Protein AF-0000000087423531 (afdb_homodimer)

Solvent-accessible surface area (backbone atoms only — not comparable to full-atom values): 21027 Å² total; per-residue (Å²): 130,68,42,60,60,51,27,51,40,50,52,54,42,51,62,47,50,54,44,23,53,73,31,48,40,30,66,42,47,76,34,55,27,73,85,51,59,21,44,26,27,49,35,33,54,21,28,54,46,24,51,54,47,55,73,65,50,87,63,92,63,63,54,48,58,28,46,51,21,29,66,36,57,63,54,27,31,45,76,66,40,57,73,34,65,72,56,46,69,72,66,30,66,66,57,48,51,52,51,44,51,53,31,34,49,62,66,46,66,74,52,67,87,61,54,67,54,26,34,51,39,45,76,65,43,80,45,71,46,26,30,44,32,54,43,17,47,50,49,46,52,52,53,48,40,47,53,32,50,75,69,68,36,43,60,56,62,66,81,60,54,88,44,82,70,70,74,36,75,89,35,70,56,48,41,35,33,54,51,50,52,50,49,30,61,75,66,71,52,66,80,70,87,64,84,123,130,66,41,60,60,51,25,50,40,51,53,52,43,51,61,46,50,54,45,22,52,73,30,48,40,29,64,41,48,77,36,55,26,73,86,49,59,21,44,26,26,49,36,33,53,20,27,53,45,25,52,55,47,53,73,64,50,88,65,92,62,63,54,49,58,27,47,50,22,29,67,36,58,64,55,26,32,46,73,66,42,58,73,35,64,72,56,47,69,71,67,30,68,65,58,47,52,52,52,43,51,52,30,35,48,62,66,45,67,73,52,65,88,62,55,68,56,26,35,51,40,46,76,65,43,78,44,71,44,26,30,45,32,54,44,18,47,51,50,46,51,52,54,48,39,48,52,32,50,75,68,68,36,45,60,57,62,69,78,56,56,82,43,86,64,65,76,39,75,89,34,68,55,48,42,37,35,53,51,52,52,49,50,30,62,76,66,73,52,66,79,71,87,64,84,122

Foldseek 3Di:
DPVVVVVVLVVLLVVLQVVQQVFAQVQQVVQQFPPHGGNQVLLVQLLVQLLVLCVPFPDPDPSVLLNLLSNQQCVLCSPVGNDYPVVCVVCDVVNVVVSSLVSSCVSCVPPDPPSSVSNVCLVVVPDPSNVSSVLSSLLSLLLSLLVCVLVVGGDSVVNVPPPPDPDQSPTVVSRVSVVVS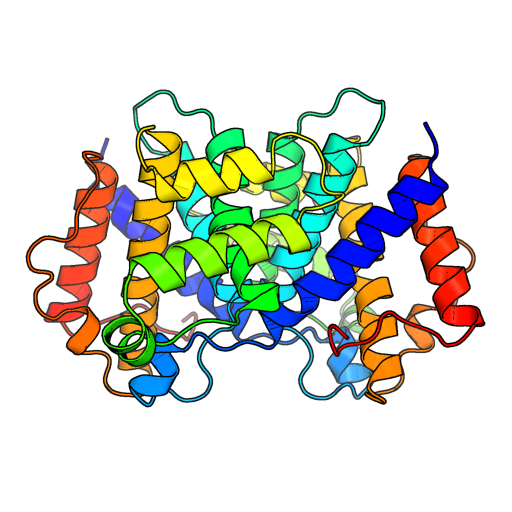VVCVVVSHDDDPDPD/DPVVVVVVLVVLLVVLQVVQQVFAQVQQVVQQFPPHGGNQVLLVQLLVQLLVCCVPFPDPDPSVLLNLLSNQQCVLCSPVGNDYPVVCVVCDDVNVVVSSLVSSCVSCVPPDPPSSVSNVCLVVVPDPSNVSSVLSSLLSLLLSLLVCVLVVGGDSVVSCVVVPPDDQSPTVVSVVSSVVSVVCVVVSHDDDPDPD

Secondary structure (DSSP, 8-state):
--HHHHHHHHHHHHHHHGGGGT-B-HHHHHTT-SSPPBHHHHHHHHHHHHHHHHHH-SS---HHHHHHHHHHTTTTHHHH----HHHHHHH-HHHHHHHHHHHHHHHTTTSPTTHHHHHHHHHH--SHHHHHHHHHHHHHHHHHHHHHHHTT-S--GGGGSSGGG---TT-HHHHHHHHHHHHHHHHT----SS--/--HHHHHHHHHHHHHHHGGGGT-B-HHHHHTT-SSPPBHHHHHHHHHHHHHHHHHHSSS---HHHHHHHHHHTTTTHHHH----HHHHHHH-HHHHHHHHHHHHHHHTTTSPTTHHHHHHHHHH--SHHHHHHHHHHHHHHHHHHHHHHHTT-S--GGGGTTGGG---TT-HHHHHHHHHHHHHHHHT----SS--

Radius of gyration: 20.27 Å; Cα contacts (8 Å, |Δi|>4): 547; chains: 2; bounding box: 44×55×52 Å

Organism: Persicimonas caeni (NCBI:txid2292766)

InterPro domains:
  IPR003607 HD/PDEase domain [SM00471] (35-151)
  IPR003607 HD/PDEase domain [cd00077] (37-142)
  IPR006674 HD domain [PF13023] (18-154)
  IPR006674 HD domain [PS51831] (39-142)
  IPR039356 5'-deoxynucleotidase YfbR/HDDC2 [PTHR11845] (7-167)

Nearest PDB structures (foldseek):
  1xx7-assembly1_C  TM=8.992E-01  e=5.723E-10  Pyrococcus furiosus
  1xx7-assembly1_E  TM=8.847E-01  e=3.892E-09  Pyrococcus furiosus
  2cqz-assembly1_D  TM=8.229E-01  e=3.582E-08  Pyrococcus horikoshii OT3
  3kh1-assembly1_B  TM=6.947E-01  e=6.584E-05  Paramagnetospirillum magnetotacticum MS-1
  2paq-assembly1_A  TM=6.788E-01  e=2.444E-04  Escherichia coli K-12

Sequence (392 aa):
MNLQAHADDLLRLVARTERLESFPRSGWVVCGVQGPESVAAHVYETTLIAMWLADRVEENVDTERVLRIALLHDIGETLLTDLPWPVKKFIGKDAIADGEARAVDEVLADAPQGWREAVSAYEDADTLEARIVKAADRIQMLAKSLQYRAQGRGDVQRFWEGTRNFEDYGIPLVRAVLDRLREHWDNDDWYPADYDMNLQAHADDLLRLVARTERLESFPRSGWVVCGVQGPESVAAHVYETTLIAMWLADRVEENVDTERVLRIALLHDIGETLLTDLPWPVKKFIGKDAIADGEARAVDEVLADAPQGWREAVSAYEDADTLEARIVKAADRIQMLAKSLQYRAQGRGDVQRFWEGTRNFEDYGIPLVRAVLDRLREHWDNDDWYPADYD

Structure (mmCIF, N/CA/C/O backbone):
data_AF-0000000087423531-model_v1
#
loop_
_entity.id
_entity.type
_entity.pdbx_description
1 polymer "5'-deoxynucleotidase"
#
loop_
_atom_site.group_PDB
_atom_site.id
_atom_site.type_symbol
_atom_site.label_atom_id
_atom_site.label_alt_id
_atom_site.label_comp_id
_atom_site.label_asym_id
_atom_site.label_entity_id
_atom_site.label_seq_id
_atom_site.pdbx_PDB_ins_code
_atom_site.Cartn_x
_atom_site.Cartn_y
_atom_site.Cartn_z
_atom_site.occupancy
_atom_site.B_iso_or_equiv
_atom_site.auth_seq_id
_atom_site.auth_comp_id
_atom_site.auth_asym_id
_atom_site.auth_atom_id
_atom_site.pdbx_PDB_model_num
ATOM 1 N N . MET A 1 1 ? -19.734 -20.844 -8.617 1 66.12 1 MET A N 1
ATOM 2 C CA . MET A 1 1 ? -19.047 -19.578 -8.891 1 66.12 1 MET A CA 1
ATOM 3 C C . MET A 1 1 ? -18.078 -19.734 -10.062 1 66.12 1 MET A C 1
ATOM 5 O O . MET A 1 1 ? -17.5 -20.797 -10.266 1 66.12 1 MET A O 1
ATOM 9 N N . ASN A 1 2 ? -18.234 -18.938 -11.141 1 89.19 2 ASN A N 1
ATOM 10 C CA . ASN A 1 2 ? -17.344 -19.016 -12.289 1 89.19 2 ASN A CA 1
ATOM 11 C C . ASN A 1 2 ? -15.945 -18.531 -11.945 1 89.19 2 ASN A C 1
ATOM 13 O O . ASN A 1 2 ? -15.656 -17.328 -12.055 1 89.19 2 ASN A O 1
ATOM 17 N N . LEU A 1 3 ? -15.117 -19.453 -11.453 1 94.19 3 LEU A N 1
ATOM 18 C CA . LEU A 1 3 ? -13.789 -19.172 -10.938 1 94.19 3 LEU A CA 1
ATOM 19 C C . LEU A 1 3 ? -12.898 -18.562 -12.016 1 94.19 3 LEU A C 1
ATOM 21 O O . LEU A 1 3 ? -12.086 -17.672 -11.734 1 94.19 3 LEU A O 1
ATOM 25 N N . GLN A 1 4 ? -13.102 -18.953 -13.227 1 94.06 4 GLN A N 1
ATOM 26 C CA . GLN A 1 4 ? -12.297 -18.438 -14.328 1 94.06 4 GLN A CA 1
ATOM 27 C C . GLN A 1 4 ? -12.625 -16.969 -14.602 1 94.06 4 GLN A C 1
ATOM 29 O O . GLN A 1 4 ? -11.727 -16.172 -14.867 1 94.06 4 GLN A O 1
ATOM 34 N N . ALA A 1 5 ? -13.875 -16.688 -14.586 1 94.88 5 ALA A N 1
ATOM 35 C CA . ALA A 1 5 ? -14.281 -15.305 -14.781 1 94.88 5 ALA A CA 1
ATOM 36 C C . ALA A 1 5 ? -13.727 -14.406 -13.68 1 94.88 5 ALA A C 1
ATOM 38 O O . ALA A 1 5 ? -13.305 -13.281 -13.938 1 94.88 5 ALA A O 1
ATOM 39 N N . HIS A 1 6 ? -13.742 -14.898 -12.453 1 95.62 6 HIS A N 1
ATOM 40 C CA . HIS A 1 6 ? -13.195 -14.148 -11.336 1 95.62 6 HIS A CA 1
ATOM 41 C C . HIS A 1 6 ? -11.688 -13.961 -11.484 1 95.62 6 HIS A C 1
ATOM 43 O O . HIS A 1 6 ? -11.148 -12.906 -11.156 1 95.62 6 HIS A O 1
ATOM 49 N N . ALA A 1 7 ? -11.055 -14.984 -11.938 1 96.62 7 ALA A N 1
ATOM 50 C CA . ALA A 1 7 ? -9.609 -14.898 -12.18 1 96.62 7 ALA A CA 1
ATOM 51 C C . ALA A 1 7 ? -9.297 -13.812 -13.203 1 96.62 7 ALA A C 1
ATOM 53 O O . ALA A 1 7 ? -8.383 -13.008 -13 1 96.62 7 ALA A O 1
ATOM 54 N N . ASP A 1 8 ? -10.086 -13.758 -14.281 1 95.69 8 ASP A N 1
ATOM 55 C CA . ASP A 1 8 ? -9.891 -12.742 -15.312 1 95.69 8 ASP A CA 1
ATOM 56 C C . ASP A 1 8 ? -10.125 -11.344 -14.75 1 95.69 8 ASP A C 1
ATOM 58 O O . ASP A 1 8 ? -9.375 -10.414 -15.062 1 95.69 8 ASP A O 1
ATOM 62 N N . ASP A 1 9 ? -11.164 -11.227 -13.992 1 95.5 9 ASP A N 1
ATOM 63 C CA . ASP A 1 9 ? -11.492 -9.938 -13.391 1 95.5 9 ASP A CA 1
ATOM 64 C C . ASP A 1 9 ? -10.359 -9.438 -12.492 1 95.5 9 ASP A C 1
ATOM 66 O O . ASP A 1 9 ? -9.984 -8.266 -12.547 1 95.5 9 ASP A O 1
ATOM 70 N N . LEU A 1 10 ? -9.844 -10.312 -11.664 1 97.06 10 LEU A N 1
ATOM 71 C CA . LEU A 1 10 ? -8.758 -9.953 -10.766 1 97.06 10 LEU A CA 1
ATOM 72 C C . LEU A 1 10 ? -7.523 -9.523 -11.547 1 97.06 10 LEU A C 1
ATOM 74 O O . LEU A 1 10 ? -6.922 -8.492 -11.25 1 97.06 10 LEU A O 1
ATOM 78 N N . LEU A 1 11 ? -7.16 -10.297 -12.547 1 96.88 11 LEU A N 1
ATOM 79 C CA . LEU A 1 11 ? -5.926 -10.016 -13.273 1 96.88 11 LEU A CA 1
ATOM 80 C C . LEU A 1 11 ? -6.055 -8.734 -14.086 1 96.88 11 LEU A C 1
ATOM 82 O O . LEU A 1 11 ? -5.082 -7.996 -14.25 1 96.88 11 LEU A O 1
ATOM 86 N N . ARG A 1 12 ? -7.254 -8.406 -14.57 1 94.38 12 ARG A N 1
ATOM 87 C CA . ARG A 1 12 ? -7.488 -7.121 -15.227 1 94.38 12 ARG A CA 1
ATOM 88 C C . ARG A 1 12 ? -7.285 -5.965 -14.258 1 94.38 12 ARG A C 1
ATOM 90 O O . ARG A 1 12 ? -6.684 -4.945 -14.609 1 94.38 12 ARG A O 1
ATOM 97 N N . LEU A 1 13 ? -7.805 -6.137 -13.055 1 95 13 LEU A N 1
ATOM 98 C CA . LEU A 1 13 ? -7.625 -5.113 -12.031 1 95 13 LEU A CA 1
ATOM 99 C C . LEU A 1 13 ? -6.148 -4.934 -11.695 1 95 13 LEU A C 1
ATOM 101 O O . LEU A 1 13 ? -5.672 -3.807 -11.562 1 95 13 LEU A O 1
ATOM 105 N N . VAL A 1 14 ? -5.461 -6.023 -11.555 1 95.75 14 VAL A N 1
ATOM 106 C CA . VAL A 1 14 ? -4.043 -5.996 -11.219 1 95.75 14 VAL A CA 1
ATOM 107 C C . VAL A 1 14 ? -3.26 -5.285 -12.32 1 95.75 14 VAL A C 1
ATOM 109 O O . VAL A 1 14 ? -2.432 -4.414 -12.031 1 95.75 14 VAL A O 1
ATOM 112 N N . ALA A 1 15 ? -3.549 -5.594 -13.531 1 93.62 15 ALA A N 1
ATOM 113 C CA . ALA A 1 15 ? -2.861 -4.984 -14.664 1 93.62 15 ALA A CA 1
ATOM 114 C C . ALA A 1 15 ? -3.107 -3.48 -14.711 1 93.62 15 ALA A C 1
ATOM 116 O O . ALA A 1 15 ? -2.203 -2.707 -15.031 1 93.62 15 ALA A O 1
ATOM 117 N N . ARG A 1 16 ? -4.289 -3.072 -14.375 1 91.62 16 ARG A N 1
ATOM 118 C CA . ARG A 1 16 ? -4.633 -1.653 -14.391 1 91.62 16 ARG A CA 1
ATOM 119 C C . ARG A 1 16 ? -3.951 -0.917 -13.242 1 91.62 16 ARG A C 1
ATOM 121 O O . ARG A 1 16 ? -3.369 0.152 -13.438 1 91.62 16 ARG A O 1
ATOM 128 N N . THR A 1 17 ? -3.982 -1.498 -12.078 1 93.06 17 THR A N 1
ATOM 129 C CA . THR A 1 17 ? -3.549 -0.784 -10.883 1 93.06 17 THR A CA 1
ATOM 130 C C . THR A 1 17 ? -2.025 -0.744 -10.797 1 93.06 17 THR A C 1
ATOM 132 O O . THR A 1 17 ? -1.463 0.038 -10.031 1 93.06 17 THR A O 1
ATOM 135 N N . GLU A 1 18 ? -1.395 -1.533 -11.57 1 90.44 18 GLU A N 1
ATOM 136 C CA . GLU A 1 18 ? 0.064 -1.49 -11.617 1 90.44 18 GLU A CA 1
ATOM 137 C C . GLU A 1 18 ? 0.561 -0.118 -12.062 1 90.44 18 GLU A C 1
ATOM 139 O O . GLU A 1 18 ? 1.674 0.286 -11.719 1 90.44 18 GLU A O 1
ATOM 144 N N . ARG A 1 19 ? -0.243 0.639 -12.742 1 90.81 19 ARG A N 1
ATOM 145 C CA . ARG A 1 19 ? 0.113 1.977 -13.203 1 90.81 19 ARG A CA 1
ATOM 146 C C . ARG A 1 19 ? 0.341 2.92 -12.031 1 90.81 19 ARG A C 1
ATOM 148 O O . ARG A 1 19 ? 1.117 3.873 -12.133 1 90.81 19 ARG A O 1
ATOM 155 N N . LEU A 1 20 ? -0.291 2.607 -10.914 1 94.12 20 LEU A N 1
ATOM 156 C CA . LEU A 1 20 ? -0.187 3.477 -9.75 1 94.12 20 LEU A CA 1
ATOM 157 C C . LEU A 1 20 ? 1.24 3.5 -9.219 1 94.12 20 LEU A C 1
ATOM 159 O O . LEU A 1 20 ? 1.646 4.461 -8.555 1 94.12 20 LEU A O 1
ATOM 163 N N . GLU A 1 21 ? 1.994 2.445 -9.492 1 92.06 21 GLU A N 1
ATOM 164 C CA . GLU A 1 21 ? 3.387 2.412 -9.055 1 92.06 21 GLU A CA 1
ATOM 165 C C . GLU A 1 21 ? 4.27 3.266 -9.961 1 92.06 21 GLU A C 1
ATOM 167 O O . GLU A 1 21 ? 5.363 3.676 -9.562 1 92.06 21 GLU A O 1
ATOM 172 N N . SER A 1 22 ? 3.818 3.576 -11.164 1 87.81 22 SER A N 1
ATOM 173 C CA . SER A 1 22 ? 4.613 4.32 -12.133 1 87.81 22 SER A CA 1
ATOM 174 C C . SER A 1 22 ? 4.23 5.797 -12.141 1 87.81 22 SER A C 1
ATOM 176 O O . SER A 1 22 ? 4.895 6.613 -12.781 1 87.81 22 SER A O 1
ATOM 178 N N . PHE A 1 23 ? 3.18 6.129 -11.445 1 89.56 23 PHE A N 1
ATOM 179 C CA . PHE A 1 23 ? 2.719 7.512 -11.422 1 89.56 23 PHE A CA 1
ATOM 180 C C . PHE A 1 23 ? 3.252 8.242 -10.195 1 89.56 23 PHE A C 1
ATOM 182 O O . PHE A 1 23 ? 2.852 7.945 -9.07 1 89.56 23 PHE A O 1
ATOM 189 N N . PRO A 1 24 ? 4.148 9.195 -10.477 1 90.12 24 PRO A N 1
ATOM 190 C CA . PRO A 1 24 ? 4.621 10 -9.352 1 90.12 24 PRO A CA 1
ATOM 191 C C . PRO A 1 24 ? 3.541 10.93 -8.797 1 90.12 24 PRO A C 1
ATOM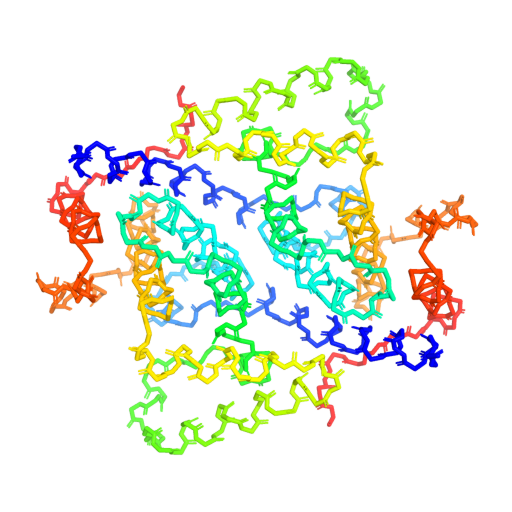 193 O O . PRO A 1 24 ? 2.654 11.359 -9.539 1 90.12 24 PRO A O 1
ATOM 196 N N . ARG A 1 25 ? 3.592 11.242 -7.555 1 92.06 25 ARG A N 1
ATOM 197 C CA . ARG A 1 25 ? 2.719 12.266 -6.988 1 92.06 25 ARG A CA 1
ATOM 198 C C . ARG A 1 25 ? 2.982 13.625 -7.621 1 92.06 25 ARG A C 1
ATOM 200 O O . ARG A 1 25 ? 4.023 14.242 -7.375 1 92.06 25 ARG A O 1
ATOM 207 N N . SER A 1 26 ? 2.07 14.109 -8.328 1 87.44 26 SER A N 1
ATOM 208 C CA . SER A 1 26 ? 2.273 15.258 -9.203 1 87.44 26 SER A CA 1
ATOM 209 C C . SER A 1 26 ? 2.432 16.547 -8.406 1 87.44 26 SER A C 1
ATOM 211 O O . SER A 1 26 ? 3.125 17.469 -8.836 1 87.44 26 SER A O 1
ATOM 213 N N . GLY A 1 27 ? 1.788 16.594 -7.293 1 84.38 27 GLY A N 1
ATOM 214 C CA . GLY A 1 27 ? 1.959 17.766 -6.445 1 84.38 27 GLY A CA 1
ATOM 215 C C . GLY A 1 27 ? 3.408 18.031 -6.082 1 84.38 27 GLY A C 1
ATOM 216 O O . GLY A 1 27 ? 3.832 19.188 -6.012 1 84.38 27 GLY A O 1
ATOM 217 N N . TRP A 1 28 ? 4.172 16.984 -5.91 1 89.75 28 TRP A N 1
ATOM 218 C CA . TRP A 1 28 ? 5.586 17.109 -5.574 1 89.75 28 TRP A CA 1
ATOM 219 C C . TRP A 1 28 ? 6.402 17.5 -6.801 1 89.75 28 TRP A C 1
ATOM 221 O O . TRP A 1 28 ? 7.34 18.297 -6.703 1 89.75 28 TRP A O 1
ATOM 231 N N . VAL A 1 29 ? 5.996 16.953 -7.922 1 85.62 29 VAL A N 1
ATOM 232 C CA . VAL A 1 29 ? 6.707 17.234 -9.164 1 85.62 29 VAL A CA 1
ATOM 233 C C . VAL A 1 29 ? 6.621 18.719 -9.492 1 85.62 29 VAL A C 1
ATOM 235 O O . VAL A 1 29 ? 7.625 19.344 -9.836 1 85.62 29 VAL A O 1
ATOM 238 N N . VAL A 1 30 ? 5.508 19.266 -9.305 1 85.44 30 VAL A N 1
ATOM 239 C CA . VAL A 1 30 ? 5.258 20.672 -9.617 1 85.44 30 VAL A CA 1
ATOM 240 C C . VAL A 1 30 ? 6.113 21.562 -8.719 1 85.44 30 VAL A C 1
ATOM 242 O O . VAL A 1 30 ? 6.516 22.656 -9.117 1 85.44 30 VAL A O 1
ATOM 245 N N . CYS A 1 31 ? 6.469 21.016 -7.578 1 88.12 31 CYS A N 1
ATOM 246 C CA . CYS A 1 31 ? 7.238 21.812 -6.621 1 88.12 31 CYS A CA 1
ATOM 247 C C . CYS A 1 31 ? 8.727 21.5 -6.738 1 88.12 31 CYS A C 1
ATOM 249 O O . CYS A 1 31 ? 9.516 21.938 -5.895 1 88.12 31 CYS A O 1
ATOM 251 N N . GLY A 1 32 ? 9.062 20.703 -7.746 1 89.25 32 GLY A N 1
ATOM 252 C CA . GLY A 1 32 ? 10.461 20.484 -8.055 1 89.25 32 GLY A CA 1
ATOM 253 C C . GLY A 1 32 ? 11.078 19.328 -7.289 1 89.25 32 GLY A C 1
ATOM 254 O O . GLY A 1 32 ? 12.297 19.172 -7.25 1 89.25 32 GLY A O 1
ATOM 255 N N . VAL A 1 33 ? 10.242 18.594 -6.637 1 90.56 33 VAL A N 1
ATOM 256 C CA . VAL A 1 33 ? 10.758 17.422 -5.941 1 90.56 33 VAL A CA 1
ATOM 257 C C . VAL A 1 33 ? 11.156 16.359 -6.957 1 90.56 33 VAL A C 1
ATOM 259 O O . VAL A 1 33 ? 10.32 15.883 -7.734 1 90.56 33 VAL A O 1
ATOM 262 N N . GLN A 1 34 ? 12.391 16 -6.918 1 89.25 34 GLN A N 1
ATOM 263 C CA . GLN A 1 34 ? 12.875 14.953 -7.816 1 89.25 34 GLN A CA 1
ATOM 264 C C . GLN A 1 34 ? 12.602 13.57 -7.246 1 89.25 34 GLN A C 1
ATOM 266 O O . GLN A 1 34 ? 12.859 13.312 -6.07 1 89.25 34 GLN A O 1
ATOM 271 N N . GLY A 1 35 ? 12.078 12.727 -8.086 1 88.44 35 GLY A N 1
ATOM 272 C CA . GLY A 1 35 ? 11.859 11.336 -7.719 1 88.44 35 GLY A CA 1
ATOM 273 C C . GLY A 1 35 ? 10.875 11.172 -6.57 1 88.44 35 GLY A C 1
ATOM 274 O O . GLY A 1 35 ? 11.172 10.492 -5.586 1 88.44 35 GLY A O 1
ATOM 275 N N . PRO A 1 36 ? 9.773 11.852 -6.574 1 93.19 36 PRO A N 1
ATOM 276 C CA . PRO A 1 36 ? 8.797 11.688 -5.496 1 93.19 36 PRO A CA 1
ATOM 277 C C . PRO A 1 36 ? 8.211 10.273 -5.434 1 93.19 36 PRO A C 1
ATOM 279 O O . PRO A 1 36 ? 8.438 9.469 -6.348 1 93.19 36 PRO A O 1
ATOM 282 N N . GLU A 1 37 ? 7.602 9.984 -4.34 1 93.62 37 GLU A N 1
ATOM 283 C CA . GLU A 1 37 ? 6.953 8.688 -4.203 1 93.62 37 GLU A CA 1
ATOM 284 C C . GLU A 1 37 ? 5.852 8.508 -5.246 1 93.62 37 GLU A C 1
ATOM 286 O O . GLU A 1 37 ? 5.281 9.484 -5.73 1 93.62 37 GLU A O 1
ATOM 291 N N . SER A 1 38 ? 5.555 7.258 -5.605 1 95 38 SER A N 1
ATOM 292 C CA . SER A 1 38 ? 4.457 6.922 -6.504 1 95 38 SER A CA 1
ATOM 293 C C . SER A 1 38 ? 3.113 6.984 -5.781 1 95 38 SER A C 1
ATOM 295 O O . SER A 1 38 ? 3.066 7.051 -4.555 1 95 38 SER A O 1
ATOM 297 N N . VAL A 1 39 ? 2.045 6.98 -6.559 1 96.19 39 VAL A N 1
ATOM 298 C CA . VAL A 1 39 ? 0.705 6.938 -5.984 1 96.19 39 VAL A CA 1
ATOM 299 C C . VAL A 1 39 ? 0.533 5.66 -5.168 1 96.19 39 VAL A C 1
ATOM 301 O O . VAL A 1 39 ? -0.036 5.684 -4.074 1 96.19 39 VAL A O 1
ATOM 304 N N . ALA A 1 40 ? 1.055 4.516 -5.684 1 97.19 40 ALA A N 1
ATOM 305 C CA . ALA A 1 40 ? 0.957 3.25 -4.961 1 97.19 40 ALA A CA 1
ATOM 306 C C . ALA A 1 40 ? 1.635 3.344 -3.596 1 97.19 40 ALA A C 1
ATOM 308 O O . ALA A 1 40 ? 1.066 2.926 -2.584 1 97.19 40 ALA A O 1
ATOM 309 N N . ALA A 1 41 ? 2.865 3.906 -3.555 1 96.88 41 ALA A N 1
ATOM 310 C CA . ALA A 1 41 ? 3.596 4.055 -2.299 1 96.88 41 ALA A CA 1
ATOM 311 C C . ALA A 1 41 ? 2.857 4.988 -1.344 1 96.88 41 ALA A C 1
ATOM 313 O O . ALA A 1 41 ? 2.785 4.727 -0.141 1 96.88 41 ALA A O 1
ATOM 314 N N . HIS A 1 42 ? 2.318 6.043 -1.881 1 97.25 42 HIS A N 1
ATOM 315 C CA . HIS A 1 42 ? 1.522 6.977 -1.094 1 97.25 42 HIS A CA 1
ATOM 316 C C . HIS A 1 42 ? 0.343 6.273 -0.432 1 97.25 42 HIS A C 1
ATOM 318 O O . HIS A 1 42 ? 0.09 6.465 0.76 1 97.25 42 HIS A O 1
ATOM 324 N N . VAL A 1 43 ? -0.405 5.488 -1.222 1 98.31 43 VAL A N 1
ATOM 325 C CA . VAL A 1 43 ? -1.594 4.824 -0.701 1 98.31 43 VAL A CA 1
ATOM 326 C C . VAL A 1 43 ? -1.192 3.814 0.374 1 98.31 43 VAL A C 1
ATOM 328 O O . VAL A 1 43 ? -1.867 3.689 1.398 1 98.31 43 VAL A O 1
ATOM 331 N N . TYR A 1 44 ? -0.109 3.105 0.179 1 98.44 44 TYR A N 1
ATOM 332 C CA . TYR A 1 44 ? 0.375 2.178 1.195 1 98.44 44 TYR A CA 1
ATOM 333 C C . TYR A 1 44 ? 0.621 2.896 2.518 1 98.44 44 TYR A C 1
ATOM 335 O O . TYR A 1 44 ? 0.109 2.482 3.561 1 98.44 44 TYR A O 1
ATOM 343 N N . GLU A 1 45 ? 1.404 3.951 2.455 1 98 45 GLU A N 1
ATOM 344 C CA . GLU A 1 45 ? 1.761 4.691 3.662 1 98 45 GLU A CA 1
ATOM 345 C C . GLU A 1 45 ? 0.526 5.297 4.324 1 98 45 GLU A C 1
ATOM 347 O O . GLU A 1 45 ? 0.383 5.246 5.547 1 98 45 GLU A O 1
ATOM 352 N N . THR A 1 46 ? -0.359 5.832 3.521 1 98.69 46 THR A N 1
ATOM 353 C CA . THR A 1 46 ? -1.604 6.395 4.035 1 98.69 46 THR A CA 1
ATOM 354 C C . THR A 1 46 ? -2.42 5.328 4.758 1 98.69 46 THR A C 1
ATOM 356 O O . THR A 1 46 ? -2.965 5.582 5.836 1 98.69 46 THR A O 1
ATOM 359 N N . THR A 1 47 ? -2.492 4.141 4.133 1 98.81 47 THR A N 1
ATOM 360 C CA . THR A 1 47 ? -3.273 3.055 4.719 1 98.81 47 THR A CA 1
ATOM 361 C C . THR A 1 47 ? -2.662 2.6 6.039 1 98.81 47 THR A C 1
ATOM 363 O O . THR A 1 47 ? -3.383 2.314 6.996 1 98.81 47 THR A O 1
ATOM 366 N N . LEU A 1 48 ? -1.353 2.539 6.125 1 98.31 48 LEU A N 1
ATOM 367 C CA . LEU A 1 48 ? -0.657 2.178 7.355 1 98.31 48 LEU A CA 1
ATOM 368 C C . LEU A 1 48 ? -0.953 3.186 8.461 1 98.31 48 LEU A C 1
ATOM 370 O O . LEU A 1 48 ? -1.237 2.799 9.602 1 98.31 48 LEU A O 1
ATOM 374 N N . ILE A 1 49 ? -0.893 4.48 8.172 1 98.56 49 ILE A N 1
ATOM 375 C CA . ILE A 1 49 ? -1.19 5.547 9.125 1 98.56 49 ILE A CA 1
ATOM 376 C C . ILE A 1 49 ? -2.641 5.438 9.586 1 98.56 49 ILE A C 1
ATOM 378 O O . ILE A 1 49 ? -2.926 5.535 10.781 1 98.56 49 ILE A O 1
ATOM 382 N N . ALA A 1 50 ? -3.518 5.203 8.625 1 98.81 50 ALA A N 1
ATOM 383 C CA . ALA A 1 50 ? -4.934 5.074 8.953 1 98.81 50 ALA A CA 1
ATOM 384 C C . ALA A 1 50 ? -5.172 3.906 9.906 1 98.81 50 ALA A C 1
ATOM 386 O O . ALA A 1 50 ? -5.977 4.012 10.836 1 98.81 50 ALA A O 1
ATOM 387 N N . MET A 1 51 ? -4.5 2.82 9.625 1 98.56 51 MET A N 1
ATOM 388 C CA . MET A 1 51 ? -4.625 1.658 10.5 1 98.56 51 MET A CA 1
ATOM 389 C C . MET A 1 51 ? -4.16 1.988 11.914 1 98.56 51 MET A C 1
ATOM 391 O O . MET A 1 51 ? -4.824 1.63 12.891 1 98.56 51 MET A O 1
ATOM 395 N N . TRP A 1 52 ? -3.02 2.676 12.047 1 98.19 52 TRP A N 1
ATOM 396 C CA . TRP A 1 52 ? -2.482 3.078 13.344 1 98.19 52 TRP A CA 1
ATOM 397 C C . TRP A 1 52 ? -3.467 3.973 14.086 1 98.19 52 TRP A C 1
ATOM 399 O O . TRP A 1 52 ? -3.746 3.752 15.266 1 98.19 52 TRP A O 1
ATOM 409 N N . LEU A 1 53 ? -4.027 4.934 13.406 1 98.12 53 LEU A N 1
ATOM 410 C CA . LEU A 1 53 ? -4.984 5.855 14.008 1 98.12 53 LEU A CA 1
ATOM 411 C C . LEU A 1 53 ? -6.23 5.109 14.477 1 98.12 53 LEU A C 1
ATOM 413 O O . LEU A 1 53 ? -6.695 5.312 15.602 1 98.12 53 LEU A O 1
ATOM 417 N N . ALA A 1 54 ? -6.746 4.289 13.586 1 97.88 54 ALA A N 1
ATOM 418 C CA . ALA A 1 54 ? -7.961 3.543 13.906 1 97.88 54 ALA A CA 1
ATOM 419 C C . ALA A 1 54 ? -7.773 2.709 15.172 1 97.88 54 ALA A C 1
ATOM 421 O O . ALA A 1 54 ? -8.711 2.533 15.953 1 97.88 54 ALA A O 1
ATOM 422 N N . ASP A 1 55 ? -6.578 2.205 15.406 1 97.38 55 ASP A N 1
ATOM 423 C CA . ASP A 1 55 ? -6.289 1.338 16.547 1 97.38 55 ASP A CA 1
ATOM 424 C C . ASP A 1 55 ? -6.113 2.152 17.828 1 97.38 55 ASP A C 1
ATOM 426 O O . ASP A 1 55 ? -6.117 1.596 18.922 1 97.38 55 ASP A O 1
ATOM 430 N N . ARG A 1 56 ? -5.926 3.471 17.688 1 96.31 56 ARG A N 1
ATOM 431 C CA . ARG A 1 56 ? -5.543 4.25 18.859 1 96.31 56 ARG A CA 1
ATOM 432 C C . ARG A 1 56 ? -6.641 5.234 19.25 1 96.31 56 ARG A C 1
ATOM 434 O O . ARG A 1 56 ? -6.668 5.738 20.375 1 96.31 56 ARG A O 1
ATOM 441 N N . VAL A 1 57 ? -7.523 5.531 18.281 1 94.38 57 VAL A N 1
ATOM 442 C CA . VAL A 1 57 ? -8.602 6.453 18.609 1 94.38 57 VAL A CA 1
ATOM 443 C C . VAL A 1 57 ? -9.516 5.82 19.656 1 94.38 57 VAL A C 1
ATOM 445 O O . VAL A 1 57 ? -9.641 4.594 19.719 1 94.38 57 VAL A O 1
ATOM 448 N N . GLU A 1 58 ? -10.172 6.625 20.469 1 89.19 58 GLU A N 1
ATOM 449 C CA . GLU A 1 58 ? -10.984 6.16 21.578 1 89.19 58 GLU A CA 1
ATOM 450 C C . GLU A 1 58 ? -12.359 5.688 21.109 1 89.19 58 GLU A C 1
ATOM 452 O O . GLU A 1 58 ? -12.961 4.805 21.719 1 89.19 58 GLU A O 1
ATOM 457 N N . GLU A 1 59 ? -12.836 6.219 20.062 1 90.75 59 GLU A N 1
ATOM 458 C CA . GLU A 1 59 ? -14.141 5.855 19.516 1 90.75 59 GLU A CA 1
ATOM 459 C C . GLU A 1 59 ? -14.125 4.449 18.922 1 90.75 59 GLU A C 1
ATOM 461 O O . GLU A 1 59 ? -13.062 3.949 18.531 1 90.75 59 GLU A O 1
ATOM 466 N N . ASN A 1 60 ? -15.297 3.865 18.984 1 92.94 60 ASN A N 1
ATOM 467 C CA . ASN A 1 60 ? -15.422 2.605 18.25 1 92.94 60 ASN A CA 1
ATOM 468 C C . ASN A 1 60 ? -15.414 2.826 16.75 1 92.94 60 ASN A C 1
ATOM 470 O O . ASN A 1 60 ? -16.25 3.566 16.219 1 92.94 60 ASN A O 1
ATOM 474 N N . VAL A 1 61 ? -14.453 2.236 16.109 1 95.81 61 VAL A N 1
ATOM 475 C CA . VAL A 1 61 ? -14.266 2.42 14.68 1 95.81 61 VAL A CA 1
ATOM 476 C C . VAL A 1 61 ? -14.266 1.062 13.977 1 95.81 61 VAL A C 1
ATOM 478 O O . VAL A 1 61 ? -13.711 0.091 14.5 1 95.81 61 VAL A O 1
ATOM 481 N N . ASP A 1 62 ? -15.039 0.976 12.883 1 97.88 62 ASP A N 1
ATOM 482 C CA . ASP A 1 62 ? -14.914 -0.177 12 1 97.88 62 ASP A CA 1
ATOM 483 C C . ASP A 1 62 ? -13.609 -0.127 11.203 1 97.88 62 ASP A C 1
ATOM 485 O O . ASP A 1 62 ? -13.562 0.441 10.117 1 97.88 62 ASP A O 1
ATOM 489 N N . THR A 1 63 ? -12.562 -0.803 11.727 1 97.88 63 THR A N 1
ATOM 490 C CA . THR A 1 63 ? -11.219 -0.695 11.164 1 97.88 63 THR A CA 1
ATOM 491 C C . THR A 1 63 ? -11.172 -1.285 9.758 1 97.88 63 THR A C 1
ATOM 493 O O . THR A 1 63 ? -10.438 -0.793 8.898 1 97.88 63 THR A O 1
ATOM 496 N N . GLU A 1 64 ? -11.93 -2.355 9.523 1 98.38 64 GLU A N 1
ATOM 497 C CA . GLU A 1 64 ? -11.977 -2.889 8.172 1 98.38 64 GLU A CA 1
ATOM 498 C C . GLU A 1 64 ? -12.43 -1.822 7.172 1 98.38 64 GLU A C 1
ATOM 500 O O . GLU A 1 64 ? -11.844 -1.689 6.094 1 98.38 64 GLU A O 1
ATOM 505 N N . ARG A 1 65 ? -13.469 -1.139 7.57 1 98.12 65 ARG A N 1
ATOM 506 C CA . ARG A 1 65 ? -13.969 -0.079 6.703 1 98.12 65 ARG A CA 1
ATOM 507 C C . ARG A 1 65 ? -12.914 0.999 6.484 1 98.12 65 ARG A C 1
ATOM 509 O O . ARG A 1 65 ? -12.75 1.498 5.371 1 98.12 65 ARG A O 1
ATOM 516 N N . VAL A 1 66 ? -12.141 1.39 7.512 1 98.75 66 VAL A N 1
ATOM 517 C CA . VAL A 1 66 ? -11.047 2.352 7.402 1 98.75 66 VAL A CA 1
ATOM 518 C C . VAL A 1 66 ? -10.031 1.867 6.367 1 98.75 66 VAL A C 1
ATOM 520 O O . VAL A 1 66 ? -9.641 2.621 5.473 1 98.75 66 VAL A O 1
ATOM 523 N N . LEU A 1 67 ? -9.68 0.596 6.434 1 98.81 67 LEU A N 1
ATOM 524 C CA . LEU A 1 67 ? -8.648 0.04 5.566 1 98.81 67 LEU A CA 1
ATOM 525 C C . LEU A 1 67 ? -9.133 -0.027 4.121 1 98.81 67 LEU A C 1
ATOM 527 O O . LEU A 1 67 ? -8.375 0.288 3.193 1 98.81 67 LEU A O 1
ATOM 531 N N . ARG A 1 68 ? -10.352 -0.382 3.928 1 98.62 68 ARG A N 1
ATOM 532 C CA . ARG A 1 68 ? -10.914 -0.442 2.58 1 98.62 68 ARG A CA 1
ATOM 533 C C . ARG A 1 68 ? -10.945 0.941 1.938 1 98.62 68 ARG A C 1
ATOM 535 O O . ARG A 1 68 ? -10.562 1.103 0.778 1 98.62 68 ARG A O 1
ATOM 542 N N . ILE A 1 69 ? -11.391 1.937 2.711 1 98.62 69 ILE A N 1
ATOM 543 C CA . ILE A 1 69 ? -11.438 3.303 2.201 1 98.62 69 ILE A CA 1
ATOM 544 C C . ILE A 1 69 ? -10.031 3.779 1.856 1 98.62 69 ILE A C 1
ATOM 546 O O . ILE A 1 69 ? -9.797 4.32 0.772 1 98.62 69 ILE A O 1
ATOM 550 N N . ALA A 1 70 ? -9.094 3.547 2.758 1 98.81 70 ALA A N 1
ATOM 551 C CA . ALA A 1 70 ? -7.723 4.016 2.57 1 98.81 70 ALA A CA 1
ATOM 552 C C . ALA A 1 70 ? -7.082 3.365 1.349 1 98.81 70 ALA A C 1
ATOM 554 O O . ALA A 1 70 ? -6.445 4.043 0.538 1 98.81 70 ALA A O 1
ATOM 555 N N . LEU A 1 71 ? -7.281 2.082 1.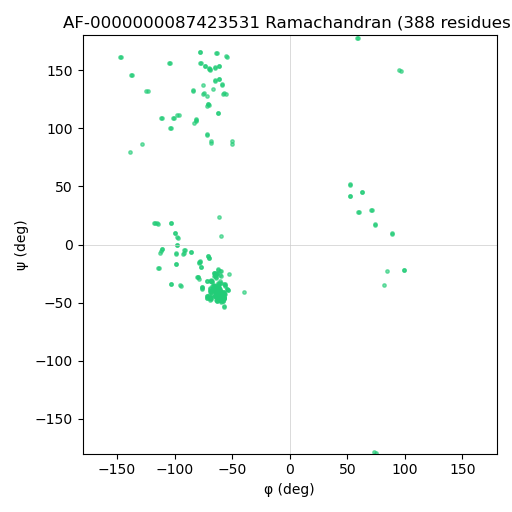145 1 98.5 71 LEU A N 1
ATOM 556 C CA . LEU A 1 71 ? -6.676 1.326 0.054 1 98.5 71 LEU A CA 1
ATOM 557 C C . LEU A 1 71 ? -7.191 1.809 -1.297 1 98.5 71 LEU A C 1
ATOM 559 O O . LEU A 1 71 ? -6.484 1.729 -2.303 1 98.5 71 LEU A O 1
ATOM 563 N N . LEU A 1 72 ? -8.391 2.342 -1.297 1 98.38 72 LEU A N 1
ATOM 564 C CA . LEU A 1 72 ? -9.047 2.574 -2.58 1 98.38 72 LEU A CA 1
ATOM 565 C C . LEU A 1 72 ? -9.164 4.066 -2.871 1 98.38 72 LEU A C 1
ATOM 567 O O . LEU A 1 72 ? -9.586 4.461 -3.959 1 98.38 72 LEU A O 1
ATOM 571 N N . HIS A 1 73 ? -8.766 4.949 -1.963 1 97.5 73 HIS A N 1
ATOM 572 C CA . HIS A 1 73 ? -9.133 6.359 -2.025 1 97.5 73 HIS A CA 1
ATOM 573 C C . HIS A 1 73 ? -8.57 7.023 -3.275 1 97.5 73 HIS A C 1
ATOM 575 O O . HIS A 1 73 ? -9.172 7.953 -3.816 1 97.5 73 HIS A O 1
ATOM 581 N N . ASP A 1 74 ? -7.539 6.543 -3.818 1 96.25 74 ASP A N 1
ATOM 582 C CA . ASP A 1 74 ? -6.918 7.156 -4.988 1 96.25 74 ASP A CA 1
ATOM 583 C C . ASP A 1 74 ? -6.953 6.215 -6.188 1 96.25 74 ASP A C 1
ATOM 585 O O . ASP A 1 74 ? -6.195 6.391 -7.145 1 96.25 74 ASP A O 1
ATOM 589 N N . ILE A 1 75 ? -7.797 5.195 -6.199 1 96.38 75 ILE A N 1
ATOM 590 C CA . ILE A 1 75 ? -7.793 4.145 -7.211 1 96.38 75 ILE A CA 1
ATOM 591 C C . ILE A 1 75 ? -8.125 4.738 -8.578 1 96.38 75 ILE A C 1
ATOM 593 O O . ILE A 1 75 ? -7.691 4.223 -9.609 1 96.38 75 ILE A O 1
ATOM 597 N N . GLY A 1 76 ? -8.898 5.848 -8.656 1 93.5 76 GLY A N 1
ATOM 598 C CA . GLY A 1 76 ? -9.227 6.504 -9.914 1 93.5 76 GLY A CA 1
ATOM 599 C C . GLY A 1 76 ? -8.016 7.039 -10.641 1 93.5 76 GLY A C 1
ATOM 600 O O . GLY A 1 76 ? -8.055 7.23 -11.859 1 93.5 76 GLY A O 1
ATOM 601 N N . GLU A 1 77 ? -6.918 7.262 -9.938 1 92.5 77 GLU A N 1
ATOM 602 C CA . GLU A 1 77 ? -5.699 7.801 -10.531 1 92.5 77 GLU A CA 1
ATOM 603 C C . GLU A 1 77 ? -5.031 6.777 -11.445 1 92.5 77 GLU A C 1
ATOM 605 O O . GLU A 1 77 ? -4.148 7.121 -12.234 1 92.5 77 GLU A O 1
ATOM 610 N N . THR A 1 78 ? -5.477 5.578 -11.375 1 91.12 78 THR A N 1
ATOM 611 C CA . THR A 1 78 ? -5.043 4.547 -12.312 1 91.12 78 THR A CA 1
ATOM 612 C C . THR A 1 78 ? -5.246 5 -13.758 1 91.12 78 THR A C 1
ATOM 614 O O . THR A 1 78 ? -4.414 4.723 -14.625 1 91.12 78 THR A O 1
ATOM 617 N N . LEU A 1 79 ? -6.328 5.656 -13.977 1 87 79 LEU A N 1
ATOM 618 C CA . LEU A 1 79 ? -6.648 6.086 -15.336 1 87 79 LEU A CA 1
ATOM 619 C C . LEU A 1 79 ? -6.371 7.574 -15.516 1 87 79 LEU A C 1
ATOM 621 O O . LEU A 1 79 ? -5.926 8.008 -16.578 1 87 79 LEU A O 1
ATOM 625 N N . LEU A 1 80 ? -6.559 8.375 -14.5 1 84.38 80 LEU A N 1
ATOM 626 C CA . LEU A 1 80 ? -6.465 9.828 -14.602 1 84.38 80 LEU A CA 1
ATOM 627 C C . LEU A 1 80 ? -5.059 10.312 -14.266 1 84.38 80 LEU A C 1
ATOM 629 O O . LEU A 1 80 ? -4.73 11.477 -14.477 1 84.38 80 LEU A O 1
ATOM 633 N N . THR A 1 81 ? -4.273 9.375 -13.805 1 81.5 81 THR A N 1
ATOM 634 C CA . THR A 1 81 ? -2.998 9.773 -13.211 1 81.5 81 THR A CA 1
ATOM 635 C C . THR A 1 81 ? -3.219 10.711 -12.031 1 81.5 81 THR A C 1
ATOM 637 O O . THR A 1 81 ? -4.355 10.938 -11.617 1 81.5 81 THR A O 1
ATOM 640 N N . ASP A 1 82 ? -2.189 11.125 -11.352 1 81.69 82 ASP A N 1
ATOM 641 C CA . ASP A 1 82 ? -2.307 12.156 -10.328 1 81.69 82 ASP A CA 1
ATOM 642 C C . ASP A 1 82 ? -2.32 13.555 -10.945 1 81.69 82 ASP A C 1
ATOM 644 O O . ASP A 1 82 ? -1.31 14.008 -11.477 1 81.69 82 ASP A O 1
ATOM 648 N N . LEU A 1 83 ? -3.492 14.172 -10.961 1 79.38 83 LEU A N 1
ATOM 649 C CA . LEU A 1 83 ? -3.617 15.492 -11.57 1 79.38 83 LEU A CA 1
ATOM 650 C C . LEU A 1 83 ? -3.004 16.562 -10.672 1 79.38 83 LEU A C 1
ATOM 652 O O . LEU A 1 83 ? -3.354 16.672 -9.492 1 79.38 83 LEU A O 1
ATOM 656 N N . PRO A 1 84 ? -2.156 17.375 -11.305 1 78.69 84 PRO A N 1
ATOM 657 C CA . PRO A 1 84 ? -1.586 18.453 -10.492 1 78.69 84 PRO A CA 1
ATOM 658 C C . PRO A 1 84 ? -2.59 19.562 -10.203 1 78.69 84 PRO A C 1
ATOM 660 O O . PRO A 1 84 ? -3.541 19.766 -10.961 1 78.69 84 PRO A O 1
ATOM 663 N N . TRP A 1 85 ? -2.365 20.234 -9.125 1 77.38 85 TRP A N 1
ATOM 664 C CA . TRP A 1 85 ? -3.33 21.219 -8.633 1 77.38 85 TRP A CA 1
ATOM 665 C C . TRP A 1 85 ? -3.529 22.344 -9.648 1 77.38 85 TRP A C 1
ATOM 667 O O . TRP A 1 85 ? -4.641 22.844 -9.812 1 77.38 85 TRP A O 1
ATOM 677 N N . PRO A 1 86 ? -2.525 22.797 -10.445 1 75.5 86 PRO A N 1
ATOM 678 C CA . PRO A 1 86 ? -2.801 23.844 -11.438 1 75.5 86 PRO A CA 1
ATOM 679 C C . PRO A 1 86 ? -3.82 23.406 -12.484 1 75.5 86 PRO A C 1
ATOM 681 O O . PRO A 1 86 ? -4.621 24.219 -12.953 1 75.5 86 PRO A O 1
ATOM 684 N N . VAL A 1 87 ? -3.771 22.203 -12.836 1 74.44 87 VAL A N 1
ATOM 685 C CA . VAL A 1 87 ? -4.715 21.656 -13.812 1 74.44 87 VAL A CA 1
ATOM 686 C C . VAL A 1 87 ? -6.129 21.688 -13.234 1 74.44 87 VAL A C 1
ATOM 688 O O . VAL A 1 87 ? -7.078 22.047 -13.938 1 74.44 87 VAL A O 1
ATOM 691 N N . LYS A 1 88 ? -6.215 21.422 -11.969 1 78.31 88 LYS A N 1
ATOM 692 C CA . LYS A 1 88 ? -7.527 21.406 -11.32 1 78.31 88 LYS A CA 1
ATOM 693 C C . LYS A 1 88 ? -8.133 22.812 -11.273 1 78.31 88 LYS A C 1
ATOM 695 O O . LYS A 1 88 ? -9.352 22.969 -11.391 1 78.31 88 LYS A O 1
ATOM 700 N N . LYS A 1 89 ? -7.312 23.797 -11.18 1 77.75 89 LYS A N 1
ATOM 701 C CA . LYS A 1 89 ? -7.762 25.188 -11.148 1 77.75 89 LYS A CA 1
ATOM 702 C C . LYS A 1 89 ? -8.336 25.609 -12.492 1 77.75 89 LYS A C 1
ATOM 704 O O . LYS A 1 89 ? -9.32 26.344 -12.555 1 77.75 89 LYS A O 1
ATOM 709 N N . PHE A 1 90 ? -7.855 25.078 -13.555 1 83.94 90 PHE A N 1
ATOM 710 C CA . PHE A 1 90 ? -8.234 25.547 -14.883 1 83.94 90 PHE A CA 1
ATOM 711 C C . PHE A 1 90 ? -9.375 24.703 -15.445 1 83.94 90 PHE A C 1
ATOM 713 O O . PHE A 1 90 ? -10.219 25.203 -16.188 1 83.94 90 PHE A O 1
ATOM 720 N N . ILE A 1 91 ? -9.406 23.5 -15.18 1 81.38 91 ILE A N 1
ATOM 721 C CA . ILE A 1 91 ? -10.422 22.594 -15.719 1 81.38 91 ILE A CA 1
ATOM 722 C C . ILE A 1 91 ? -11.719 22.75 -14.938 1 81.38 91 ILE A C 1
ATOM 724 O O . ILE A 1 91 ? -12.812 22.609 -15.492 1 81.38 91 ILE A O 1
ATOM 728 N N . GLY A 1 92 ? -11.562 23.109 -13.641 1 83.44 92 GLY A N 1
ATOM 729 C CA . GLY A 1 92 ? -12.727 23.266 -12.781 1 83.44 92 GLY A CA 1
ATOM 730 C C . GLY A 1 92 ? -13.023 22.047 -11.945 1 83.44 92 GLY A C 1
ATOM 731 O O . GLY A 1 92 ? -12.812 20.922 -12.391 1 83.44 92 GLY A O 1
ATOM 732 N N . LYS A 1 93 ? -13.57 22.234 -10.812 1 83.5 93 LYS A N 1
ATOM 733 C CA . LYS A 1 93 ? -13.781 21.219 -9.789 1 83.5 93 LYS A CA 1
ATOM 734 C C . LYS A 1 93 ? -14.836 20.203 -10.219 1 83.5 93 LYS A C 1
ATOM 736 O O . LYS A 1 93 ? -14.695 19 -9.977 1 83.5 93 LYS A O 1
ATOM 741 N N . ASP A 1 94 ? -15.844 20.672 -10.898 1 87.44 94 ASP A N 1
ATOM 742 C CA . ASP A 1 94 ? -16.953 19.797 -11.273 1 87.44 94 ASP A CA 1
ATOM 743 C C . ASP A 1 94 ? -16.531 18.828 -12.375 1 87.44 94 ASP A C 1
ATOM 745 O O . ASP A 1 94 ? -16.859 17.641 -12.312 1 87.44 94 ASP A O 1
ATOM 749 N N . ALA A 1 95 ? -15.859 19.375 -13.375 1 87.5 95 ALA A N 1
ATOM 750 C CA . ALA A 1 95 ? -15.391 18.531 -14.469 1 87.5 95 ALA A CA 1
ATOM 751 C C . ALA A 1 95 ? -14.414 17.484 -13.961 1 87.5 95 ALA A C 1
ATOM 753 O O . ALA A 1 95 ? -14.445 16.328 -14.406 1 87.5 95 ALA A O 1
ATOM 754 N N . ILE A 1 96 ? -13.602 17.859 -13.039 1 86.19 96 ILE A N 1
ATOM 755 C CA . ILE A 1 96 ? -12.625 16.938 -12.477 1 86.19 96 ILE A CA 1
ATOM 756 C C . ILE A 1 96 ? -13.336 15.867 -11.664 1 86.19 96 ILE A C 1
ATOM 758 O O . ILE A 1 96 ? -13.023 14.68 -11.789 1 86.19 96 ILE A O 1
ATOM 762 N N . ALA A 1 97 ? -14.258 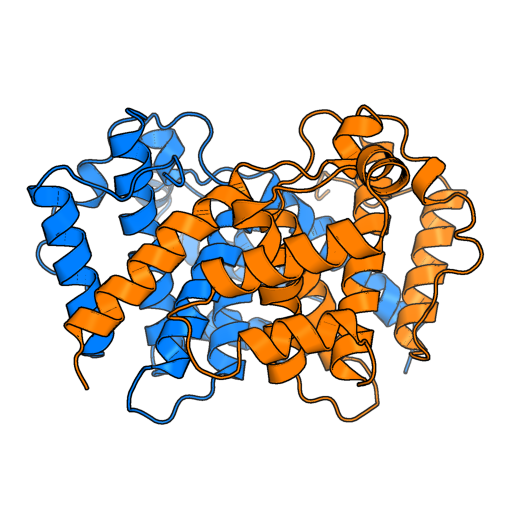16.25 -10.859 1 87.19 97 ALA A N 1
ATOM 763 C CA . ALA A 1 97 ? -15.016 15.305 -10.047 1 87.19 97 ALA A CA 1
ATOM 764 C C . ALA A 1 97 ? -15.734 14.281 -10.922 1 87.19 97 ALA A C 1
ATOM 766 O O . ALA A 1 97 ? -15.773 13.094 -10.602 1 87.19 97 ALA A O 1
ATOM 767 N N . ASP A 1 98 ? -16.312 14.742 -12 1 90.69 98 ASP A N 1
ATOM 768 C CA . ASP A 1 98 ? -17 13.859 -12.945 1 90.69 98 ASP A CA 1
ATOM 769 C C . ASP A 1 98 ? -16.016 12.883 -13.586 1 90.69 98 ASP A C 1
ATOM 771 O O . ASP A 1 98 ? -16.312 11.703 -13.734 1 90.69 98 ASP A O 1
ATOM 775 N N . GLY A 1 99 ? -14.891 13.391 -14.055 1 90.31 99 GLY A N 1
ATOM 776 C CA . GLY A 1 99 ? -13.852 12.547 -14.617 1 90.31 99 GLY A CA 1
ATOM 777 C C . GLY A 1 99 ? -13.344 11.492 -13.648 1 90.31 99 GLY A C 1
ATOM 778 O O . GLY A 1 99 ? -13.156 10.336 -14.031 1 90.31 99 GLY A O 1
ATOM 779 N N . GLU A 1 100 ? -13.148 11.945 -12.422 1 90.88 100 GLU A N 1
ATOM 780 C CA . GLU A 1 100 ? -12.688 11.023 -11.391 1 90.88 100 GLU A CA 1
ATOM 781 C C . GLU A 1 100 ? -13.711 9.922 -11.141 1 90.88 100 GLU A C 1
ATOM 783 O O . GLU A 1 100 ? -13.352 8.75 -10.977 1 90.88 100 GLU A O 1
ATOM 788 N N . ALA A 1 101 ? -14.953 10.281 -11.094 1 92.19 101 ALA A N 1
ATOM 789 C CA . ALA A 1 101 ? -16.016 9.297 -10.883 1 92.19 101 ALA A CA 1
ATOM 790 C C . ALA A 1 101 ? -16.047 8.281 -12.023 1 92.19 101 ALA A C 1
ATOM 792 O O . ALA A 1 101 ? -16.219 7.086 -11.789 1 92.19 101 ALA A O 1
ATOM 793 N N . ARG A 1 102 ? -15.938 8.688 -13.266 1 93.75 102 ARG A N 1
ATOM 794 C CA . ARG A 1 102 ? -15.93 7.801 -14.422 1 93.75 102 ARG A CA 1
ATOM 795 C C . ARG A 1 102 ? -14.719 6.871 -14.391 1 93.75 102 ARG A C 1
ATOM 797 O O . ARG A 1 102 ? -14.828 5.688 -14.734 1 93.75 102 ARG A O 1
ATOM 804 N N . ALA A 1 103 ? -13.594 7.473 -13.992 1 93.44 103 ALA A N 1
ATOM 805 C CA . ALA A 1 103 ? -12.375 6.672 -13.891 1 93.44 103 ALA A CA 1
ATOM 806 C C . ALA A 1 103 ? -12.531 5.559 -12.859 1 93.44 103 ALA A C 1
ATOM 808 O O . ALA A 1 103 ? -12.156 4.41 -13.109 1 93.44 103 ALA A O 1
ATOM 809 N N . VAL A 1 104 ? -13.094 5.922 -11.75 1 95.31 104 VAL A N 1
ATOM 810 C CA . VAL A 1 104 ? -13.312 4.941 -10.688 1 95.31 104 VAL A CA 1
ATOM 811 C C . VAL A 1 104 ? -14.25 3.842 -11.18 1 95.31 104 VAL A C 1
ATOM 813 O O . VAL A 1 104 ? -13.977 2.654 -10.977 1 95.31 104 VAL A O 1
ATOM 816 N N . ASP A 1 105 ? -15.328 4.199 -11.852 1 94.62 105 ASP A N 1
ATOM 817 C CA . ASP A 1 105 ? -16.297 3.234 -12.375 1 94.62 105 ASP A CA 1
ATOM 818 C C . ASP A 1 105 ? -15.625 2.281 -13.367 1 94.62 105 ASP A C 1
ATOM 820 O O . ASP A 1 105 ? -15.906 1.08 -13.359 1 94.62 105 ASP A O 1
ATOM 824 N N . GLU A 1 106 ? -14.797 2.826 -14.141 1 93.06 106 GLU A N 1
ATOM 825 C CA . GLU A 1 106 ? -14.117 2.01 -15.141 1 93.06 106 GLU A CA 1
ATOM 826 C C . GLU A 1 106 ? -13.125 1.049 -14.484 1 93.06 106 GLU A C 1
ATOM 828 O O . GLU A 1 106 ? -13.086 -0.135 -14.828 1 93.06 106 GLU A O 1
ATOM 833 N N . VAL A 1 107 ? -12.344 1.545 -13.562 1 93.75 107 VAL A N 1
ATOM 834 C CA . VAL A 1 107 ? -11.328 0.731 -12.914 1 93.75 107 VAL A CA 1
ATOM 835 C C . VAL A 1 107 ? -11.984 -0.378 -12.102 1 93.75 107 VAL A C 1
ATOM 837 O O . VAL A 1 107 ? -11.492 -1.507 -12.062 1 93.75 107 VAL A O 1
ATOM 840 N N . LEU A 1 108 ? -13.117 -0.059 -11.477 1 95.75 108 LEU A N 1
ATOM 841 C CA . LEU A 1 108 ? -13.727 -0.984 -10.531 1 95.75 108 LEU A CA 1
ATOM 842 C C . LEU A 1 108 ? -14.93 -1.688 -11.148 1 95.75 108 LEU A C 1
ATOM 844 O O . LEU A 1 108 ? -15.773 -2.229 -10.438 1 95.75 108 LEU A O 1
ATOM 848 N N . ALA A 1 109 ? -15.055 -1.704 -12.461 1 92.12 109 ALA A N 1
ATOM 849 C CA . ALA A 1 109 ? -16.219 -2.236 -13.164 1 92.12 109 ALA A CA 1
ATOM 850 C C . ALA A 1 109 ? -16.516 -3.674 -12.734 1 92.12 109 ALA A C 1
ATOM 852 O O . ALA A 1 109 ? -17.672 -4.051 -12.547 1 92.12 109 ALA A O 1
ATOM 853 N N . ASP A 1 110 ? -15.484 -4.508 -12.508 1 90.69 110 ASP A N 1
ATOM 854 C CA . ASP A 1 110 ? -15.664 -5.918 -12.172 1 90.69 110 ASP A CA 1
ATOM 855 C C . ASP A 1 110 ? -15.172 -6.215 -10.758 1 90.69 110 ASP A C 1
ATOM 857 O O . ASP A 1 110 ? -14.883 -7.367 -10.43 1 90.69 110 ASP A O 1
ATOM 861 N N . ALA A 1 111 ? -15.031 -5.145 -9.984 1 93.75 111 ALA A N 1
ATOM 862 C CA . ALA A 1 111 ? -14.57 -5.324 -8.609 1 93.75 111 ALA A CA 1
ATOM 863 C C . ALA A 1 111 ? -15.695 -5.836 -7.715 1 93.75 111 ALA A C 1
ATOM 865 O O . ALA A 1 111 ? -16.875 -5.727 -8.062 1 93.75 111 ALA A O 1
ATOM 866 N N . PRO A 1 112 ? -15.352 -6.477 -6.621 1 93.12 112 PRO A N 1
ATOM 867 C CA . PRO A 1 112 ? -16.375 -6.93 -5.664 1 93.12 112 PRO A CA 1
ATOM 868 C C . PRO A 1 112 ? -17.266 -5.793 -5.176 1 93.12 112 PRO A C 1
ATOM 870 O O . PRO A 1 112 ? -16.875 -4.625 -5.246 1 93.12 112 PRO A O 1
ATOM 873 N N . GLN A 1 113 ? -18.344 -6.215 -4.648 1 89 113 GLN A N 1
ATOM 874 C CA . GLN A 1 113 ? -19.297 -5.254 -4.102 1 89 113 GLN A CA 1
ATOM 875 C C . GLN A 1 113 ? -18.672 -4.449 -2.961 1 89 113 GLN A C 1
ATOM 877 O O . GLN A 1 113 ? -17.891 -4.984 -2.174 1 89 113 GLN A O 1
ATOM 882 N N . GLY A 1 114 ? -18.984 -3.211 -2.865 1 94.5 114 GLY A N 1
ATOM 883 C CA . GLY A 1 114 ? -18.547 -2.4 -1.738 1 94.5 114 GLY A CA 1
ATOM 884 C C . GLY A 1 114 ? -17.344 -1.548 -2.051 1 94.5 114 GLY A C 1
ATOM 885 O O . GLY A 1 114 ? -17.062 -0.576 -1.345 1 94.5 114 GLY A O 1
ATOM 886 N N . TRP A 1 115 ? -16.547 -1.951 -3.105 1 97.38 115 TRP A N 1
ATOM 887 C CA . TRP A 1 115 ? -15.336 -1.2 -3.402 1 97.38 115 TRP A CA 1
ATOM 888 C C . TRP A 1 115 ? -15.672 0.223 -3.84 1 97.38 115 TRP A C 1
ATOM 890 O O . TRP A 1 115 ? -15.047 1.182 -3.383 1 97.38 115 TRP A O 1
ATOM 900 N N . ARG A 1 116 ? -16.688 0.334 -4.723 1 95.75 116 ARG A N 1
ATOM 901 C CA . ARG A 1 116 ? -17.094 1.659 -5.184 1 95.75 116 ARG A CA 1
ATOM 902 C C . ARG A 1 116 ? -17.609 2.508 -4.023 1 95.75 116 ARG A C 1
ATOM 904 O O . ARG A 1 116 ? -17.344 3.713 -3.971 1 95.75 116 ARG A O 1
ATOM 911 N N . GLU A 1 117 ? -18.328 1.924 -3.174 1 96.25 117 GLU A N 1
ATOM 912 C CA . GLU A 1 117 ? -18.844 2.615 -1.999 1 96.25 117 GLU A CA 1
ATOM 913 C C . GLU A 1 117 ? -17.719 3.121 -1.107 1 96.25 117 GLU A C 1
ATOM 915 O O . GLU A 1 117 ? -17.828 4.184 -0.496 1 96.25 117 GLU A O 1
ATOM 920 N N . ALA A 1 118 ? -16.688 2.309 -0.977 1 97.25 118 ALA A N 1
ATOM 921 C CA . ALA A 1 118 ? -15.547 2.729 -0.179 1 97.25 118 ALA A CA 1
ATOM 922 C C . ALA A 1 118 ? -14.906 3.99 -0.753 1 97.25 118 ALA A C 1
ATOM 924 O O . ALA A 1 118 ? -14.539 4.898 -0.008 1 97.25 118 ALA A O 1
ATOM 925 N N . VAL A 1 119 ? -14.812 4.062 -2.105 1 96.94 119 VAL A N 1
ATOM 926 C CA . VAL A 1 119 ? -14.25 5.238 -2.758 1 96.94 119 VAL A CA 1
ATOM 927 C C . VAL A 1 119 ? -15.133 6.453 -2.494 1 96.94 119 VAL A C 1
ATOM 929 O O . VAL A 1 119 ? -14.633 7.527 -2.15 1 96.94 119 VAL A O 1
ATOM 932 N N . SER A 1 120 ? -16.438 6.301 -2.586 1 95.5 120 SER A N 1
ATOM 933 C CA . SER A 1 120 ? -17.391 7.391 -2.365 1 95.5 120 SER A CA 1
ATOM 934 C C . SER A 1 120 ? -17.344 7.867 -0.917 1 95.5 120 SER A C 1
ATOM 936 O O . SER A 1 120 ? -17.547 9.055 -0.643 1 95.5 120 SER A O 1
ATOM 938 N N . ALA A 1 121 ? -17.141 6.949 -0.012 1 96.5 121 ALA A N 1
ATOM 939 C CA . ALA A 1 121 ? -17.078 7.293 1.406 1 96.5 121 ALA A CA 1
ATOM 940 C C . ALA A 1 121 ? -15.945 8.273 1.69 1 96.5 121 ALA A C 1
ATOM 942 O O . ALA A 1 121 ? -16.094 9.172 2.518 1 96.5 121 ALA A O 1
ATOM 943 N N . TYR A 1 122 ? -14.852 8.078 1.067 1 96.06 122 TYR A N 1
ATOM 944 C CA . TYR A 1 122 ? -13.719 8.977 1.236 1 96.06 122 TYR A CA 1
ATOM 945 C C . TYR A 1 122 ? -14.094 10.398 0.828 1 96.06 122 TYR A C 1
ATOM 947 O O . TYR A 1 122 ? -13.766 11.359 1.532 1 96.06 122 TYR A O 1
ATOM 955 N N . GLU A 1 123 ? -14.695 10.492 -0.332 1 90.06 123 GLU A N 1
ATOM 956 C CA . GLU A 1 123 ? -15.047 11.797 -0.893 1 90.06 123 GLU A CA 1
ATOM 957 C C . GLU A 1 123 ? -16.031 12.531 0.005 1 90.06 123 GLU A C 1
ATOM 959 O O . GLU A 1 123 ? -15.914 13.742 0.203 1 90.06 123 GLU A O 1
ATOM 964 N N . ASP A 1 124 ? -16.938 11.836 0.55 1 90.06 124 ASP A N 1
ATOM 965 C CA . ASP A 1 124 ? -18 12.422 1.366 1 90.06 124 ASP A CA 1
ATOM 966 C C . ASP A 1 124 ? -17.469 12.805 2.748 1 90.06 124 ASP A C 1
ATOM 968 O O . ASP A 1 124 ? -17.891 13.82 3.314 1 90.06 124 ASP A O 1
ATOM 972 N N . ALA A 1 125 ? -16.578 11.992 3.33 1 90.31 125 ALA A N 1
ATOM 973 C CA . ALA A 1 125 ? -15.945 12.195 4.629 1 90.31 125 ALA A CA 1
ATOM 974 C C . ALA A 1 125 ? -16.984 12.445 5.715 1 90.31 125 ALA A C 1
ATOM 976 O O . ALA A 1 125 ? -16.797 13.312 6.574 1 90.31 125 ALA A O 1
ATOM 977 N N . ASP A 1 126 ? -18.094 11.711 5.715 1 93.06 126 ASP A N 1
ATOM 978 C CA . ASP A 1 126 ? -19.188 11.93 6.645 1 93.06 126 ASP A CA 1
ATOM 979 C C . ASP A 1 126 ? -19.125 10.953 7.816 1 93.06 126 ASP A C 1
ATOM 981 O O . ASP A 1 126 ? -19.797 11.141 8.828 1 93.06 126 ASP A O 1
ATOM 985 N N . THR A 1 127 ? -18.406 9.914 7.73 1 96.56 127 THR A N 1
ATOM 986 C CA . THR A 1 127 ? -18.25 8.938 8.805 1 96.56 127 THR A CA 1
ATOM 987 C C . THR A 1 127 ? -16.891 9.086 9.484 1 96.56 127 THR A C 1
ATOM 989 O O . THR A 1 127 ? -15.969 9.664 8.914 1 96.56 127 THR A O 1
ATOM 992 N N . LEU A 1 128 ? -16.844 8.633 10.695 1 97.06 128 LEU A N 1
ATOM 993 C CA . LEU A 1 128 ? -15.586 8.664 11.422 1 97.06 128 LEU A CA 1
ATOM 994 C C . LEU A 1 128 ? -14.5 7.91 10.656 1 97.06 128 LEU A C 1
ATOM 996 O O . LEU A 1 128 ? -13.352 8.352 10.602 1 97.06 128 LEU A O 1
ATOM 1000 N N . GLU A 1 129 ? -14.859 6.742 10.07 1 98.31 129 GLU A N 1
ATOM 1001 C CA . GLU A 1 129 ? -13.922 5.941 9.289 1 98.31 129 GLU A CA 1
ATOM 1002 C C . GLU A 1 129 ? -13.328 6.75 8.141 1 98.31 129 GLU A C 1
ATOM 1004 O O . GLU A 1 129 ? -12.117 6.734 7.922 1 98.31 129 GLU A O 1
ATOM 1009 N N . ALA A 1 130 ? -14.172 7.453 7.422 1 98.06 130 ALA A N 1
ATOM 1010 C CA . ALA A 1 130 ? -13.719 8.266 6.297 1 98.06 130 ALA A CA 1
ATOM 1011 C C . ALA A 1 130 ? -12.852 9.43 6.781 1 98.06 130 ALA A C 1
ATOM 1013 O O . ALA A 1 130 ? -11.852 9.773 6.145 1 98.06 130 ALA A O 1
ATOM 1014 N N . ARG A 1 131 ? -13.227 10.016 7.871 1 97.81 131 ARG A N 1
ATOM 1015 C CA . ARG A 1 131 ? -12.469 11.141 8.422 1 97.81 131 ARG A CA 1
ATOM 1016 C C . ARG A 1 131 ? -11.078 10.695 8.867 1 97.81 131 ARG A C 1
ATOM 1018 O O . ARG A 1 131 ? -10.109 11.445 8.727 1 97.81 131 ARG A O 1
ATOM 1025 N N . ILE A 1 132 ? -10.992 9.531 9.414 1 98.38 132 ILE A N 1
ATOM 1026 C CA . ILE A 1 132 ? -9.703 8.977 9.797 1 98.38 132 ILE A CA 1
ATOM 1027 C C . ILE A 1 132 ? -8.805 8.867 8.57 1 98.38 132 ILE A C 1
ATOM 1029 O O . ILE A 1 132 ? -7.617 9.203 8.625 1 98.38 132 ILE A O 1
ATOM 1033 N N . VAL A 1 133 ? -9.336 8.398 7.453 1 98.69 133 VAL A N 1
ATOM 1034 C CA . VAL A 1 133 ? -8.547 8.234 6.242 1 98.69 133 VAL A CA 1
ATOM 1035 C C . VAL A 1 133 ? -8.148 9.602 5.691 1 98.69 133 VAL A C 1
ATOM 1037 O O . VAL A 1 133 ? -7.012 9.797 5.25 1 98.69 133 VAL A O 1
ATOM 1040 N N . LYS A 1 134 ? -9.016 10.57 5.711 1 97.75 134 LYS A N 1
ATOM 1041 C CA . LYS A 1 134 ? -8.672 11.93 5.293 1 97.75 134 LYS A CA 1
ATOM 1042 C C . LYS A 1 134 ? -7.523 12.484 6.129 1 97.75 134 LYS A C 1
ATOM 1044 O O . LYS A 1 134 ? -6.613 13.125 5.594 1 97.75 134 LYS A O 1
ATOM 1049 N N . ALA A 1 135 ? -7.656 12.297 7.402 1 97.69 135 ALA A N 1
ATOM 1050 C CA . ALA A 1 135 ? -6.59 12.734 8.305 1 97.69 135 ALA A CA 1
ATOM 1051 C C . ALA A 1 135 ? -5.273 12.031 7.977 1 97.69 135 ALA A C 1
ATOM 1053 O O . ALA A 1 135 ? -4.219 12.672 7.934 1 97.69 135 ALA A O 1
ATOM 1054 N N . ALA A 1 136 ? -5.336 10.719 7.773 1 98.44 136 ALA A N 1
ATOM 1055 C CA . ALA A 1 136 ? -4.145 9.938 7.441 1 98.44 136 ALA A CA 1
ATOM 1056 C C . ALA A 1 136 ? -3.496 10.453 6.16 1 98.44 136 ALA A C 1
ATOM 1058 O O . ALA A 1 136 ? -2.27 10.539 6.07 1 98.44 136 ALA A O 1
ATOM 1059 N N . ASP A 1 137 ? -4.312 10.719 5.172 1 97.38 137 ASP A N 1
ATOM 1060 C CA . ASP A 1 137 ? -3.842 11.242 3.896 1 97.38 137 ASP A CA 1
ATOM 1061 C C . ASP A 1 137 ? -3.094 12.562 4.086 1 97.38 137 ASP A C 1
ATOM 1063 O O . ASP A 1 137 ? -2.016 12.758 3.523 1 97.38 137 ASP A O 1
ATOM 1067 N N . ARG A 1 138 ? -3.592 13.422 4.91 1 95.81 138 ARG A N 1
ATOM 1068 C CA . ARG A 1 138 ? -2.963 14.703 5.219 1 95.81 138 ARG A CA 1
ATOM 1069 C C . ARG A 1 138 ? -1.669 14.5 6 1 95.81 138 ARG A C 1
ATOM 1071 O O . ARG A 1 138 ? -0.658 15.148 5.715 1 95.81 138 ARG A O 1
ATOM 1078 N N . ILE A 1 139 ? -1.75 13.68 6.988 1 97.38 139 ILE A N 1
ATOM 1079 C CA . ILE A 1 139 ? -0.579 13.398 7.809 1 97.38 139 ILE A CA 1
ATOM 1080 C C . ILE A 1 139 ? 0.548 12.859 6.93 1 97.38 139 ILE A C 1
ATOM 1082 O O . ILE A 1 139 ? 1.7 13.281 7.059 1 97.38 139 ILE A O 1
ATOM 1086 N N . GLN A 1 140 ? 0.208 11.922 6.059 1 97.31 140 GLN A N 1
ATOM 1087 C CA . GLN A 1 140 ? 1.205 11.359 5.152 1 97.31 140 GLN A CA 1
ATOM 1088 C C . GLN A 1 140 ? 1.851 12.453 4.305 1 97.31 140 GLN A C 1
ATOM 1090 O O . GLN A 1 140 ? 3.072 12.477 4.141 1 97.31 140 GLN A O 1
ATOM 1095 N N . MET A 1 141 ? 1.076 13.359 3.766 1 95.38 141 MET A N 1
ATOM 1096 C CA . MET A 1 141 ? 1.57 14.453 2.932 1 95.38 141 MET A CA 1
ATOM 1097 C C . MET A 1 141 ? 2.516 15.352 3.717 1 95.38 141 MET A C 1
ATOM 1099 O O . MET A 1 141 ? 3.596 15.703 3.232 1 95.38 141 MET A O 1
ATOM 1103 N N . LEU A 1 142 ? 2.133 15.656 4.859 1 95.62 142 LEU A N 1
ATOM 1104 C CA . LEU A 1 142 ? 2.947 16.562 5.668 1 95.62 142 LEU A CA 1
ATOM 1105 C C . LEU A 1 142 ? 4.242 15.883 6.102 1 95.62 142 LEU A C 1
ATOM 1107 O O . LEU A 1 142 ? 5.316 16.484 6.039 1 95.62 142 LEU A O 1
ATOM 1111 N N . ALA A 1 143 ? 4.129 14.664 6.566 1 96 143 ALA A N 1
ATOM 1112 C CA . ALA A 1 143 ? 5.332 13.914 6.93 1 96 143 ALA A CA 1
ATOM 1113 C C . ALA A 1 143 ? 6.289 13.805 5.746 1 96 143 ALA A C 1
ATOM 1115 O O . ALA A 1 143 ? 7.5 13.984 5.902 1 96 143 ALA A O 1
ATOM 1116 N N . LYS A 1 144 ? 5.715 13.531 4.586 1 95.44 144 LYS A N 1
ATOM 1117 C CA . LYS A 1 144 ? 6.527 13.406 3.379 1 95.44 144 LYS A CA 1
ATOM 1118 C C . LYS A 1 144 ? 7.215 14.727 3.043 1 95.44 144 LYS A C 1
ATOM 1120 O O . LYS A 1 144 ? 8.367 14.742 2.607 1 95.44 144 LYS A O 1
ATOM 1125 N N . SER A 1 145 ? 6.52 15.805 3.205 1 94.75 145 SER A N 1
ATOM 1126 C CA . SER A 1 145 ? 7.109 17.109 2.949 1 94.75 145 SER A CA 1
ATOM 1127 C C . SER A 1 145 ? 8.312 17.359 3.859 1 94.75 145 SER A C 1
ATOM 1129 O O . SER A 1 145 ? 9.312 17.953 3.43 1 94.75 145 SER A O 1
ATOM 1131 N N . LEU A 1 146 ? 8.203 16.969 5.102 1 95 146 LEU A N 1
ATOM 1132 C CA . LEU A 1 146 ? 9.32 17.109 6.027 1 95 146 LEU A CA 1
ATOM 1133 C C . LEU A 1 146 ? 10.5 16.25 5.594 1 95 146 LEU A C 1
ATOM 1135 O O . LEU A 1 146 ? 11.656 16.672 5.699 1 95 146 LEU A O 1
ATOM 1139 N N . GLN A 1 147 ? 10.188 15.07 5.129 1 93.62 147 GLN A N 1
ATOM 1140 C CA . GLN A 1 147 ? 11.234 14.188 4.625 1 93.62 147 GLN A CA 1
ATOM 1141 C C . GLN A 1 147 ? 11.945 14.812 3.424 1 93.62 147 GLN A C 1
ATOM 1143 O O . GLN A 1 147 ? 13.18 14.797 3.348 1 93.62 147 GLN A O 1
ATOM 1148 N N . TYR A 1 148 ? 11.203 15.328 2.496 1 94.06 148 TYR A N 1
ATOM 1149 C CA . TYR A 1 148 ? 11.781 15.93 1.304 1 94.06 148 TYR A CA 1
ATOM 1150 C C . TYR A 1 148 ? 12.602 17.156 1.664 1 94.06 148 TYR A C 1
ATOM 1152 O O . TYR A 1 148 ? 13.68 17.391 1.098 1 94.06 148 TYR A O 1
ATOM 1160 N N . ARG A 1 149 ? 12.133 17.938 2.549 1 93.25 149 ARG A N 1
ATOM 1161 C CA . ARG A 1 149 ? 12.891 19.094 3.014 1 93.25 149 ARG A CA 1
ATOM 1162 C C . ARG A 1 149 ? 14.227 18.656 3.619 1 93.25 149 ARG A C 1
ATOM 1164 O O . ARG A 1 149 ? 15.266 19.234 3.309 1 93.25 149 ARG A O 1
ATOM 1171 N N . ALA A 1 150 ? 14.156 17.688 4.461 1 92.38 150 ALA A N 1
ATOM 1172 C CA . ALA A 1 150 ? 15.359 17.203 5.117 1 92.38 150 ALA A CA 1
ATOM 1173 C C . ALA A 1 150 ? 16.375 16.688 4.094 1 92.38 150 ALA A C 1
ATOM 1175 O O . ALA A 1 150 ? 17.578 16.734 4.32 1 92.38 150 ALA A O 1
ATOM 1176 N N . GLN A 1 151 ? 15.891 16.266 2.959 1 90.38 151 GLN A N 1
ATOM 1177 C CA . GLN A 1 151 ? 16.734 15.727 1.897 1 90.38 151 GLN A CA 1
ATOM 1178 C C . GLN A 1 151 ? 17.156 16.828 0.928 1 90.38 151 GLN A C 1
ATOM 1180 O O . GLN A 1 151 ? 17.906 16.578 -0.018 1 90.38 151 GLN A O 1
ATOM 1185 N N . GLY A 1 152 ? 16.609 18 1.162 1 91.12 152 GLY A N 1
ATOM 1186 C CA . GLY A 1 152 ? 16.922 19.109 0.276 1 91.12 152 GLY A CA 1
ATOM 1187 C C . GLY A 1 152 ? 16.297 18.984 -1.097 1 91.12 152 GLY A C 1
ATOM 1188 O O . GLY A 1 152 ? 16.875 19.406 -2.098 1 91.12 152 GLY A O 1
ATOM 1189 N N . ARG A 1 153 ? 15.172 18.312 -1.06 1 89.75 153 ARG A N 1
ATOM 1190 C CA . ARG A 1 153 ? 14.492 18.062 -2.328 1 89.75 153 ARG A CA 1
ATOM 1191 C C . ARG A 1 153 ? 13.336 19.031 -2.529 1 89.75 153 ARG A C 1
ATOM 1193 O O . ARG A 1 153 ? 12.328 18.953 -1.828 1 89.75 153 ARG A O 1
ATOM 1200 N N . GLY A 1 154 ? 13.461 19.938 -3.418 1 88.94 154 GLY A N 1
ATOM 1201 C CA . GLY A 1 154 ? 12.359 20.766 -3.881 1 88.94 154 GLY A CA 1
ATOM 1202 C C . GLY A 1 154 ? 11.93 21.812 -2.869 1 88.94 154 GLY A C 1
ATOM 1203 O O . GLY A 1 154 ? 12.57 21.984 -1.83 1 88.94 154 GLY A O 1
ATOM 1204 N N . ASP A 1 155 ? 10.875 22.594 -3.264 1 91 155 ASP A N 1
ATOM 1205 C CA . ASP A 1 155 ? 10.273 23.625 -2.414 1 91 155 ASP A CA 1
ATOM 1206 C C . ASP A 1 155 ? 8.945 23.141 -1.835 1 91 155 ASP A C 1
ATOM 1208 O O . ASP A 1 155 ? 7.898 23.266 -2.477 1 91 155 ASP A O 1
ATOM 1212 N N . VAL A 1 156 ? 8.984 22.703 -0.601 1 92 156 VAL A N 1
ATOM 1213 C CA . VAL A 1 156 ? 7.797 22.094 -0.003 1 92 156 VAL A CA 1
ATOM 1214 C C . VAL A 1 156 ? 7.086 23.125 0.877 1 92 156 VAL A C 1
ATOM 1216 O O . VAL A 1 156 ? 6.121 22.797 1.571 1 92 156 VAL A O 1
ATOM 1219 N N . GLN A 1 157 ? 7.449 24.375 0.856 1 89.88 157 GLN A N 1
ATOM 1220 C CA . GLN A 1 157 ? 6.887 25.422 1.7 1 89.88 157 GLN A CA 1
ATOM 1221 C C . GLN A 1 157 ? 5.395 25.609 1.433 1 89.88 157 GLN A C 1
ATOM 1223 O O . GLN A 1 157 ? 4.629 25.891 2.35 1 89.88 157 GLN A O 1
ATOM 1228 N N . ARG A 1 158 ? 4.977 25.5 0.297 1 86.25 158 ARG A N 1
ATOM 1229 C CA . ARG A 1 158 ? 3.592 25.75 -0.096 1 86.25 158 ARG A CA 1
ATOM 1230 C C . ARG A 1 158 ? 2.635 24.812 0.64 1 86.25 158 ARG A C 1
ATOM 1232 O O . ARG A 1 158 ? 1.485 25.188 0.899 1 86.25 158 ARG A O 1
ATOM 1239 N N . PHE A 1 159 ? 3.062 23.625 0.955 1 88.5 159 PHE A N 1
ATOM 1240 C CA . PHE A 1 159 ? 2.205 22.641 1.611 1 88.5 159 PHE A CA 1
ATOM 1241 C C . PHE A 1 159 ? 1.944 23.047 3.061 1 88.5 159 PHE A C 1
ATOM 1243 O O . PHE A 1 159 ? 1.058 22.484 3.709 1 88.5 159 PHE A O 1
ATOM 1250 N N . TRP A 1 160 ? 2.643 24 3.463 1 90.81 160 TRP A N 1
ATOM 1251 C CA . TRP A 1 160 ? 2.512 24.453 4.844 1 90.81 160 TRP A CA 1
ATOM 1252 C C . TRP A 1 160 ? 1.899 25.844 4.906 1 90.81 160 TRP A C 1
ATOM 1254 O O . TRP A 1 160 ? 1.693 26.391 5.992 1 90.81 160 TRP A O 1
ATOM 1264 N N . GLU A 1 161 ? 1.775 26.406 3.629 1 80.5 161 GLU A N 1
ATOM 1265 C CA . GLU A 1 161 ? 1.154 27.719 3.545 1 80.5 161 GLU A CA 1
ATOM 1266 C C . GLU A 1 161 ? -0.357 27.625 3.734 1 80.5 161 GLU A C 1
ATOM 1268 O O . GLU A 1 161 ? -0.992 26.688 3.268 1 80.5 161 GLU A O 1
ATOM 1273 N N . GLY A 1 162 ? -0.95 28.625 4.562 1 61 162 GLY A N 1
ATOM 1274 C CA . GLY A 1 162 ? -2.377 28.672 4.84 1 61 162 GLY A CA 1
ATOM 1275 C C . GLY A 1 162 ? -2.803 27.734 5.949 1 61 162 GLY A C 1
ATOM 1276 O O . GLY A 1 162 ? -3.994 27.609 6.246 1 61 162 GLY A O 1
ATOM 1277 N N . THR A 1 163 ? -2.117 26.672 5.926 1 53.97 163 THR A N 1
ATOM 1278 C CA . THR A 1 163 ? -2.594 25.594 6.777 1 53.97 163 THR A CA 1
ATOM 1279 C C . THR A 1 163 ? -2.584 26.016 8.242 1 53.97 163 THR A C 1
ATOM 1281 O O . THR A 1 163 ? -1.817 25.469 9.047 1 53.97 163 THR A O 1
ATOM 1284 N N . ARG A 1 164 ? -2.631 27.219 8.609 1 55.44 164 ARG A N 1
ATOM 1285 C CA . ARG A 1 164 ? -2.584 27.328 10.062 1 55.44 164 ARG A CA 1
ATOM 1286 C C . ARG A 1 164 ? -3.422 26.234 10.719 1 55.44 164 ARG A C 1
ATOM 1288 O O . ARG A 1 164 ? -3.047 25.688 11.758 1 55.44 164 ARG A O 1
ATOM 1295 N N . ASN A 1 165 ? -4.551 25.953 10.188 1 65.31 165 ASN A N 1
ATOM 1296 C CA . ASN A 1 165 ? -5.203 24.938 11.008 1 65.31 165 ASN A CA 1
ATOM 1297 C C . ASN A 1 165 ? -5.66 23.75 10.156 1 65.31 165 ASN A C 1
ATOM 1299 O O . ASN A 1 165 ? -6.738 23.781 9.562 1 65.31 165 ASN A O 1
ATOM 1303 N N . PHE A 1 166 ? -4.633 22.75 9.961 1 82.88 166 PHE A N 1
ATOM 1304 C CA . PHE A 1 166 ? -5.066 21.516 9.328 1 82.88 166 PHE A CA 1
ATOM 1305 C C . PHE A 1 166 ? -6.227 20.891 10.094 1 82.88 166 PHE A C 1
ATOM 1307 O O . PHE A 1 166 ? -6.219 20.859 11.32 1 82.88 166 PHE A O 1
ATOM 1314 N N . GLU A 1 167 ? -7.195 20.609 9.281 1 89.56 167 GLU A N 1
ATOM 1315 C CA . GLU A 1 167 ? -8.367 19.984 9.883 1 89.56 167 GLU A CA 1
ATOM 1316 C C . GLU A 1 167 ? -7.996 18.703 10.609 1 89.56 167 GLU A C 1
ATOM 1318 O O . GLU A 1 167 ? -7.27 17.859 10.07 1 89.56 167 GLU A O 1
ATOM 1323 N N . ASP A 1 168 ? -8.477 18.672 11.812 1 93.06 168 ASP A N 1
ATOM 1324 C CA . ASP A 1 168 ? -8.195 17.453 12.586 1 93.06 168 ASP A CA 1
ATOM 1325 C C . ASP A 1 168 ? -9.383 16.5 12.539 1 93.06 168 ASP A C 1
ATOM 1327 O O . ASP A 1 168 ? -9.344 15.438 13.172 1 93.06 168 ASP A O 1
ATOM 1331 N N . TYR A 1 169 ? -10.492 16.906 11.82 1 93.31 169 TYR A N 1
ATOM 1332 C CA . TYR A 1 169 ? -11.68 16.109 11.555 1 93.31 169 TYR A CA 1
ATOM 1333 C C . TYR A 1 169 ? -12.344 15.672 12.859 1 93.31 169 TYR A C 1
ATOM 1335 O O . TYR A 1 169 ? -12.93 14.586 12.93 1 93.31 169 TYR A O 1
ATOM 1343 N N . GLY A 1 170 ? -12.164 16.484 13.898 1 93.06 170 GLY A N 1
ATOM 1344 C CA . GLY A 1 170 ? -12.789 16.234 15.188 1 93.06 170 GLY A CA 1
ATOM 1345 C C . GLY A 1 170 ? -12.133 15.094 15.953 1 93.06 170 GLY A C 1
ATOM 1346 O O . GLY A 1 170 ? -12.734 14.523 16.875 1 93.06 170 GLY A O 1
ATOM 1347 N N . ILE A 1 171 ? -10.969 14.703 15.625 1 95.75 171 ILE A N 1
ATOM 1348 C CA . ILE A 1 171 ? -10.258 13.594 16.25 1 95.75 171 ILE A CA 1
ATOM 1349 C C . ILE A 1 171 ? -9.062 14.125 17.047 1 95.75 171 ILE A C 1
ATOM 1351 O O . ILE A 1 171 ? -8.047 14.5 16.453 1 95.75 171 ILE A O 1
ATOM 1355 N N . PRO A 1 172 ? -9.156 14.078 18.344 1 96.62 172 PRO A N 1
ATOM 1356 C CA . PRO A 1 172 ? -8.117 14.688 19.172 1 96.62 172 PRO A CA 1
ATOM 1357 C C . PRO A 1 172 ? -6.723 14.133 18.875 1 96.62 172 PRO A C 1
ATOM 1359 O O . PRO A 1 172 ? -5.746 14.891 18.859 1 96.62 172 PRO A O 1
ATOM 1362 N N . LEU A 1 173 ? -6.594 12.859 18.703 1 97.06 173 LEU A N 1
ATOM 1363 C CA . LEU A 1 173 ? -5.297 12.273 18.375 1 97.06 173 LEU A CA 1
ATOM 1364 C C . LEU A 1 173 ? -4.738 12.883 17.094 1 97.06 173 LEU A C 1
ATOM 1366 O O . LEU A 1 173 ? -3.533 13.125 16.984 1 97.06 173 LEU A O 1
ATOM 1370 N N . VAL A 1 174 ? -5.539 13.109 16.094 1 97.12 174 VAL A N 1
ATOM 1371 C CA . VAL A 1 174 ? -5.109 13.711 14.836 1 97.12 174 VAL A CA 1
ATOM 1372 C C . VAL A 1 174 ? -4.594 15.125 15.094 1 97.12 174 VAL A C 1
ATOM 1374 O O . VAL A 1 174 ? -3.566 15.523 14.539 1 97.12 174 VAL A O 1
ATOM 1377 N N . ARG A 1 175 ? -5.285 15.867 15.922 1 96.25 175 ARG A N 1
ATOM 1378 C CA . ARG A 1 175 ? -4.805 17.203 16.281 1 96.25 175 ARG A CA 1
ATOM 1379 C C . ARG A 1 175 ? -3.412 17.125 16.891 1 96.25 175 ARG A C 1
ATOM 1381 O O . ARG A 1 175 ? -2.535 17.922 16.547 1 96.25 175 ARG A O 1
ATOM 1388 N N . ALA A 1 176 ? -3.258 16.203 17.766 1 97.06 176 ALA A N 1
ATOM 1389 C CA . ALA A 1 176 ? -1.955 16.031 18.406 1 97.06 176 ALA A CA 1
ATOM 1390 C C . ALA A 1 176 ? -0.873 15.727 17.375 1 97.06 176 ALA A C 1
ATOM 1392 O O . ALA A 1 176 ? 0.243 16.234 17.469 1 97.06 176 ALA A O 1
ATOM 1393 N N . VAL A 1 177 ? -1.128 14.883 16.422 1 97.5 177 VAL A N 1
ATOM 1394 C CA . VAL A 1 177 ? -0.171 14.508 15.391 1 97.5 177 VAL A CA 1
ATOM 1395 C C . VAL A 1 177 ? 0.15 15.719 14.516 1 97.5 177 VAL A C 1
ATOM 1397 O O . VAL A 1 177 ? 1.316 15.992 14.227 1 97.5 177 VAL A O 1
ATOM 1400 N N . LEU A 1 178 ? -0.906 16.453 14.141 1 96.5 178 LEU A N 1
ATOM 1401 C CA . LEU A 1 178 ? -0.721 17.625 13.297 1 96.5 178 LEU A CA 1
ATOM 1402 C C . LEU A 1 178 ? 0.115 18.688 14.016 1 96.5 178 LEU A C 1
ATOM 1404 O O . LEU A 1 178 ? 0.971 19.328 13.398 1 96.5 178 LEU A O 1
ATOM 1408 N N . ASP A 1 179 ? -0.136 18.859 15.258 1 95.69 179 ASP A N 1
ATOM 1409 C CA . ASP A 1 179 ? 0.65 19.797 16.047 1 95.69 179 ASP A CA 1
ATOM 1410 C C . ASP A 1 179 ? 2.117 19.375 16.109 1 95.69 179 ASP A C 1
ATOM 1412 O O . ASP A 1 179 ? 3.014 20.219 16 1 95.69 179 ASP A O 1
ATOM 1416 N N . ARG A 1 180 ? 2.35 18.125 16.281 1 96.25 180 ARG A N 1
ATOM 1417 C CA . ARG A 1 180 ? 3.719 17.625 16.344 1 96.25 180 ARG A CA 1
ATOM 1418 C C . ARG A 1 180 ? 4.426 17.812 15 1 96.25 180 ARG A C 1
ATOM 1420 O O . ARG A 1 180 ? 5.613 18.125 14.961 1 96.25 180 ARG A O 1
ATOM 1427 N N . LEU A 1 181 ? 3.744 17.562 13.922 1 96.75 181 LEU A N 1
ATOM 1428 C CA . LEU A 1 181 ? 4.293 17.812 12.594 1 96.75 181 LEU A CA 1
ATOM 1429 C C . LEU A 1 181 ? 4.676 19.281 12.422 1 96.75 181 LEU A C 1
ATOM 1431 O O . LEU A 1 181 ? 5.738 19.594 11.875 1 96.75 181 LEU A O 1
ATOM 1435 N N . ARG A 1 182 ? 3.811 20.109 12.891 1 95 182 ARG A N 1
ATOM 1436 C CA . ARG A 1 182 ? 4.09 21.547 12.82 1 95 182 ARG A CA 1
ATOM 1437 C C . ARG A 1 182 ? 5.332 21.906 13.625 1 95 182 ARG A C 1
ATOM 1439 O O . ARG A 1 182 ? 6.137 22.734 13.195 1 95 182 ARG A O 1
ATOM 1446 N N . GLU A 1 183 ? 5.453 21.328 14.727 1 95.38 183 GLU A N 1
ATOM 1447 C CA . GLU A 1 183 ? 6.648 21.562 15.539 1 95.38 183 GLU A CA 1
ATOM 1448 C C . GLU A 1 183 ? 7.91 21.156 14.789 1 95.38 183 GLU A C 1
ATOM 1450 O O . GLU A 1 183 ? 8.906 21.875 14.805 1 95.38 183 GLU A O 1
ATOM 1455 N N . HIS A 1 184 ? 7.863 19.984 14.156 1 95.62 184 HIS A N 1
ATOM 1456 C CA . HIS A 1 184 ? 9 19.562 13.352 1 95.62 184 HIS A CA 1
ATOM 1457 C C . HIS A 1 184 ? 9.281 20.547 12.227 1 95.62 184 HIS A C 1
ATOM 1459 O O . HIS A 1 184 ? 10.445 20.844 11.93 1 95.62 184 HIS A O 1
ATOM 1465 N N . TRP A 1 185 ? 8.234 21.047 11.578 1 94.88 185 TRP A N 1
ATOM 1466 C CA . TRP A 1 185 ? 8.391 22.016 10.5 1 94.88 185 TRP A CA 1
ATOM 1467 C C . TRP A 1 185 ? 9.062 23.281 11.016 1 94.88 185 TRP A C 1
ATOM 1469 O O . TRP A 1 185 ? 10.039 23.766 10.422 1 94.88 185 TRP A O 1
ATOM 1479 N N . ASP A 1 186 ? 8.617 23.797 12.117 1 94.75 186 ASP A N 1
ATOM 1480 C CA . ASP A 1 186 ? 9.117 25.047 12.688 1 94.75 186 ASP A CA 1
ATOM 1481 C C . ASP A 1 186 ? 10.57 24.906 13.141 1 94.75 186 ASP A C 1
ATOM 1483 O O . ASP A 1 186 ? 11.367 25.828 13 1 94.75 186 ASP A O 1
ATOM 1487 N N . ASN A 1 187 ? 10.922 23.734 13.656 1 95.81 187 ASN A N 1
ATOM 1488 C CA . ASN A 1 187 ? 12.258 23.484 14.195 1 95.81 187 ASN A CA 1
ATOM 1489 C C . ASN A 1 187 ? 13.234 23.062 13.102 1 95.81 187 ASN A C 1
ATOM 1491 O O . ASN A 1 187 ? 14.43 22.938 13.352 1 95.81 187 ASN A O 1
ATOM 1495 N N . ASP A 1 188 ? 12.711 22.875 11.953 1 93.25 188 ASP A N 1
ATOM 1496 C CA . ASP A 1 188 ? 13.508 22.375 10.836 1 93.25 188 ASP A CA 1
ATOM 1497 C C . ASP A 1 188 ? 14.258 21.109 11.219 1 93.25 188 ASP A C 1
ATOM 1499 O O . ASP A 1 188 ? 15.484 21.031 11.062 1 93.25 188 ASP A O 1
ATOM 1503 N N . ASP A 1 189 ? 13.484 20.188 11.742 1 93.31 189 ASP A N 1
ATOM 1504 C CA . ASP A 1 189 ? 14.047 18.891 12.133 1 93.31 189 ASP A CA 1
ATOM 1505 C C . ASP A 1 189 ? 13.125 17.75 11.719 1 93.31 189 ASP A C 1
ATOM 1507 O O . ASP A 1 189 ? 11.93 17.953 11.5 1 93.31 189 ASP A O 1
ATOM 1511 N N . TRP A 1 190 ? 13.625 16.688 11.375 1 93.5 190 TRP A N 1
ATOM 1512 C CA . TRP A 1 190 ? 12.914 15.453 11.062 1 93.5 190 TRP A CA 1
ATOM 1513 C C . TRP A 1 190 ? 13.734 14.227 11.453 1 93.5 190 TRP A C 1
ATOM 1515 O O . TRP A 1 190 ? 14.922 14.352 11.781 1 93.5 190 TRP A O 1
ATOM 1525 N N . TYR A 1 191 ? 13.07 13.18 11.562 1 88.31 191 TYR A N 1
ATOM 1526 C CA . TYR A 1 191 ? 13.742 11.945 11.953 1 88.31 191 TYR A CA 1
ATOM 1527 C C . TYR A 1 191 ? 14.852 11.594 10.969 1 88.31 191 TYR A C 1
ATOM 1529 O O . TYR A 1 191 ? 14.711 11.82 9.758 1 88.31 191 TYR A O 1
ATOM 1537 N N . PRO A 1 192 ? 16 11.172 11.508 1 74.75 192 PRO A N 1
ATOM 1538 C CA . PRO A 1 192 ? 17.109 10.836 10.609 1 74.75 192 PRO A CA 1
ATOM 1539 C C . PRO A 1 192 ? 16.797 9.641 9.711 1 74.75 192 PRO A C 1
ATOM 1541 O O . PRO A 1 192 ? 16.031 8.758 10.102 1 74.75 192 PRO A O 1
ATOM 1544 N N . ALA A 1 193 ? 17.281 9.828 8.508 1 61.66 193 ALA A N 1
ATOM 1545 C CA . ALA A 1 193 ? 17.156 8.719 7.566 1 61.66 193 ALA A CA 1
ATOM 1546 C C . ALA A 1 193 ? 17.906 7.488 8.062 1 61.66 193 ALA A C 1
ATOM 1548 O O . ALA A 1 193 ? 17.531 6.355 7.75 1 61.66 193 ALA A O 1
ATOM 1549 N N . ASP A 1 194 ? 19.141 7.754 8.594 1 54.84 194 ASP A N 1
ATOM 1550 C CA . ASP A 1 194 ? 20.047 6.668 8.977 1 54.84 194 ASP A CA 1
ATOM 1551 C C . ASP A 1 194 ? 19.688 6.113 10.352 1 54.84 194 ASP A C 1
ATOM 1553 O O . ASP A 1 194 ? 19.172 6.84 11.203 1 54.84 194 ASP A O 1
ATOM 1557 N N . TYR A 1 195 ? 19.109 4.859 10.383 1 50.56 195 TYR A N 1
ATOM 1558 C CA . TYR A 1 195 ? 19.016 4.25 11.703 1 50.56 195 TYR A CA 1
ATOM 1559 C C . TYR A 1 195 ? 20.359 4.297 12.422 1 50.56 195 TYR A C 1
ATOM 1561 O O . TYR A 1 195 ? 21.375 3.879 11.867 1 50.56 195 TYR A O 1
ATOM 1569 N N . ASP A 1 196 ? 20.562 5.371 13.125 1 41.19 196 ASP A N 1
ATOM 1570 C CA . ASP A 1 196 ? 21.734 5.25 14.008 1 41.19 196 ASP A CA 1
ATOM 1571 C C . ASP A 1 196 ? 21.609 4.031 14.914 1 41.19 196 ASP A C 1
ATOM 1573 O O . ASP A 1 196 ? 20.5 3.66 15.32 1 41.19 196 ASP A O 1
ATOM 1577 N N . MET B 1 1 ? -5.473 9.164 27.828 1 66.25 1 MET B N 1
ATOM 1578 C CA . MET B 1 1 ? -4.527 8.672 26.828 1 66.25 1 MET B CA 1
ATOM 1579 C C . MET B 1 1 ? -3.502 9.742 26.484 1 66.25 1 MET B C 1
ATOM 1581 O O . MET B 1 1 ? -3.812 10.93 26.484 1 66.25 1 MET B O 1
ATOM 1585 N N . ASN B 1 2 ? -2.203 9.5 26.672 1 89.19 2 ASN B N 1
ATOM 1586 C CA . ASN B 1 2 ? -1.166 10.469 26.344 1 89.19 2 ASN B CA 1
ATOM 1587 C C . ASN B 1 2 ? -1.058 10.672 24.828 1 89.19 2 ASN B C 1
ATOM 1589 O O . ASN B 1 2 ? -0.324 9.953 24.156 1 89.19 2 ASN B O 1
ATOM 1593 N N . LEU B 1 3 ? -1.844 11.617 24.328 1 94.25 3 LEU B N 1
ATOM 1594 C CA . LEU B 1 3 ? -1.997 11.867 22.891 1 94.25 3 LEU B CA 1
ATOM 1595 C C . LEU B 1 3 ? -0.668 12.281 22.266 1 94.25 3 LEU B C 1
ATOM 1597 O O . LEU B 1 3 ? -0.37 11.906 21.125 1 94.25 3 LEU B O 1
ATOM 1601 N N . GLN B 1 4 ? 0.132 12.969 23 1 94.19 4 GLN B N 1
ATOM 1602 C CA . GLN B 1 4 ? 1.423 13.406 22.484 1 94.19 4 GLN B CA 1
ATOM 1603 C C . GLN B 1 4 ? 2.369 12.227 22.281 1 94.19 4 GLN B C 1
ATOM 1605 O O . GLN B 1 4 ? 3.098 12.172 21.297 1 94.19 4 GLN B O 1
ATOM 1610 N N . ALA B 1 5 ? 2.365 11.367 23.25 1 95 5 ALA B N 1
ATOM 1611 C CA . ALA B 1 5 ? 3.193 10.172 23.109 1 95 5 ALA B CA 1
ATOM 1612 C C . ALA B 1 5 ? 2.773 9.336 21.906 1 95 5 ALA B C 1
ATOM 1614 O O . ALA B 1 5 ? 3.619 8.797 21.188 1 95 5 ALA B O 1
ATOM 1615 N N . HIS B 1 6 ? 1.475 9.219 21.703 1 95.75 6 HIS B N 1
ATOM 1616 C CA . HIS B 1 6 ? 0.967 8.484 20.547 1 95.75 6 HIS B CA 1
ATOM 1617 C C . HIS B 1 6 ? 1.348 9.172 19.25 1 95.75 6 HIS B C 1
ATOM 1619 O O . HIS B 1 6 ? 1.661 8.508 18.266 1 95.75 6 HIS B O 1
ATOM 1625 N N . ALA B 1 7 ? 1.281 10.461 19.266 1 96.69 7 ALA B N 1
ATOM 1626 C CA . ALA B 1 7 ? 1.683 11.227 18.094 1 96.69 7 ALA B CA 1
ATOM 1627 C C . ALA B 1 7 ? 3.145 10.961 17.734 1 96.69 7 ALA B C 1
ATOM 1629 O O . ALA B 1 7 ? 3.477 10.727 16.562 1 96.69 7 ALA B O 1
ATOM 1630 N N . ASP B 1 8 ? 4.004 10.945 18.75 1 95.88 8 ASP B N 1
ATOM 1631 C CA . ASP B 1 8 ? 5.422 10.672 18.547 1 95.88 8 ASP B CA 1
ATOM 1632 C C . ASP B 1 8 ? 5.637 9.258 18 1 95.88 8 ASP B C 1
ATOM 1634 O O . ASP B 1 8 ? 6.453 9.055 17.094 1 95.88 8 ASP B O 1
ATOM 1638 N N . ASP B 1 9 ? 4.941 8.344 18.578 1 95.56 9 ASP B N 1
ATOM 1639 C CA . ASP B 1 9 ? 5.055 6.949 18.156 1 95.56 9 ASP B CA 1
ATOM 1640 C C . ASP B 1 9 ? 4.664 6.797 16.688 1 95.56 9 ASP B C 1
ATOM 1642 O O . ASP B 1 9 ? 5.348 6.109 15.922 1 95.56 9 ASP B O 1
ATOM 1646 N N . LEU B 1 10 ? 3.562 7.391 16.312 1 97.06 10 LEU B N 1
ATOM 1647 C CA . LEU B 1 10 ? 3.094 7.309 14.93 1 97.06 10 LEU B CA 1
ATOM 1648 C C . LEU B 1 10 ? 4.109 7.926 13.977 1 97.06 10 LEU B C 1
ATOM 1650 O O . LEU B 1 10 ? 4.449 7.328 12.953 1 97.06 10 LEU B O 1
ATOM 1654 N N . LEU B 1 11 ? 4.602 9.109 14.297 1 96.88 11 LEU B N 1
ATOM 1655 C CA . LEU B 1 11 ? 5.496 9.812 13.383 1 96.88 11 LEU B CA 1
ATOM 1656 C C . LEU B 1 11 ? 6.832 9.086 13.266 1 96.88 11 LEU B C 1
ATOM 1658 O O . LEU B 1 11 ? 7.449 9.086 12.195 1 96.88 11 LEU B O 1
ATOM 1662 N N . ARG B 1 12 ? 7.289 8.406 14.328 1 94.44 12 ARG B N 1
ATOM 1663 C CA . ARG B 1 12 ? 8.484 7.566 14.242 1 94.44 12 ARG B CA 1
ATOM 1664 C C . ARG B 1 12 ? 8.266 6.406 13.281 1 94.44 12 ARG B C 1
ATOM 1666 O O . ARG B 1 12 ? 9.148 6.074 12.492 1 94.44 12 ARG B O 1
ATOM 1673 N N . LEU B 1 13 ? 7.102 5.793 13.398 1 95.06 13 LEU B N 1
ATOM 1674 C CA . LEU B 1 13 ? 6.766 4.699 12.492 1 95.06 13 LEU B CA 1
ATOM 1675 C C . LEU B 1 13 ? 6.723 5.18 11.047 1 95.06 13 LEU B C 1
ATOM 1677 O O . LEU B 1 13 ? 7.238 4.516 10.148 1 95.06 13 LEU B O 1
ATOM 1681 N N . VAL B 1 14 ? 6.121 6.316 10.836 1 95.88 14 VAL B N 1
ATOM 1682 C CA . VAL B 1 14 ? 5.988 6.883 9.492 1 95.88 14 VAL B CA 1
ATOM 1683 C C . VAL B 1 14 ? 7.375 7.172 8.914 1 95.88 14 VAL B C 1
ATOM 1685 O O . VAL B 1 14 ? 7.66 6.816 7.773 1 95.88 14 VAL B O 1
ATOM 1688 N N . ALA B 1 15 ? 8.219 7.746 9.695 1 93.69 15 ALA B N 1
ATOM 1689 C CA . ALA B 1 15 ? 9.57 8.078 9.258 1 93.69 15 ALA B CA 1
ATOM 1690 C C . ALA B 1 15 ? 10.352 6.82 8.883 1 93.69 15 ALA B C 1
ATOM 1692 O O . ALA B 1 15 ? 11.109 6.82 7.914 1 93.69 15 ALA B O 1
ATOM 1693 N N . ARG B 1 16 ? 10.148 5.773 9.625 1 91.81 16 ARG B N 1
ATOM 1694 C CA . ARG B 1 16 ? 10.852 4.52 9.359 1 91.81 16 ARG B CA 1
ATOM 1695 C C . ARG B 1 16 ? 10.312 3.85 8.094 1 91.81 16 ARG B C 1
ATOM 1697 O O . ARG B 1 16 ? 11.086 3.414 7.242 1 91.81 16 ARG B O 1
ATOM 1704 N N . THR B 1 17 ? 9.023 3.822 7.965 1 93.19 17 THR B N 1
ATOM 1705 C CA . THR B 1 17 ? 8.406 3.025 6.906 1 93.19 17 THR B CA 1
ATOM 1706 C C . THR B 1 17 ? 8.516 3.74 5.562 1 93.19 17 THR B C 1
ATOM 1708 O O . THR B 1 17 ? 8.32 3.127 4.512 1 93.19 17 THR B O 1
ATOM 1711 N N . GLU B 1 18 ? 8.828 4.969 5.598 1 90.5 18 GLU B N 1
ATOM 1712 C CA . GLU B 1 18 ? 9.047 5.699 4.352 1 90.5 18 GLU B CA 1
ATOM 1713 C C . GLU B 1 18 ? 10.18 5.086 3.543 1 90.5 18 GLU B C 1
ATOM 1715 O O . GLU B 1 18 ? 10.211 5.207 2.316 1 90.5 18 GLU B O 1
ATOM 1720 N N . ARG B 1 19 ? 11.07 4.367 4.164 1 91 19 ARG B N 1
ATOM 1721 C CA . ARG B 1 19 ? 12.188 3.715 3.492 1 91 19 ARG B CA 1
ATOM 1722 C C . ARG B 1 19 ? 11.695 2.643 2.525 1 91 19 ARG B C 1
ATOM 1724 O O . ARG B 1 19 ? 12.352 2.354 1.523 1 91 19 ARG B O 1
ATOM 1731 N N . LEU B 1 20 ? 10.523 2.111 2.811 1 94.25 20 LEU B N 1
ATOM 1732 C CA . LEU B 1 20 ? 9.992 1.034 1.982 1 94.25 20 LEU B CA 1
ATOM 1733 C C . LEU B 1 20 ? 9.695 1.53 0.571 1 94.25 20 LEU B C 1
ATOM 1735 O O . LEU B 1 20 ? 9.664 0.74 -0.376 1 94.25 20 LEU B O 1
ATOM 1739 N N . GLU B 1 21 ? 9.461 2.836 0.43 1 92.12 21 GLU B N 1
ATOM 1740 C CA . GLU B 1 21 ? 9.219 3.393 -0.897 1 92.12 21 GLU B CA 1
ATOM 1741 C C . GLU B 1 21 ? 10.523 3.551 -1.677 1 92.12 21 GLU B C 1
ATOM 1743 O O . GLU B 1 21 ? 10.508 3.635 -2.906 1 92.12 21 GLU B O 1
ATOM 1748 N N . SER B 1 22 ? 11.656 3.564 -1.005 1 87.94 22 SER B N 1
ATOM 1749 C CA . SER B 1 22 ? 12.953 3.781 -1.643 1 87.94 22 SER B CA 1
ATOM 1750 C C . SER B 1 22 ? 13.68 2.461 -1.891 1 87.94 22 SER B C 1
ATOM 1752 O O . SER B 1 22 ? 14.727 2.434 -2.543 1 87.94 22 SER B O 1
ATOM 1754 N N . PHE B 1 23 ? 13.125 1.395 -1.379 1 89.56 23 PHE B N 1
ATOM 1755 C CA . PHE B 1 23 ? 13.773 0.095 -1.533 1 89.56 23 PHE B CA 1
ATOM 1756 C C . PHE B 1 23 ? 13.156 -0.681 -2.689 1 89.56 23 PHE B C 1
ATOM 1758 O O . PHE B 1 23 ? 12 -1.112 -2.609 1 89.56 23 PHE B O 1
ATOM 1765 N N . PRO B 1 24 ? 13.969 -0.83 -3.736 1 90 24 PRO B N 1
ATOM 1766 C CA . PRO B 1 24 ? 13.477 -1.656 -4.84 1 90 24 PRO B CA 1
ATOM 1767 C C . PRO B 1 24 ? 13.375 -3.135 -4.469 1 90 24 PRO B C 1
ATOM 1769 O O . PRO B 1 24 ? 14.148 -3.621 -3.637 1 90 24 PRO B O 1
ATOM 1772 N N . ARG B 1 25 ? 12.469 -3.85 -5.059 1 91.94 25 ARG B N 1
ATOM 1773 C CA . ARG B 1 25 ? 12.422 -5.301 -4.902 1 91.94 25 ARG B CA 1
ATOM 1774 C C . ARG B 1 25 ? 13.688 -5.953 -5.445 1 91.94 25 ARG B C 1
ATOM 1776 O O . ARG B 1 25 ? 13.898 -5.988 -6.66 1 91.94 25 ARG B O 1
ATOM 1783 N N . SER B 1 26 ? 14.445 -6.512 -4.609 1 87.25 26 SER B N 1
ATOM 1784 C CA . SER B 1 26 ? 15.805 -6.941 -4.934 1 87.25 26 SER B CA 1
ATOM 1785 C C . SER B 1 26 ? 15.789 -8.156 -5.852 1 87.25 26 SER B C 1
ATOM 1787 O O . SER B 1 26 ? 16.703 -8.344 -6.66 1 87.25 26 SER B O 1
ATOM 1789 N N . GLY B 1 27 ? 14.789 -8.961 -5.703 1 84.19 27 GLY B N 1
ATOM 1790 C CA . GLY B 1 27 ? 14.68 -10.102 -6.602 1 84.19 27 GLY B CA 1
ATOM 1791 C C . GLY B 1 27 ? 14.664 -9.703 -8.062 1 84.19 27 GLY B C 1
ATOM 1792 O O . GLY B 1 27 ? 15.234 -10.398 -8.906 1 84.19 27 GLY B O 1
ATOM 1793 N N . TRP B 1 28 ? 14.062 -8.586 -8.367 1 89.56 28 TRP B N 1
ATOM 1794 C CA . TRP B 1 28 ? 13.992 -8.086 -9.742 1 89.56 28 TRP B CA 1
ATOM 1795 C C . TRP B 1 28 ? 15.328 -7.484 -10.172 1 89.56 28 TRP B C 1
ATOM 1797 O O . TRP B 1 28 ? 15.75 -7.656 -11.312 1 89.56 28 TRP B O 1
ATOM 1807 N N . VAL B 1 29 ? 15.961 -6.836 -9.227 1 85.25 29 VAL B N 1
ATOM 1808 C CA . VAL B 1 29 ? 17.234 -6.195 -9.516 1 85.25 29 VAL B CA 1
ATOM 1809 C C . VAL B 1 29 ? 18.266 -7.25 -9.914 1 85.25 29 VAL B C 1
ATOM 1811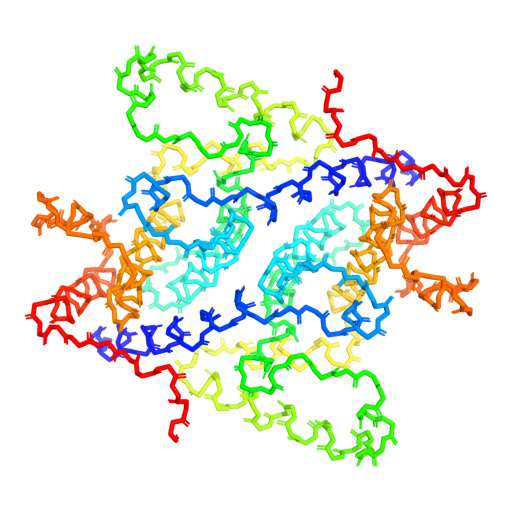 O O . VAL B 1 29 ? 18.984 -7.078 -10.898 1 85.25 29 VAL B O 1
ATOM 1814 N N . VAL B 1 30 ? 18.266 -8.312 -9.234 1 85.38 30 VAL B N 1
ATOM 1815 C CA . VAL B 1 30 ? 19.219 -9.391 -9.469 1 85.38 30 VAL B CA 1
ATOM 1816 C C . VAL B 1 30 ? 19 -9.984 -10.859 1 85.38 30 VAL B C 1
ATOM 1818 O O . VAL B 1 30 ? 19.938 -10.461 -11.5 1 85.38 30 VAL B O 1
ATOM 1821 N N . CYS B 1 31 ? 17.781 -9.844 -11.336 1 88.12 31 CYS B N 1
ATOM 1822 C CA . CYS B 1 31 ? 17.453 -10.43 -12.633 1 88.12 31 CYS B CA 1
ATOM 1823 C C . CYS B 1 31 ? 17.562 -9.398 -13.742 1 88.12 31 CYS B C 1
ATOM 1825 O O . CYS B 1 31 ? 17.156 -9.648 -14.883 1 88.12 31 CYS B O 1
ATOM 1827 N N . GLY B 1 32 ? 18.047 -8.203 -13.359 1 89.06 32 GLY B N 1
ATOM 1828 C CA . GLY B 1 32 ? 18.359 -7.203 -14.367 1 89.06 32 GLY B CA 1
ATOM 1829 C C . GLY B 1 32 ? 17.188 -6.309 -14.703 1 89.06 32 GLY B C 1
ATOM 1830 O O . GLY B 1 32 ? 17.203 -5.586 -15.695 1 89.06 32 GLY B O 1
ATOM 1831 N N . VAL B 1 33 ? 16.156 -6.426 -13.93 1 90.31 33 VAL B N 1
ATOM 1832 C CA . VAL B 1 33 ? 15.023 -5.539 -14.148 1 90.31 33 VAL B CA 1
ATOM 1833 C C . VAL B 1 33 ? 15.383 -4.117 -13.719 1 90.31 33 VAL B C 1
ATOM 1835 O O . VAL B 1 33 ? 15.719 -3.883 -12.562 1 90.31 33 VAL B O 1
ATOM 1838 N N . GLN B 1 34 ? 15.289 -3.229 -14.648 1 89.12 34 GLN B N 1
ATOM 1839 C CA . GLN B 1 34 ? 15.57 -1.83 -14.352 1 89.12 34 GLN B CA 1
ATOM 1840 C C . GLN B 1 34 ? 14.352 -1.132 -13.766 1 89.12 34 GLN B C 1
ATOM 1842 O O . GLN B 1 34 ? 13.242 -1.27 -14.281 1 89.12 34 GLN B O 1
ATOM 1847 N N . GLY B 1 35 ? 14.578 -0.417 -12.695 1 88.44 35 GLY B N 1
ATOM 1848 C CA . GLY B 1 35 ? 13.531 0.385 -12.086 1 88.44 35 GLY B CA 1
ATOM 1849 C C . GLY B 1 35 ? 12.359 -0.443 -11.578 1 88.44 35 GLY B C 1
ATOM 1850 O O . GLY B 1 35 ? 11.203 -0.157 -11.906 1 88.44 35 GLY B O 1
ATOM 1851 N N . PRO B 1 36 ? 12.602 -1.529 -10.898 1 93.12 36 PRO B N 1
ATOM 1852 C CA . PRO B 1 36 ? 11.484 -2.328 -10.375 1 93.12 36 PRO B CA 1
ATOM 1853 C C . PRO B 1 36 ? 10.656 -1.571 -9.344 1 93.12 36 PRO B C 1
ATOM 1855 O O . PRO B 1 36 ? 11.047 -0.49 -8.898 1 93.12 36 PRO B O 1
ATOM 1858 N N . GLU B 1 37 ? 9.508 -2.098 -9.086 1 93.62 37 GLU B N 1
ATOM 1859 C CA . GLU B 1 37 ? 8.664 -1.486 -8.062 1 93.62 37 GLU B CA 1
ATOM 1860 C C . GLU B 1 37 ? 9.344 -1.505 -6.699 1 93.62 37 GLU B C 1
ATOM 1862 O O . GLU B 1 37 ? 10.195 -2.357 -6.438 1 93.62 37 GLU B O 1
ATOM 1867 N N . SER B 1 38 ? 8.984 -0.559 -5.828 1 95 38 SER B N 1
ATOM 1868 C CA . SER B 1 38 ? 9.469 -0.512 -4.453 1 95 38 SER B CA 1
ATOM 1869 C C . SER B 1 38 ? 8.742 -1.529 -3.578 1 95 38 SER B C 1
ATOM 1871 O O . SER B 1 38 ? 7.719 -2.088 -3.984 1 95 38 SER B O 1
ATOM 1873 N N . VAL B 1 39 ? 9.297 -1.774 -2.4 1 96.12 39 VAL B N 1
ATOM 1874 C CA . VAL B 1 39 ? 8.641 -2.654 -1.437 1 96.12 39 VAL B CA 1
ATOM 1875 C C . VAL B 1 39 ? 7.277 -2.086 -1.062 1 96.12 39 VAL B C 1
ATOM 1877 O O . VAL B 1 39 ? 6.297 -2.828 -0.96 1 96.12 39 VAL B O 1
ATOM 1880 N N . ALA B 1 40 ? 7.184 -0.739 -0.884 1 97.19 40 ALA B N 1
ATOM 1881 C CA . ALA B 1 40 ? 5.91 -0.108 -0.547 1 97.19 40 ALA B CA 1
ATOM 1882 C C . ALA B 1 40 ? 4.863 -0.371 -1.628 1 97.19 40 ALA B C 1
ATOM 1884 O O . ALA B 1 40 ? 3.729 -0.739 -1.324 1 97.19 40 ALA B O 1
ATOM 1885 N N . ALA B 1 41 ? 5.242 -0.189 -2.916 1 96.88 41 ALA B N 1
ATOM 1886 C CA . ALA B 1 41 ? 4.32 -0.427 -4.027 1 96.88 41 ALA B CA 1
ATOM 1887 C C . ALA B 1 41 ? 3.908 -1.895 -4.09 1 96.88 41 ALA B C 1
ATOM 1889 O O . ALA B 1 41 ? 2.74 -2.207 -4.336 1 96.88 41 ALA B O 1
ATOM 1890 N N . HIS B 1 42 ? 4.844 -2.766 -3.857 1 97.19 42 HIS B N 1
ATOM 1891 C CA . HIS B 1 42 ? 4.566 -4.195 -3.814 1 97.19 42 HIS B CA 1
ATOM 1892 C C . HIS B 1 42 ? 3.516 -4.523 -2.758 1 97.19 42 HIS B C 1
ATOM 1894 O O . HIS B 1 42 ? 2.568 -5.266 -3.027 1 97.19 42 HIS B O 1
ATOM 1900 N N . VAL B 1 43 ? 3.719 -3.98 -1.55 1 98.31 43 VAL B N 1
ATOM 1901 C CA 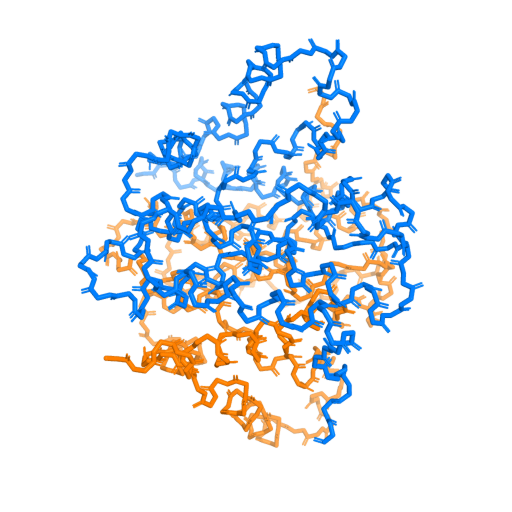. VAL B 1 43 ? 2.809 -4.281 -0.45 1 98.31 43 VAL B CA 1
ATOM 1902 C C . VAL B 1 43 ? 1.419 -3.734 -0.762 1 98.31 43 VAL B C 1
ATOM 1904 O O . VAL B 1 43 ? 0.41 -4.387 -0.483 1 98.31 43 VAL B O 1
ATOM 1907 N N . TYR B 1 44 ? 1.328 -2.559 -1.341 1 98.44 44 TYR B N 1
ATOM 1908 C CA . TYR B 1 44 ? 0.037 -2.004 -1.735 1 98.44 44 TYR B CA 1
ATOM 1909 C C . TYR B 1 44 ? -0.696 -2.949 -2.68 1 98.44 44 TYR B C 1
ATOM 1911 O O . TYR B 1 44 ? -1.85 -3.309 -2.436 1 98.44 44 TYR B O 1
ATOM 1919 N N . GLU B 1 45 ? -0.016 -3.338 -3.732 1 98 45 GLU B N 1
ATOM 1920 C CA . GLU B 1 45 ? -0.633 -4.195 -4.738 1 98 45 GLU B CA 1
ATOM 1921 C C . GLU B 1 45 ? -1.02 -5.551 -4.152 1 98 45 GLU B C 1
ATOM 1923 O O . GLU B 1 45 ? -2.104 -6.066 -4.426 1 98 45 GLU B O 1
ATOM 1928 N N . THR B 1 46 ? -0.154 -6.09 -3.334 1 98.62 46 THR B N 1
ATOM 1929 C CA . THR B 1 46 ? -0.437 -7.359 -2.67 1 98.62 46 THR B CA 1
ATOM 1930 C C . THR B 1 46 ? -1.685 -7.246 -1.8 1 98.62 46 THR B C 1
ATOM 1932 O O . THR B 1 46 ? -2.531 -8.141 -1.802 1 98.62 46 THR B O 1
ATOM 1935 N N . THR B 1 47 ? -1.76 -6.129 -1.06 1 98.81 47 THR B N 1
ATOM 1936 C CA . THR B 1 47 ? -2.893 -5.926 -0.164 1 98.81 47 THR B CA 1
ATOM 1937 C C . THR B 1 47 ? -4.191 -5.785 -0.955 1 98.81 47 THR B C 1
ATOM 1939 O O . THR B 1 47 ? -5.23 -6.312 -0.553 1 98.81 47 THR B O 1
ATOM 1942 N N . LEU B 1 48 ? -4.156 -5.109 -2.082 1 98.31 48 LEU B N 1
ATOM 1943 C CA . LEU B 1 48 ? -5.316 -4.961 -2.951 1 98.31 48 LEU B CA 1
ATOM 1944 C C . LEU B 1 48 ? -5.777 -6.32 -3.473 1 98.31 48 LEU B C 1
ATOM 1946 O O . LEU B 1 48 ? -6.977 -6.617 -3.469 1 98.31 48 LEU B O 1
ATOM 1950 N N . ILE B 1 49 ? -4.867 -7.16 -3.932 1 98.5 49 ILE B N 1
ATOM 1951 C CA . ILE B 1 49 ? -5.164 -8.5 -4.422 1 98.5 49 ILE B CA 1
ATOM 1952 C C . ILE B 1 49 ? -5.773 -9.344 -3.301 1 98.5 49 ILE B C 1
ATOM 1954 O O . ILE B 1 49 ? -6.77 -10.031 -3.504 1 98.5 49 ILE B O 1
ATOM 1958 N N . ALA B 1 50 ? -5.156 -9.234 -2.135 1 98.81 50 ALA B N 1
ATOM 1959 C CA . ALA B 1 50 ? -5.652 -9.992 -0.986 1 98.81 50 ALA B CA 1
ATOM 1960 C C . ALA B 1 50 ? -7.086 -9.594 -0.649 1 98.81 50 ALA B C 1
ATOM 1962 O O . ALA B 1 50 ? -7.914 -10.453 -0.325 1 98.81 50 ALA B O 1
ATOM 1963 N N . MET B 1 51 ? -7.336 -8.305 -0.694 1 98.56 51 MET B N 1
ATOM 1964 C CA . MET B 1 51 ? -8.688 -7.824 -0.427 1 98.56 51 MET B CA 1
ATOM 1965 C C . MET B 1 51 ? -9.68 -8.398 -1.437 1 98.56 51 MET B C 1
ATOM 1967 O O . MET B 1 51 ? -10.766 -8.844 -1.063 1 98.56 51 MET B O 1
ATOM 1971 N N . TRP B 1 52 ? -9.312 -8.398 -2.725 1 98.12 52 TRP B N 1
ATOM 1972 C CA . TRP B 1 52 ? -10.156 -8.938 -3.783 1 98.12 52 TRP B CA 1
ATOM 1973 C C . TRP B 1 52 ? -10.445 -10.422 -3.551 1 98.12 52 TRP B C 1
ATOM 1975 O O . TRP B 1 52 ? -11.594 -10.859 -3.629 1 98.12 52 TRP B O 1
ATOM 1985 N N . LEU B 1 53 ? -9.43 -11.18 -3.223 1 98.12 53 LEU B N 1
ATOM 1986 C CA . LEU B 1 53 ? -9.578 -12.609 -2.975 1 98.12 53 LEU B CA 1
ATOM 1987 C C . LEU B 1 53 ? -10.492 -12.867 -1.777 1 98.12 53 LEU B C 1
ATOM 1989 O O . LEU B 1 53 ? -11.398 -13.695 -1.848 1 98.12 53 LEU B O 1
ATOM 1993 N N . ALA B 1 54 ? -10.203 -12.141 -0.709 1 97.88 54 ALA B N 1
ATOM 1994 C CA . ALA B 1 54 ? -10.984 -12.32 0.511 1 97.88 54 ALA B CA 1
ATOM 1995 C C . ALA B 1 54 ? -12.469 -12.086 0.248 1 97.88 54 ALA B C 1
ATOM 1997 O O . ALA B 1 54 ? -13.32 -12.734 0.852 1 97.88 54 ALA B O 1
ATOM 1998 N N . ASP B 1 55 ? -12.805 -11.18 -0.648 1 97.38 55 ASP B N 1
ATOM 1999 C CA . ASP B 1 55 ? -14.188 -10.82 -0.938 1 97.38 55 ASP B CA 1
ATOM 2000 C C . ASP B 1 55 ? -14.852 -11.852 -1.847 1 97.38 55 ASP B C 1
ATOM 2002 O O . ASP B 1 55 ? -16.078 -11.859 -1.997 1 97.38 55 ASP B O 1
ATOM 2006 N N . ARG B 1 56 ? -14.031 -12.703 -2.486 1 96.25 56 ARG B N 1
ATOM 2007 C CA . ARG B 1 56 ? -14.602 -13.57 -3.516 1 96.25 56 ARG B CA 1
ATOM 2008 C C . ARG B 1 56 ? -14.547 -15.031 -3.094 1 96.25 56 ARG B C 1
ATOM 2010 O O . ARG B 1 56 ? -15.25 -15.875 -3.654 1 96.25 56 ARG B O 1
ATOM 2017 N N . VAL B 1 57 ? -13.656 -15.336 -2.139 1 94.25 57 VAL B N 1
ATOM 2018 C CA . VAL B 1 57 ? -13.586 -16.719 -1.692 1 94.25 57 VAL B CA 1
ATOM 2019 C C . VAL B 1 57 ? -14.898 -17.109 -1.02 1 94.25 57 VAL B C 1
ATOM 2021 O O . VAL B 1 57 ? -15.586 -16.266 -0.452 1 94.25 57 VAL B O 1
ATOM 2024 N N . GLU B 1 58 ? -15.242 -18.375 -1.05 1 89 58 GLU B N 1
ATOM 2025 C CA . GLU B 1 58 ? -16.516 -18.875 -0.554 1 89 58 GLU B CA 1
ATOM 2026 C C . GLU B 1 58 ? -16.5 -19.031 0.964 1 89 58 GLU B C 1
ATOM 2028 O O . GLU B 1 58 ? -17.547 -18.906 1.618 1 89 58 GLU B O 1
ATOM 2033 N N . GLU B 1 59 ? -15.391 -19.266 1.534 1 90.62 59 GLU B N 1
ATOM 2034 C CA . GLU B 1 59 ? -15.25 -19.438 2.977 1 90.62 59 GLU B CA 1
ATOM 2035 C C . GLU B 1 59 ? -15.461 -18.125 3.715 1 90.62 59 GLU B C 1
ATOM 2037 O O . GLU B 1 59 ? -15.281 -17.047 3.143 1 90.62 59 GLU B O 1
ATOM 2042 N N . ASN B 1 60 ? -15.914 -18.281 4.934 1 92.88 60 ASN B N 1
ATOM 2043 C CA . ASN B 1 60 ? -15.953 -17.094 5.785 1 92.88 60 ASN B CA 1
ATOM 2044 C C . ASN B 1 60 ? -14.555 -16.672 6.207 1 92.88 60 ASN B C 1
ATOM 2046 O O . ASN B 1 60 ? -13.82 -17.453 6.82 1 92.88 60 ASN B O 1
ATOM 2050 N N . VAL B 1 61 ? -14.211 -15.5 5.82 1 95.81 61 VAL B N 1
ATOM 2051 C CA . VAL B 1 61 ? -12.875 -14.977 6.086 1 95.81 61 VAL B CA 1
ATOM 2052 C C . VAL B 1 61 ? -12.969 -13.664 6.848 1 95.81 61 VAL B C 1
ATOM 2054 O O . VAL B 1 61 ? -13.852 -12.844 6.574 1 95.81 61 VAL B O 1
ATOM 2057 N N . ASP B 1 62 ? -12.172 -13.555 7.918 1 97.88 62 ASP B N 1
ATOM 2058 C CA . ASP B 1 62 ? -11.992 -12.258 8.562 1 97.88 62 ASP B CA 1
ATOM 2059 C C . ASP B 1 62 ? -11.148 -11.32 7.699 1 97.88 62 ASP B C 1
ATOM 2061 O O . ASP B 1 62 ? -9.922 -11.305 7.805 1 97.88 62 ASP B O 1
ATOM 2065 N N . THR B 1 63 ? -11.828 -10.477 6.895 1 97.88 63 THR B N 1
ATOM 2066 C CA . THR B 1 63 ? -11.148 -9.656 5.898 1 97.88 63 THR B CA 1
ATOM 2067 C C . THR B 1 63 ? -10.25 -8.625 6.566 1 97.88 63 THR B C 1
ATOM 2069 O O . THR B 1 63 ? -9.18 -8.289 6.043 1 97.88 63 THR B O 1
ATOM 2072 N N . GLU B 1 64 ? -10.68 -8.102 7.719 1 98.38 64 GLU B N 1
ATOM 2073 C CA . GLU B 1 64 ? -9.797 -7.18 8.43 1 98.38 64 GLU B CA 1
ATOM 2074 C C . GLU B 1 64 ? -8.453 -7.828 8.734 1 98.38 64 GLU B C 1
ATOM 2076 O O . GLU B 1 64 ? -7.398 -7.211 8.555 1 98.38 64 GLU B O 1
ATOM 2081 N N . ARG B 1 65 ? -8.555 -9.039 9.211 1 98.19 65 ARG B N 1
ATOM 2082 C CA . ARG B 1 65 ? -7.32 -9.758 9.523 1 98.19 65 ARG B CA 1
ATOM 2083 C C . ARG B 1 65 ? -6.473 -9.961 8.273 1 98.19 65 ARG B C 1
ATOM 2085 O O . ARG B 1 65 ? -5.25 -9.82 8.312 1 98.19 65 ARG B O 1
ATOM 2092 N N . VAL B 1 66 ? -7.066 -10.273 7.109 1 98.75 66 VAL B N 1
ATOM 2093 C CA . VAL B 1 66 ? -6.367 -10.414 5.836 1 98.75 66 VAL B CA 1
ATOM 2094 C C . VAL B 1 66 ? -5.625 -9.117 5.512 1 98.75 66 VAL B C 1
ATOM 2096 O O . VAL B 1 66 ? -4.434 -9.141 5.188 1 98.75 66 VAL B O 1
ATOM 2099 N N . LEU B 1 67 ? -6.297 -7.988 5.68 1 98.81 67 LEU B N 1
ATOM 2100 C CA . LEU B 1 67 ? -5.73 -6.695 5.316 1 98.81 67 LEU B CA 1
ATOM 2101 C C . LEU B 1 67 ? -4.582 -6.32 6.246 1 98.81 67 LEU B C 1
ATOM 2103 O O . LEU B 1 67 ? -3.551 -5.812 5.797 1 98.81 67 LEU B O 1
ATOM 2107 N N . ARG B 1 68 ? -4.723 -6.598 7.504 1 98.62 68 ARG B N 1
ATOM 2108 C CA . ARG B 1 68 ? -3.662 -6.305 8.461 1 98.62 68 ARG B CA 1
ATOM 2109 C C . ARG B 1 68 ? -2.412 -7.129 8.164 1 98.62 68 ARG B C 1
ATOM 2111 O O . ARG B 1 68 ? -1.299 -6.602 8.172 1 98.62 68 ARG B O 1
ATOM 2118 N N . ILE B 1 69 ? -2.613 -8.422 7.895 1 98.62 69 ILE B N 1
ATOM 2119 C CA . ILE B 1 69 ? -1.488 -9.289 7.574 1 98.62 69 ILE B CA 1
ATOM 2120 C C . ILE B 1 69 ? -0.803 -8.797 6.301 1 98.62 69 ILE B C 1
ATOM 2122 O O . ILE B 1 69 ? 0.422 -8.664 6.262 1 98.62 69 ILE B O 1
ATOM 2126 N N . ALA B 1 70 ? -1.589 -8.5 5.281 1 98.81 70 ALA B N 1
ATOM 2127 C CA . ALA B 1 70 ? -1.045 -8.086 3.99 1 98.81 70 ALA B CA 1
ATOM 2128 C C . ALA B 1 70 ? -0.267 -6.781 4.117 1 98.81 70 ALA B C 1
ATOM 2130 O O . ALA B 1 70 ? 0.837 -6.652 3.582 1 98.81 70 ALA B O 1
ATOM 2131 N N . LEU B 1 71 ? -0.766 -5.816 4.855 1 98.5 71 LEU B N 1
ATOM 2132 C CA . LEU B 1 71 ? -0.159 -4.496 5.012 1 98.5 71 LEU B CA 1
ATOM 2133 C C . LEU B 1 71 ? 1.184 -4.598 5.727 1 98.5 71 LEU B C 1
ATOM 2135 O O . LEU B 1 71 ? 2.076 -3.777 5.496 1 98.5 71 LEU B O 1
ATOM 2139 N N . LEU B 1 72 ? 1.336 -5.629 6.543 1 98.38 72 LEU B N 1
ATOM 2140 C CA . LEU B 1 72 ? 2.479 -5.633 7.453 1 98.38 72 LEU B CA 1
ATOM 2141 C C . LEU B 1 72 ? 3.48 -6.715 7.059 1 98.38 72 LEU B C 1
ATOM 2143 O O . LEU B 1 72 ? 4.566 -6.801 7.633 1 98.38 72 LEU B O 1
ATOM 2147 N N . HIS B 1 73 ? 3.199 -7.543 6.062 1 97.5 73 HIS B N 1
ATOM 2148 C CA . HIS B 1 73 ? 3.936 -8.781 5.848 1 97.5 73 HIS B CA 1
ATOM 2149 C C . HIS B 1 73 ? 5.402 -8.508 5.527 1 97.5 73 HIS B C 1
ATOM 2151 O O . HIS B 1 73 ? 6.273 -9.312 5.855 1 97.5 73 HIS B O 1
ATOM 2157 N N . ASP B 1 74 ? 5.727 -7.398 5.027 1 96.31 74 ASP B N 1
ATOM 2158 C CA . ASP B 1 74 ? 7.105 -7.086 4.652 1 96.31 74 ASP B CA 1
ATOM 2159 C C . ASP B 1 74 ? 7.641 -5.91 5.465 1 96.31 74 ASP B C 1
ATOM 2161 O O . ASP B 1 74 ? 8.617 -5.273 5.07 1 96.31 74 ASP B O 1
ATOM 2165 N N . ILE B 1 75 ? 7.039 -5.566 6.586 1 96.44 75 ILE B N 1
ATOM 2166 C CA . ILE B 1 75 ? 7.359 -4.363 7.344 1 96.44 75 ILE B CA 1
ATOM 2167 C C . ILE B 1 75 ? 8.797 -4.445 7.859 1 96.44 75 ILE B C 1
ATOM 2169 O O . ILE B 1 75 ? 9.461 -3.424 8.039 1 96.44 75 ILE B O 1
ATOM 2173 N N . GLY B 1 76 ? 9.352 -5.656 8.109 1 93.5 76 GLY B N 1
ATOM 2174 C CA . GLY B 1 76 ? 10.727 -5.832 8.562 1 93.5 76 GLY B CA 1
ATOM 2175 C C . GLY B 1 76 ? 11.75 -5.328 7.562 1 93.5 76 GL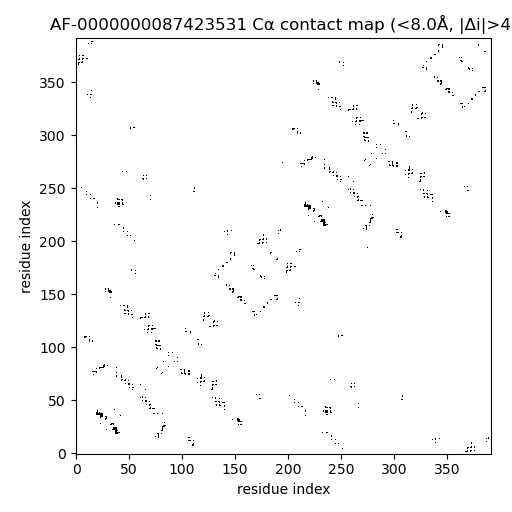Y B C 1
ATOM 2176 O O . GLY B 1 76 ? 12.883 -5.016 7.934 1 93.5 76 GLY B O 1
ATOM 2177 N N . GLU B 1 77 ? 11.375 -5.219 6.297 1 92.5 77 GLU B N 1
ATOM 2178 C CA . GLU B 1 77 ? 12.289 -4.773 5.246 1 92.5 77 GLU B CA 1
ATOM 2179 C C . GLU B 1 77 ? 12.609 -3.289 5.395 1 92.5 77 GLU B C 1
ATOM 2181 O O . GLU B 1 77 ? 13.555 -2.789 4.77 1 92.5 77 GLU B O 1
ATOM 2186 N N . THR B 1 78 ? 11.898 -2.621 6.219 1 91.06 78 THR B N 1
ATOM 2187 C CA . THR B 1 78 ? 12.211 -1.24 6.57 1 91.06 78 THR B CA 1
ATOM 2188 C C . THR B 1 78 ? 13.648 -1.121 7.055 1 91.06 78 THR B C 1
ATOM 2190 O O . THR B 1 78 ? 14.336 -0.143 6.75 1 91.06 78 THR B O 1
ATOM 2193 N N . LEU B 1 79 ? 14.062 -2.088 7.801 1 87 79 LEU B N 1
ATOM 2194 C CA . LEU B 1 79 ? 15.406 -2.043 8.367 1 87 79 LEU B CA 1
ATOM 2195 C C . LEU B 1 79 ? 16.344 -2.971 7.609 1 87 79 LEU B C 1
ATOM 2197 O O . LEU B 1 79 ? 17.516 -2.648 7.418 1 87 79 LEU B O 1
ATOM 2201 N N . LEU B 1 80 ? 15.867 -4.078 7.121 1 84.5 80 LEU B N 1
ATOM 2202 C CA . LEU B 1 80 ? 16.703 -5.102 6.504 1 84.5 80 LEU B CA 1
ATOM 2203 C C . LEU B 1 80 ? 16.812 -4.883 5 1 84.5 80 LEU B C 1
ATOM 2205 O O . LEU B 1 80 ? 17.625 -5.523 4.332 1 84.5 80 LEU B O 1
ATOM 2209 N N . THR B 1 81 ? 16.031 -3.943 4.527 1 81.5 81 THR B N 1
ATOM 2210 C CA . THR B 1 81 ? 15.867 -3.828 3.082 1 81.5 81 THR B CA 1
ATOM 2211 C C . THR B 1 81 ? 15.32 -5.125 2.494 1 81.5 81 THR B C 1
ATOM 2213 O O . THR B 1 81 ? 14.961 -6.043 3.232 1 81.5 81 THR B O 1
ATOM 2216 N N . ASP B 1 82 ? 15.062 -5.188 1.218 1 81.62 82 ASP B N 1
ATOM 2217 C CA . ASP B 1 82 ? 14.703 -6.441 0.563 1 81.62 82 ASP B CA 1
ATOM 2218 C C . ASP B 1 82 ? 15.938 -7.27 0.242 1 81.62 82 ASP B C 1
ATOM 2220 O O . ASP B 1 82 ? 16.75 -6.883 -0.605 1 81.62 82 ASP B O 1
ATOM 2224 N N . LEU B 1 83 ? 16.141 -8.344 0.993 1 79.06 83 LEU B N 1
ATOM 2225 C CA . LEU B 1 83 ? 17.312 -9.18 0.787 1 79.06 83 LEU B CA 1
ATOM 2226 C C . LEU B 1 83 ? 17.156 -10.039 -0.464 1 79.06 83 LEU B C 1
ATOM 2228 O O . LEU B 1 83 ? 16.172 -10.758 -0.608 1 79.06 83 LEU B O 1
ATOM 2232 N N . PRO B 1 84 ? 18.203 -9.977 -1.293 1 78.44 84 PRO B N 1
ATOM 2233 C CA . PRO B 1 84 ? 18.125 -10.828 -2.482 1 78.44 84 PRO B CA 1
ATOM 2234 C C . PRO B 1 84 ? 18.328 -12.312 -2.166 1 78.44 84 PRO B C 1
ATOM 2236 O O . PRO B 1 84 ? 18.984 -12.648 -1.177 1 78.44 84 PRO B O 1
ATOM 2239 N N . TRP B 1 85 ? 17.781 -13.133 -2.984 1 77.12 85 TRP B N 1
ATOM 2240 C CA . TRP B 1 85 ? 17.75 -14.57 -2.719 1 77.12 85 TRP B CA 1
ATOM 2241 C C . TRP B 1 85 ? 19.172 -15.133 -2.65 1 77.12 85 TRP B C 1
ATOM 2243 O O . TRP B 1 85 ? 19.453 -16.016 -1.84 1 77.12 85 TRP B O 1
ATOM 2253 N N . PRO B 1 86 ? 20.188 -14.656 -3.416 1 75.44 86 PRO B N 1
ATOM 2254 C CA . PRO B 1 86 ? 21.531 -15.211 -3.266 1 75.44 86 PRO B CA 1
ATOM 2255 C C . PRO B 1 86 ? 22.109 -14.992 -1.869 1 75.44 86 PRO B C 1
ATOM 2257 O O . PRO B 1 86 ? 22.828 -15.844 -1.356 1 75.44 86 PRO B O 1
ATOM 2260 N N . VAL B 1 87 ? 21.797 -13.906 -1.317 1 74.56 87 VAL B N 1
ATOM 2261 C CA . VAL B 1 87 ? 22.266 -13.594 0.027 1 74.56 87 VAL B CA 1
ATOM 2262 C C . VAL B 1 87 ? 21.641 -14.562 1.031 1 74.56 87 VAL B C 1
ATOM 2264 O O . VAL B 1 87 ? 22.328 -15.047 1.942 1 74.56 87 VAL B O 1
ATOM 2267 N N . LYS B 1 88 ? 20.422 -14.891 0.786 1 78.25 88 LYS B N 1
ATOM 2268 C CA . LYS B 1 88 ? 19.719 -15.789 1.698 1 78.25 88 LYS B CA 1
ATOM 2269 C C . LYS B 1 88 ? 20.328 -17.188 1.662 1 78.25 88 LYS B C 1
ATOM 2271 O O . LYS B 1 88 ? 20.359 -17.875 2.684 1 78.25 88 LYS B O 1
ATOM 2276 N N . LYS B 1 89 ? 20.828 -17.578 0.544 1 77.81 89 LYS B N 1
ATOM 2277 C CA . LYS B 1 89 ? 21.453 -18.875 0.378 1 77.81 89 LYS B CA 1
ATOM 2278 C C . LYS B 1 89 ? 22.766 -18.969 1.167 1 77.81 89 LYS B C 1
ATOM 2280 O O . LYS B 1 89 ? 23.078 -20.016 1.734 1 77.81 89 LYS B O 1
ATOM 2285 N N . PHE B 1 90 ? 23.438 -17.891 1.325 1 83.81 90 PHE B N 1
ATOM 2286 C CA . PHE B 1 90 ? 24.766 -17.906 1.929 1 83.81 90 PHE B CA 1
ATOM 2287 C C . PHE B 1 90 ? 24.688 -17.625 3.424 1 83.81 90 PHE B C 1
ATOM 2289 O O . PHE B 1 90 ? 25.469 -18.156 4.207 1 83.81 90 PHE B O 1
ATOM 2296 N N . ILE B 1 91 ? 23.844 -16.828 3.838 1 81.5 91 ILE B N 1
ATOM 2297 C CA . ILE B 1 91 ? 23.734 -16.438 5.238 1 81.5 91 ILE B CA 1
ATOM 2298 C C . ILE B 1 91 ? 23 -17.516 6.02 1 81.5 91 ILE B C 1
ATOM 2300 O O . ILE B 1 91 ? 23.281 -17.75 7.199 1 81.5 91 ILE B O 1
ATOM 2304 N N . GLY B 1 92 ? 22.109 -18.25 5.301 1 83.38 92 GLY B N 1
ATOM 2305 C CA . GLY B 1 92 ? 21.328 -19.297 5.938 1 83.38 92 GLY B CA 1
ATOM 2306 C C . GLY B 1 92 ? 19.969 -18.828 6.391 1 83.38 92 GLY B C 1
ATOM 2307 O O . GLY B 1 92 ? 19.797 -17.688 6.805 1 83.38 92 GLY B O 1
ATOM 2308 N N . LYS B 1 93 ? 19.047 -19.719 6.406 1 83.56 93 LYS B N 1
ATOM 2309 C CA . LYS B 1 93 ? 17.625 -19.453 6.633 1 83.56 93 LYS B CA 1
ATOM 2310 C C . LYS B 1 93 ? 17.375 -19.031 8.078 1 83.56 93 LYS B C 1
ATOM 2312 O O . LYS B 1 93 ? 16.562 -18.141 8.344 1 83.56 93 LYS B O 1
ATOM 2317 N N . ASP B 1 94 ? 18.094 -19.656 8.984 1 87.25 94 ASP B N 1
ATOM 2318 C CA . ASP B 1 94 ? 17.844 -19.391 10.398 1 87.25 94 ASP B CA 1
ATOM 2319 C C . ASP B 1 94 ? 18.328 -18 10.789 1 87.25 94 ASP B C 1
ATOM 2321 O O . ASP B 1 94 ? 17.641 -17.281 11.516 1 87.25 94 ASP B O 1
ATOM 2325 N N . ALA B 1 95 ? 19.547 -17.703 10.336 1 87.5 95 ALA B N 1
ATOM 2326 C CA . ALA B 1 95 ? 20.109 -16.391 10.633 1 87.5 95 ALA B CA 1
ATOM 2327 C C . ALA B 1 95 ? 19.234 -15.273 10.039 1 87.5 95 ALA B C 1
ATOM 2329 O O . ALA B 1 95 ? 19.031 -14.234 10.672 1 87.5 95 ALA B O 1
ATOM 2330 N N . ILE B 1 96 ? 18.719 -15.508 8.875 1 86 96 ILE B N 1
ATOM 2331 C CA . ILE B 1 96 ? 17.875 -14.531 8.211 1 86 96 ILE B CA 1
ATOM 2332 C C . ILE B 1 96 ? 16.562 -14.383 8.977 1 86 96 ILE B C 1
ATOM 2334 O O . ILE B 1 96 ? 16.094 -13.266 9.219 1 86 96 ILE B O 1
ATOM 2338 N N . ALA B 1 97 ? 15.969 -15.469 9.344 1 87.19 97 ALA B N 1
ATOM 2339 C CA . ALA B 1 97 ? 14.711 -15.445 10.094 1 87.19 97 ALA B CA 1
ATOM 2340 C C . ALA B 1 97 ? 14.867 -14.68 11.406 1 87.19 97 ALA B C 1
ATOM 2342 O O . ALA B 1 97 ? 13.977 -13.922 11.789 1 87.19 97 ALA B O 1
ATOM 2343 N N . ASP B 1 98 ? 15.961 -14.914 12.07 1 90.75 98 ASP B N 1
ATOM 2344 C CA . ASP B 1 98 ? 16.25 -14.211 13.32 1 90.75 98 ASP B CA 1
ATOM 2345 C C . ASP B 1 98 ? 16.391 -12.711 13.086 1 90.75 98 ASP B C 1
ATOM 2347 O O . ASP B 1 98 ? 15.898 -11.898 13.867 1 90.75 98 ASP B O 1
ATOM 2351 N N . GLY B 1 99 ? 17.172 -12.352 12.094 1 90.25 99 GLY B N 1
ATOM 2352 C CA . GLY B 1 99 ? 17.344 -10.953 11.734 1 90.25 99 GLY B CA 1
ATOM 2353 C C . GLY B 1 99 ? 16.031 -10.273 11.383 1 90.25 99 GLY B C 1
ATOM 2354 O O . GLY B 1 99 ? 15.789 -9.141 11.812 1 90.25 99 GLY B O 1
ATOM 2355 N N . GLU B 1 100 ? 15.227 -10.992 10.609 1 90.81 100 GLU B N 1
ATOM 2356 C CA . GLU B 1 100 ? 13.922 -10.453 10.227 1 90.81 100 GLU B CA 1
ATOM 2357 C C . GLU B 1 100 ? 13.039 -10.234 11.445 1 90.81 100 GLU B C 1
ATOM 2359 O O . GLU B 1 100 ? 12.344 -9.219 11.547 1 90.81 100 GLU B O 1
ATOM 2364 N N . ALA B 1 101 ? 13.055 -11.164 12.352 1 92.31 101 ALA B N 1
ATOM 2365 C CA . ALA B 1 101 ? 12.266 -11.031 13.578 1 92.31 101 ALA B CA 1
ATOM 2366 C C . ALA B 1 101 ? 12.719 -9.828 14.398 1 92.31 101 ALA B C 1
ATOM 2368 O O . ALA B 1 101 ? 11.891 -9.086 14.938 1 92.31 101 ALA B O 1
ATOM 2369 N N . ARG B 1 102 ? 14 -9.578 14.562 1 93.69 102 ARG B N 1
ATOM 2370 C CA . ARG B 1 102 ? 14.539 -8.438 15.297 1 93.69 102 ARG B CA 1
ATOM 2371 C C . ARG B 1 102 ? 14.164 -7.125 14.625 1 93.69 102 ARG B C 1
ATOM 2373 O O . ARG B 1 102 ? 13.836 -6.145 15.297 1 93.69 102 ARG B O 1
ATOM 2380 N N . ALA B 1 103 ? 14.242 -7.172 13.289 1 93.44 103 ALA B N 1
ATOM 2381 C CA . ALA B 1 103 ? 13.875 -5.98 12.531 1 93.44 103 ALA B CA 1
ATOM 2382 C C . ALA B 1 103 ? 12.414 -5.617 12.75 1 93.44 103 ALA B C 1
ATOM 2384 O O . ALA B 1 103 ? 12.086 -4.449 12.969 1 93.44 103 ALA B O 1
ATOM 2385 N N . VAL B 1 104 ? 11.586 -6.621 12.711 1 95.38 104 VAL B N 1
ATOM 2386 C CA . VAL B 1 104 ? 10.156 -6.406 12.922 1 95.38 104 VAL B CA 1
ATOM 2387 C C . VAL B 1 104 ? 9.914 -5.844 14.32 1 95.38 104 VAL B C 1
ATOM 2389 O O . VAL B 1 104 ? 9.164 -4.883 14.492 1 95.38 104 VAL B O 1
ATOM 2392 N N . ASP B 1 105 ? 10.562 -6.402 15.328 1 94.62 105 ASP B N 1
ATOM 2393 C CA . ASP B 1 105 ? 10.414 -5.949 16.703 1 94.62 105 ASP B CA 1
ATOM 2394 C C . ASP B 1 105 ? 10.844 -4.492 16.859 1 94.62 105 ASP B C 1
ATOM 2396 O O . ASP B 1 105 ? 10.195 -3.719 17.562 1 94.62 105 ASP B O 1
ATOM 2400 N N . GLU B 1 106 ? 11.875 -4.18 16.203 1 93 106 GLU B N 1
ATOM 2401 C CA . GLU B 1 106 ? 12.375 -2.811 16.281 1 93 106 GLU B CA 1
ATOM 2402 C C . GLU B 1 106 ? 11.43 -1.832 15.594 1 93 106 GLU B C 1
ATOM 2404 O O . GLU B 1 106 ? 11.117 -0.772 16.141 1 93 106 GLU B O 1
ATOM 2409 N N . VAL B 1 107 ? 10.969 -2.186 14.414 1 93.75 107 VAL B N 1
ATOM 2410 C CA . VAL B 1 107 ? 10.102 -1.3 13.641 1 93.75 107 VAL B CA 1
ATOM 2411 C C . VAL B 1 107 ? 8.773 -1.113 14.367 1 93.75 107 VAL B C 1
ATOM 2413 O O . VAL B 1 107 ? 8.211 -0.015 14.375 1 93.75 107 VAL B O 1
ATOM 2416 N N . LEU B 1 108 ? 8.297 -2.182 14.992 1 95.81 108 LEU B N 1
ATOM 2417 C CA . LEU B 1 108 ? 6.953 -2.162 15.555 1 95.81 108 LEU B CA 1
ATOM 2418 C C . LEU B 1 108 ? 7 -1.996 17.062 1 95.81 108 LEU B C 1
ATOM 2420 O O . LEU B 1 108 ? 6.027 -2.307 17.766 1 95.81 108 LEU B O 1
ATOM 2424 N N . ALA B 1 109 ? 8.094 -1.532 17.641 1 92.06 109 ALA B N 1
ATOM 2425 C CA . ALA B 1 109 ? 8.305 -1.441 19.078 1 92.06 109 ALA B CA 1
ATOM 2426 C C . ALA B 1 109 ? 7.172 -0.661 19.75 1 92.06 109 ALA B C 1
ATOM 2428 O O . ALA B 1 109 ? 6.703 -1.034 20.828 1 92.06 109 ALA B O 1
ATOM 2429 N N . ASP B 1 110 ? 6.652 0.417 19.125 1 90.69 110 ASP B N 1
ATOM 2430 C CA . ASP B 1 110 ? 5.625 1.269 19.719 1 90.69 110 ASP B CA 1
ATOM 2431 C C . ASP B 1 110 ? 4.32 1.188 18.922 1 90.69 110 ASP B C 1
ATOM 2433 O O . ASP B 1 110 ? 3.479 2.082 19.016 1 90.69 110 ASP B O 1
ATOM 2437 N N . ALA B 1 111 ? 4.215 0.131 18.125 1 93.88 111 ALA B N 1
ATOM 2438 C CA . ALA B 1 111 ? 3.004 -0.038 17.328 1 93.88 111 ALA B CA 1
ATOM 2439 C C . ALA B 1 111 ? 1.858 -0.575 18.188 1 93.88 111 ALA B C 1
ATOM 2441 O O . ALA B 1 111 ? 2.086 -1.125 19.266 1 93.88 111 ALA B O 1
ATOM 2442 N N . PRO B 1 112 ? 0.63 -0.341 17.781 1 93.12 112 PRO B N 1
ATOM 2443 C CA . PRO B 1 112 ? -0.523 -0.891 18.484 1 93.12 112 PRO B CA 1
ATOM 2444 C C . PRO B 1 112 ? -0.457 -2.41 18.641 1 93.12 112 PRO B C 1
ATOM 2446 O O . PRO B 1 112 ? 0.241 -3.078 17.875 1 93.12 112 PRO B O 1
ATOM 2449 N N . GLN B 1 113 ? -1.229 -2.854 19.547 1 89.19 113 GLN B N 1
ATOM 2450 C CA . GLN B 1 113 ? -1.307 -4.289 19.797 1 89.19 113 GLN B CA 1
ATOM 2451 C C . GLN B 1 113 ? -1.811 -5.027 18.562 1 89.19 113 GLN B C 1
ATOM 2453 O O . GLN B 1 113 ? -2.682 -4.531 17.844 1 89.19 113 GLN B O 1
ATOM 2458 N N . GLY B 1 114 ? -1.287 -6.184 18.312 1 94.62 114 GLY B N 1
ATOM 2459 C CA . GLY B 1 114 ? -1.789 -7.016 17.219 1 94.62 114 GLY B CA 1
ATOM 2460 C C . GLY B 1 114 ? -0.957 -6.922 15.961 1 94.62 114 GLY B C 1
ATOM 2461 O O . GLY B 1 114 ? -1.029 -7.797 15.094 1 94.62 114 GLY B O 1
ATOM 2462 N N . TRP B 1 115 ? -0.177 -5.805 15.812 1 97.44 115 TRP B N 1
ATOM 2463 C CA . TRP B 1 115 ? 0.591 -5.637 14.578 1 97.44 115 TRP B CA 1
ATOM 2464 C C . TRP B 1 115 ? 1.659 -6.715 14.453 1 97.44 115 TRP B C 1
ATOM 2466 O O . TRP B 1 115 ? 1.822 -7.312 13.383 1 97.44 115 TRP B O 1
ATOM 2476 N N . ARG B 1 116 ? 2.369 -6.965 15.578 1 95.81 116 ARG B N 1
ATOM 2477 C CA . ARG B 1 116 ? 3.398 -8 15.555 1 95.81 116 ARG B CA 1
ATOM 2478 C C . ARG B 1 116 ? 2.793 -9.367 15.266 1 95.81 116 ARG B C 1
ATOM 2480 O O . ARG B 1 116 ? 3.393 -10.18 14.555 1 95.81 116 ARG B O 1
ATOM 2487 N N . GLU B 1 117 ? 1.689 -9.625 15.82 1 96.38 117 GLU B N 1
ATOM 2488 C CA . GLU B 1 117 ? 0.989 -10.891 15.602 1 96.38 117 GLU B CA 1
ATOM 2489 C C . GLU B 1 117 ? 0.604 -11.055 14.133 1 96.38 117 GLU B C 1
ATOM 2491 O O . GLU B 1 117 ? 0.616 -12.164 13.602 1 96.38 117 GLU B O 1
ATOM 2496 N N . ALA B 1 118 ? 0.186 -9.961 13.531 1 97.31 118 ALA B N 1
ATOM 2497 C CA . ALA B 1 118 ? -0.163 -10.016 12.109 1 97.31 118 ALA B CA 1
ATOM 2498 C C . ALA B 1 118 ? 1.039 -10.422 11.266 1 97.31 118 ALA B C 1
ATOM 2500 O O . ALA B 1 118 ? 0.907 -11.219 10.336 1 97.31 118 ALA B O 1
ATOM 2501 N N . VAL B 1 119 ? 2.238 -9.898 11.617 1 96.94 119 VAL B N 1
ATOM 2502 C CA . VAL B 1 119 ? 3.453 -10.25 10.891 1 96.94 119 VAL B CA 1
ATOM 2503 C C . VAL B 1 119 ? 3.754 -11.742 11.078 1 96.94 119 VAL B C 1
ATOM 2505 O O . VAL B 1 119 ? 4.062 -12.445 10.117 1 96.94 119 VAL B O 1
ATOM 2508 N N . SER B 1 120 ? 3.623 -12.25 12.289 1 95.56 120 SER B N 1
ATOM 2509 C CA . SER B 1 120 ? 3.891 -13.656 12.594 1 95.56 120 SER B CA 1
ATOM 2510 C C . SER B 1 120 ? 2.9 -14.57 11.875 1 95.56 120 SER B C 1
ATOM 2512 O O . SER B 1 120 ? 3.252 -15.688 11.484 1 95.56 120 SER B O 1
ATOM 2514 N N . ALA B 1 121 ? 1.678 -14.125 11.75 1 96.62 121 ALA B N 1
ATOM 2515 C CA . ALA B 1 121 ? 0.648 -14.922 11.086 1 96.62 121 ALA B CA 1
ATOM 2516 C C . ALA B 1 121 ? 1.025 -15.203 9.633 1 96.62 121 ALA B C 1
ATOM 2518 O O . ALA B 1 121 ? 0.766 -16.297 9.117 1 96.62 121 ALA B O 1
ATOM 2519 N N . TYR B 1 122 ? 1.581 -14.242 8.984 1 95.81 122 TYR B N 1
ATOM 2520 C CA . TYR B 1 122 ? 2.018 -14.422 7.602 1 95.81 122 TYR B CA 1
ATOM 2521 C C . TYR B 1 122 ? 3.049 -15.539 7.5 1 95.81 122 TYR B C 1
ATOM 2523 O O . TYR B 1 122 ? 2.973 -16.375 6.602 1 95.81 122 TYR B O 1
ATOM 2531 N N . GLU B 1 123 ? 4.023 -15.438 8.375 1 90.31 123 GLU B N 1
ATOM 2532 C CA . GLU B 1 123 ? 5.129 -16.391 8.352 1 90.31 123 GLU B CA 1
ATOM 2533 C C . GLU B 1 123 ? 4.633 -17.812 8.602 1 90.31 123 GLU B C 1
ATOM 2535 O O . GLU B 1 123 ? 5.09 -18.75 7.953 1 90.31 123 GLU B O 1
ATOM 2540 N N . ASP B 1 124 ? 3.725 -17.953 9.461 1 90.06 124 ASP B N 1
ATOM 2541 C CA . ASP B 1 124 ? 3.217 -19.266 9.852 1 90.06 124 ASP B CA 1
ATOM 2542 C C . ASP B 1 124 ? 2.287 -19.844 8.789 1 90.06 124 ASP B C 1
ATOM 2544 O O . ASP B 1 124 ? 2.271 -21.047 8.555 1 90.06 124 ASP B O 1
ATOM 2548 N N . ALA B 1 125 ? 1.463 -18.984 8.141 1 90.31 125 ALA B N 1
ATOM 2549 C CA . ALA B 1 125 ? 0.522 -19.344 7.078 1 90.31 125 ALA B CA 1
ATOM 2550 C C . ALA B 1 125 ? -0.388 -20.484 7.504 1 90.31 125 ALA B C 1
ATOM 2552 O O . ALA B 1 125 ? -0.668 -21.391 6.715 1 90.31 125 ALA B O 1
ATOM 2553 N N . ASP B 1 126 ? -0.875 -20.469 8.734 1 93.06 126 ASP B N 1
ATOM 2554 C CA . ASP B 1 126 ? -1.669 -21.562 9.273 1 93.06 126 ASP B CA 1
ATOM 2555 C C . ASP B 1 126 ? -3.162 -21.25 9.203 1 93.06 126 ASP B C 1
ATOM 2557 O O . ASP B 1 126 ? -3.996 -22.156 9.359 1 93.06 126 ASP B O 1
ATOM 2561 N N . THR B 1 127 ? -3.561 -20.078 9.031 1 96.5 127 THR B N 1
ATOM 2562 C CA . THR B 1 127 ? -4.957 -19.672 8.922 1 96.5 127 THR B CA 1
ATOM 2563 C C . THR B 1 127 ? -5.32 -19.375 7.469 1 96.5 127 THR B C 1
ATOM 2565 O O . THR B 1 127 ? -4.438 -19.109 6.645 1 96.5 127 THR B O 1
ATOM 2568 N N . LEU B 1 128 ? -6.578 -19.484 7.199 1 97 128 LEU B N 1
ATOM 2569 C CA . LEU B 1 128 ? -7.047 -19.141 5.859 1 97 128 LEU B CA 1
ATOM 2570 C C . LEU B 1 128 ? -6.664 -17.703 5.492 1 97 128 LEU B C 1
ATOM 2572 O O . LEU B 1 128 ? -6.273 -17.438 4.355 1 97 128 LEU B O 1
ATOM 2576 N N . GLU B 1 129 ? -6.789 -16.766 6.457 1 98.31 129 GLU B N 1
ATOM 2577 C CA . GLU B 1 129 ? -6.438 -15.367 6.238 1 98.31 129 GLU B CA 1
ATOM 2578 C C . GLU B 1 129 ? -4.98 -15.227 5.801 1 98.31 129 GLU B C 1
ATOM 2580 O O . GLU B 1 129 ? -4.68 -14.516 4.844 1 98.31 129 GLU B O 1
ATOM 2585 N N . ALA B 1 130 ? -4.102 -15.922 6.488 1 98.06 130 ALA B N 1
ATOM 2586 C CA . ALA B 1 130 ? -2.682 -15.867 6.156 1 98.06 130 ALA B CA 1
ATOM 2587 C C . ALA B 1 130 ? -2.41 -16.516 4.797 1 98.06 130 ALA B C 1
ATOM 2589 O O . ALA B 1 130 ? -1.588 -16.016 4.023 1 98.06 130 ALA B O 1
ATOM 2590 N N . ARG B 1 131 ? -3.088 -17.578 4.516 1 97.69 131 ARG B N 1
ATOM 2591 C CA . ARG B 1 131 ? -2.908 -18.266 3.242 1 97.69 131 ARG B CA 1
ATOM 2592 C C . ARG B 1 131 ? -3.367 -17.391 2.076 1 97.69 131 ARG B C 1
ATOM 2594 O O . ARG B 1 131 ? -2.764 -17.422 1.002 1 97.69 131 ARG B O 1
ATOM 2601 N N . ILE B 1 132 ? -4.41 -16.672 2.275 1 98.31 132 ILE B N 1
ATOM 2602 C CA . ILE B 1 132 ? -4.887 -15.742 1.26 1 98.31 132 ILE B CA 1
ATOM 2603 C C . ILE B 1 132 ? -3.803 -14.711 0.956 1 98.31 132 ILE B C 1
ATOM 2605 O O . ILE B 1 132 ? -3.551 -14.391 -0.208 1 98.31 132 ILE B O 1
ATOM 2609 N N . VAL B 1 133 ? -3.145 -14.188 1.977 1 98.62 133 VAL B N 1
ATOM 2610 C CA . VAL B 1 133 ? -2.111 -13.18 1.78 1 98.62 133 VAL B CA 1
ATOM 2611 C C . VAL B 1 133 ? -0.901 -13.805 1.088 1 98.62 133 VAL B C 1
ATOM 2613 O O . VAL B 1 133 ? -0.309 -13.203 0.192 1 98.62 133 VAL B O 1
ATOM 2616 N N . LYS B 1 134 ? -0.519 -14.992 1.441 1 97.62 134 LYS B N 1
ATOM 2617 C CA . LYS B 1 134 ? 0.567 -15.688 0.756 1 97.62 134 LYS B CA 1
ATOM 2618 C C . LYS B 1 134 ? 0.26 -15.859 -0.729 1 97.62 134 LYS B C 1
ATOM 2620 O O . LYS B 1 134 ? 1.137 -15.672 -1.575 1 97.62 134 LYS B O 1
ATOM 2625 N N . ALA B 1 135 ? -0.936 -16.297 -0.975 1 97.5 135 ALA B N 1
ATOM 2626 C CA . ALA B 1 135 ? -1.366 -16.438 -2.363 1 97.5 135 ALA B CA 1
ATOM 2627 C C . ALA B 1 135 ? -1.311 -15.102 -3.1 1 97.5 135 ALA B C 1
ATOM 2629 O O . ALA B 1 135 ? -0.837 -15.031 -4.234 1 97.5 135 ALA B O 1
ATOM 2630 N N . ALA B 1 136 ? -1.813 -14.039 -2.469 1 98.38 136 ALA B N 1
ATOM 2631 C CA . ALA B 1 136 ? -1.8 -12.711 -3.064 1 98.38 136 ALA B CA 1
ATOM 2632 C C . ALA B 1 136 ? -0.375 -12.266 -3.383 1 98.38 136 ALA B C 1
ATOM 2634 O O . ALA B 1 136 ? -0.123 -11.672 -4.434 1 98.38 136 ALA B O 1
ATOM 2635 N N . ASP B 1 137 ? 0.516 -12.5 -2.455 1 97.19 137 ASP B N 1
ATOM 2636 C CA . ASP B 1 137 ? 1.925 -12.156 -2.629 1 97.19 137 ASP B CA 1
ATOM 2637 C C . ASP B 1 137 ? 2.512 -12.859 -3.852 1 97.19 137 ASP B C 1
ATOM 2639 O O . ASP B 1 137 ? 3.203 -12.234 -4.66 1 97.19 137 ASP B O 1
ATOM 2643 N N . ARG B 1 138 ? 2.189 -14.086 -4.043 1 95.75 138 ARG B N 1
ATOM 2644 C CA . ARG B 1 138 ? 2.648 -14.859 -5.191 1 95.75 138 ARG B CA 1
ATOM 2645 C C . ARG B 1 138 ? 2.014 -14.359 -6.484 1 95.75 138 ARG B C 1
ATOM 2647 O O . ARG B 1 138 ? 2.693 -14.219 -7.504 1 95.75 138 ARG B O 1
ATOM 2654 N N . ILE B 1 139 ? 0.747 -14.18 -6.422 1 97.19 139 ILE B N 1
ATOM 2655 C CA . ILE B 1 139 ? 0.025 -13.688 -7.59 1 97.19 139 ILE B CA 1
ATOM 2656 C C . ILE B 1 139 ? 0.618 -12.352 -8.039 1 97.19 139 ILE B C 1
ATOM 2658 O O . ILE B 1 139 ? 0.844 -12.133 -9.234 1 97.19 139 ILE B O 1
ATOM 2662 N N . GLN B 1 140 ? 0.852 -11.461 -7.094 1 97.19 140 GLN B N 1
ATOM 2663 C CA . GLN B 1 140 ? 1.446 -10.164 -7.414 1 97.19 140 GLN B CA 1
ATOM 2664 C C . GLN B 1 140 ? 2.797 -10.336 -8.102 1 97.19 140 GLN B C 1
ATOM 2666 O O . GLN B 1 140 ? 3.08 -9.672 -9.102 1 97.19 140 GLN B O 1
ATOM 2671 N N . MET B 1 141 ? 3.631 -11.219 -7.602 1 95.19 141 MET B N 1
ATOM 2672 C CA . MET B 1 141 ? 4.953 -11.469 -8.172 1 95.19 141 MET B CA 1
ATOM 2673 C C . MET B 1 141 ? 4.84 -11.984 -9.602 1 95.19 141 MET B C 1
ATOM 2675 O O . MET B 1 141 ? 5.547 -11.516 -10.492 1 95.19 141 MET B O 1
ATOM 2679 N N . LEU B 1 142 ? 3.988 -12.859 -9.789 1 95.69 142 LEU B N 1
ATOM 2680 C CA . LEU B 1 142 ? 3.844 -13.445 -11.117 1 95.69 142 LEU B CA 1
ATOM 2681 C C . LEU B 1 142 ? 3.268 -12.438 -12.102 1 95.69 142 LEU B C 1
ATOM 2683 O O . LEU B 1 142 ? 3.74 -12.328 -13.234 1 95.69 142 LEU B O 1
ATOM 2687 N N . ALA B 1 143 ? 2.24 -11.75 -11.688 1 95.94 143 ALA B N 1
ATOM 2688 C CA . ALA B 1 143 ? 1.675 -10.711 -12.539 1 95.94 143 ALA B CA 1
ATOM 2689 C C . ALA B 1 143 ? 2.729 -9.672 -12.914 1 95.94 143 ALA B C 1
ATOM 2691 O O . ALA B 1 143 ? 2.818 -9.25 -14.07 1 95.94 143 ALA B O 1
ATOM 2692 N N . LYS B 1 144 ? 3.516 -9.297 -11.906 1 95.38 144 LYS B N 1
ATOM 2693 C CA . LYS B 1 144 ? 4.57 -8.312 -12.141 1 95.38 144 LYS B CA 1
ATOM 2694 C C . LYS B 1 144 ? 5.605 -8.836 -13.133 1 95.38 144 LYS B C 1
ATOM 2696 O O . LYS B 1 144 ? 6.105 -8.086 -13.969 1 95.38 144 LYS B O 1
ATOM 2701 N N . SER B 1 145 ? 5.938 -10.078 -13.016 1 94.75 145 SER B N 1
ATOM 2702 C CA . SER B 1 145 ? 6.887 -10.68 -13.953 1 94.75 145 SER B CA 1
ATOM 2703 C C . SER B 1 145 ? 6.367 -10.617 -15.383 1 94.75 145 SER B C 1
ATOM 2705 O O . SER B 1 145 ? 7.137 -10.391 -16.312 1 94.75 145 SER B O 1
ATOM 2707 N N . LEU B 1 146 ? 5.09 -10.859 -15.562 1 95.12 146 LEU B N 1
ATOM 2708 C CA . LEU B 1 146 ? 4.492 -10.758 -16.891 1 95.12 146 LEU B CA 1
ATOM 2709 C C . LEU B 1 146 ? 4.551 -9.328 -17.406 1 95.12 146 LEU B C 1
ATOM 2711 O O . LEU B 1 146 ? 4.797 -9.102 -18.594 1 95.12 146 LEU B O 1
ATOM 2715 N N . GLN B 1 147 ? 4.309 -8.406 -16.531 1 93.62 147 GLN B N 1
ATOM 2716 C CA . GLN B 1 147 ? 4.398 -7 -16.906 1 93.62 147 GLN B CA 1
ATOM 2717 C C . GLN B 1 147 ? 5.812 -6.637 -17.344 1 93.62 147 GLN B C 1
ATOM 2719 O O . GLN B 1 147 ? 6 -5.965 -18.359 1 93.62 147 GLN B O 1
ATOM 2724 N N . TYR B 1 148 ? 6.793 -7.043 -16.594 1 94 148 TYR B N 1
ATOM 2725 C CA . TYR B 1 148 ? 8.18 -6.738 -16.922 1 94 148 TYR B CA 1
ATOM 2726 C C . TYR B 1 148 ? 8.594 -7.402 -18.234 1 94 148 TYR B C 1
ATOM 2728 O O . TYR B 1 148 ? 9.297 -6.801 -19.047 1 94 148 TYR B O 1
ATOM 2736 N N . ARG B 1 149 ? 8.172 -8.578 -18.438 1 93.38 149 ARG B N 1
ATOM 2737 C CA . ARG B 1 149 ? 8.445 -9.258 -19.688 1 93.38 149 ARG B CA 1
ATOM 2738 C C . ARG B 1 149 ? 7.848 -8.492 -20.875 1 93.38 149 ARG B C 1
ATOM 2740 O O . ARG B 1 149 ? 8.523 -8.281 -21.875 1 93.38 149 ARG B O 1
ATOM 2747 N N . ALA B 1 150 ? 6.637 -8.125 -20.719 1 92.31 150 ALA B N 1
ATOM 2748 C CA . ALA B 1 150 ? 5.953 -7.387 -21.766 1 92.31 150 ALA B CA 1
ATOM 2749 C C . ALA B 1 150 ? 6.668 -6.074 -22.078 1 92.31 150 ALA B C 1
ATOM 2751 O O . ALA B 1 150 ? 6.625 -5.586 -23.219 1 92.31 150 ALA B O 1
ATOM 2752 N N . GLN B 1 151 ? 7.367 -5.539 -21.109 1 90.38 151 GLN B N 1
ATOM 2753 C CA . GLN B 1 151 ? 8.086 -4.281 -21.266 1 90.38 151 GLN B CA 1
ATOM 2754 C C . GLN B 1 151 ? 9.523 -4.523 -21.734 1 90.38 151 GLN B C 1
ATOM 2756 O O . GLN B 1 151 ? 10.281 -3.576 -21.938 1 90.38 151 GLN B O 1
ATOM 2761 N N . GLY B 1 152 ? 9.867 -5.805 -21.812 1 90.94 152 GLY B N 1
ATOM 2762 C CA . GLY B 1 152 ? 11.219 -6.145 -22.203 1 90.94 152 GLY B CA 1
ATOM 2763 C C . GLY B 1 152 ? 12.258 -5.824 -21.141 1 90.94 152 GLY B C 1
ATOM 2764 O O . GLY B 1 152 ? 13.391 -5.469 -21.469 1 90.94 152 GLY B O 1
ATOM 2765 N N . ARG B 1 153 ? 11.781 -5.906 -19.938 1 89.31 153 ARG B N 1
ATOM 2766 C CA . ARG B 1 153 ? 12.672 -5.562 -18.828 1 89.31 153 ARG B CA 1
ATOM 2767 C C . ARG B 1 153 ? 13.203 -6.816 -18.156 1 89.31 153 ARG B C 1
ATOM 2769 O O . ARG B 1 153 ? 12.453 -7.547 -17.5 1 89.31 153 ARG B O 1
ATOM 2776 N N . GLY B 1 154 ? 14.43 -7.113 -18.328 1 88.69 154 GLY B N 1
ATOM 2777 C CA . GLY B 1 154 ? 15.125 -8.125 -17.547 1 88.69 154 GLY B CA 1
ATOM 2778 C C . GLY B 1 154 ? 14.75 -9.539 -17.938 1 88.69 154 GLY B C 1
ATOM 2779 O O . GLY B 1 154 ? 14.023 -9.75 -18.906 1 88.69 154 GLY B O 1
ATOM 2780 N N . ASP B 1 155 ? 15.383 -10.508 -17.203 1 90.94 155 ASP B N 1
ATOM 2781 C CA . ASP B 1 155 ? 15.109 -11.938 -17.375 1 90.94 155 ASP B CA 1
ATOM 2782 C C . ASP B 1 155 ? 14.227 -12.469 -16.25 1 90.94 155 ASP B C 1
ATOM 2784 O O . ASP B 1 155 ? 14.719 -12.828 -15.18 1 90.94 155 ASP B O 1
ATOM 2788 N N . VAL B 1 156 ? 12.961 -12.602 -16.547 1 92 156 VAL B N 1
ATOM 2789 C CA . VAL B 1 156 ? 12.016 -12.977 -15.5 1 92 156 VAL B CA 1
ATOM 2790 C C . VAL B 1 156 ? 11.711 -14.469 -15.594 1 92 156 VAL B C 1
ATOM 2792 O O . VAL B 1 156 ? 10.836 -14.977 -14.883 1 92 156 VAL B O 1
ATOM 2795 N N . GLN B 1 157 ? 12.406 -15.242 -16.375 1 90 157 GLN B N 1
ATOM 2796 C CA . GLN B 1 157 ? 12.156 -16.656 -16.594 1 90 157 GLN B CA 1
ATOM 2797 C C . GLN B 1 157 ? 12.312 -17.453 -15.305 1 90 157 GLN B C 1
ATOM 2799 O O . GLN B 1 157 ? 11.586 -18.438 -15.078 1 90 157 GLN B O 1
ATOM 2804 N N . ARG B 1 158 ? 13.172 -17.156 -14.516 1 86.38 158 ARG B N 1
ATOM 2805 C CA . ARG B 1 158 ? 13.477 -17.891 -13.297 1 86.38 158 ARG B CA 1
ATOM 2806 C C . ARG B 1 158 ? 12.266 -17.953 -12.375 1 86.38 158 ARG B C 1
ATOM 2808 O O . ARG B 1 158 ? 12.094 -18.922 -11.617 1 86.38 158 ARG B O 1
ATOM 2815 N N . PHE B 1 159 ? 11.445 -16.938 -12.367 1 88.5 159 PHE B N 1
ATOM 2816 C CA . PHE B 1 159 ? 10.289 -16.875 -11.477 1 88.5 159 PHE B CA 1
ATOM 2817 C C . PHE B 1 159 ? 9.219 -17.875 -11.914 1 88.5 159 PHE B C 1
ATOM 2819 O O . PHE B 1 159 ? 8.281 -18.141 -11.172 1 88.5 159 PHE B O 1
ATOM 2826 N N . TRP B 1 160 ? 9.422 -18.406 -13.016 1 90.88 160 TRP B N 1
ATOM 2827 C CA . TRP B 1 160 ? 8.461 -19.359 -13.562 1 90.88 160 TRP B CA 1
ATOM 2828 C C . TRP B 1 160 ? 9.039 -20.766 -13.594 1 90.88 160 TRP B C 1
ATOM 2830 O O . TRP B 1 160 ? 8.367 -21.719 -14.016 1 90.88 160 TRP B O 1
ATOM 2840 N N . GLU B 1 161 ? 10.344 -20.734 -13.211 1 81.44 161 GLU B N 1
ATOM 2841 C CA . GLU B 1 161 ? 10.969 -22.047 -13.109 1 81.44 161 GLU B CA 1
ATOM 2842 C C . GLU B 1 161 ? 10.453 -22.812 -11.891 1 81.44 161 GLU B C 1
ATOM 2844 O O . GLU B 1 161 ? 10.242 -22.219 -10.828 1 81.44 161 GLU B O 1
ATOM 2849 N N . GLY B 1 162 ? 9.977 -24.047 -12.078 1 63.81 162 GLY B N 1
ATOM 2850 C CA . GLY B 1 162 ? 9.422 -24.859 -11 1 63.81 162 GLY B CA 1
ATOM 2851 C C . GLY B 1 162 ? 7.957 -24.562 -10.727 1 63.81 162 GLY B C 1
ATOM 2852 O O . GLY B 1 162 ? 7.324 -25.25 -9.922 1 63.81 162 GLY B O 1
ATOM 2853 N N . THR B 1 163 ? 7.582 -23.312 -11.164 1 55.56 163 THR B N 1
ATOM 2854 C CA . THR B 1 163 ? 6.23 -22.844 -10.883 1 55.56 163 THR B CA 1
ATOM 2855 C C . THR B 1 163 ? 5.191 -23.766 -11.508 1 55.56 163 THR B C 1
ATOM 2857 O O . THR B 1 163 ? 4.043 -23.375 -11.711 1 55.56 163 THR B O 1
ATOM 2860 N N . ARG B 1 164 ? 5.508 -24.953 -12.102 1 56.78 164 ARG B N 1
ATOM 2861 C CA . ARG B 1 164 ? 4.367 -25.703 -12.625 1 56.78 164 ARG B CA 1
ATOM 2862 C C . ARG B 1 164 ? 3.295 -25.891 -11.555 1 56.78 164 ARG B C 1
ATOM 2864 O O . ARG B 1 164 ? 2.104 -25.922 -11.867 1 56.78 164 ARG B O 1
ATOM 2871 N N . ASN B 1 165 ? 3.85 -25.828 -10.383 1 68 165 ASN B N 1
ATOM 2872 C CA . ASN B 1 165 ? 2.732 -25.984 -9.453 1 68 165 ASN B CA 1
ATOM 2873 C C . ASN B 1 165 ? 2.857 -25.031 -8.266 1 68 165 ASN B C 1
ATOM 2875 O O . ASN B 1 165 ? 3.324 -25.422 -7.195 1 68 165 ASN B O 1
ATOM 2879 N N . PHE B 1 166 ? 2.447 -23.734 -8.602 1 80.75 166 PHE B N 1
ATOM 2880 C CA . PHE B 1 166 ? 2.395 -22.812 -7.473 1 80.75 166 PHE B CA 1
ATOM 2881 C C . PHE B 1 166 ? 1.309 -23.219 -6.488 1 80.75 166 PHE B C 1
ATOM 2883 O O . PHE B 1 166 ? 0.225 -23.641 -6.891 1 80.75 166 PHE B O 1
ATOM 2890 N N . GLU B 1 167 ? 1.77 -23.172 -5.281 1 89.31 167 GLU B N 1
ATOM 2891 C CA . GLU B 1 167 ? 0.823 -23.531 -4.227 1 89.31 167 GLU B CA 1
ATOM 2892 C C . GLU B 1 167 ? -0.413 -22.625 -4.277 1 89.31 167 GLU B C 1
ATOM 2894 O O . GLU B 1 167 ? -0.297 -21.406 -4.387 1 89.31 167 GLU B O 1
ATOM 2899 N N . ASP B 1 168 ? -1.517 -23.312 -4.277 1 92.81 168 ASP B N 1
ATOM 2900 C CA . ASP B 1 168 ? -2.76 -22.547 -4.309 1 92.81 168 ASP B CA 1
ATOM 2901 C C . ASP B 1 168 ? -3.35 -22.406 -2.906 1 92.81 168 ASP B C 1
ATOM 2903 O O . ASP B 1 168 ? -4.422 -21.812 -2.736 1 92.81 168 ASP B O 1
ATOM 2907 N N . TYR B 1 169 ? -2.652 -23.016 -1.87 1 93 169 TYR B N 1
ATOM 2908 C CA . TYR B 1 169 ? -2.971 -22.891 -0.452 1 93 169 TYR B CA 1
ATOM 2909 C C . TYR B 1 169 ? -4.371 -23.406 -0.162 1 93 169 TYR B C 1
ATOM 2911 O O . TYR B 1 169 ? -5.059 -22.906 0.73 1 93 169 TYR B O 1
ATOM 2919 N N . GLY B 1 170 ? -4.82 -24.359 -1.002 1 92.75 170 GLY B N 1
ATOM 2920 C CA . GLY B 1 170 ? -6.121 -24.984 -0.812 1 92.75 170 GLY B CA 1
ATOM 2921 C C . GLY B 1 170 ? -7.281 -24.094 -1.183 1 92.75 170 GLY B C 1
ATOM 2922 O O . GLY B 1 170 ? -8.414 -24.328 -0.759 1 92.75 170 GLY B O 1
ATOM 2923 N N . ILE B 1 171 ? -7.086 -23.062 -1.909 1 95.44 171 ILE B N 1
ATOM 2924 C CA . ILE B 1 171 ? -8.109 -22.109 -2.291 1 95.44 171 ILE B CA 1
ATOM 2925 C C . ILE B 1 171 ? -8.383 -22.203 -3.789 1 95.44 171 ILE B C 1
ATOM 2927 O O . ILE B 1 171 ? -7.582 -21.75 -4.605 1 95.44 171 ILE B O 1
ATOM 2931 N N . PRO B 1 172 ? -9.523 -22.734 -4.141 1 96.5 172 PRO B N 1
ATOM 2932 C CA . PRO B 1 172 ? -9.812 -23 -5.555 1 96.5 172 PRO B CA 1
ATOM 2933 C C . PRO B 1 172 ? -9.688 -21.75 -6.422 1 96.5 172 PRO B C 1
ATOM 2935 O O . PRO B 1 172 ? -9.18 -21.812 -7.543 1 96.5 172 PRO B O 1
ATOM 2938 N N . LEU B 1 173 ? -10.18 -20.625 -5.965 1 97 173 LEU B N 1
ATOM 2939 C CA . LEU B 1 173 ? -10.055 -19.391 -6.723 1 97 173 LEU B CA 1
ATOM 2940 C C . LEU B 1 173 ? -8.594 -19.062 -7.004 1 97 173 LEU B C 1
ATOM 2942 O O . LEU B 1 173 ? -8.258 -18.594 -8.094 1 97 173 LEU B O 1
ATOM 2946 N N . VAL B 1 174 ? -7.723 -19.25 -6.07 1 97 174 VAL B N 1
ATOM 2947 C CA . VAL B 1 174 ? -6.293 -19 -6.246 1 97 174 VAL B CA 1
ATOM 2948 C C . VAL B 1 174 ? -5.738 -19.922 -7.336 1 97 174 VAL B C 1
ATOM 2950 O O . VAL B 1 174 ? -4.953 -19.484 -8.18 1 97 174 VAL B O 1
ATOM 2953 N N . ARG B 1 175 ? -6.141 -21.172 -7.32 1 96.25 175 ARG B N 1
ATOM 2954 C CA . ARG B 1 175 ? -5.719 -22.078 -8.375 1 96.25 175 ARG B CA 1
ATOM 2955 C C . ARG B 1 175 ? -6.133 -21.562 -9.75 1 96.25 175 ARG B C 1
ATOM 2957 O O . ARG B 1 175 ? -5.34 -21.578 -10.695 1 96.25 175 ARG B O 1
ATOM 2964 N N . ALA B 1 176 ? -7.324 -21.109 -9.812 1 96.94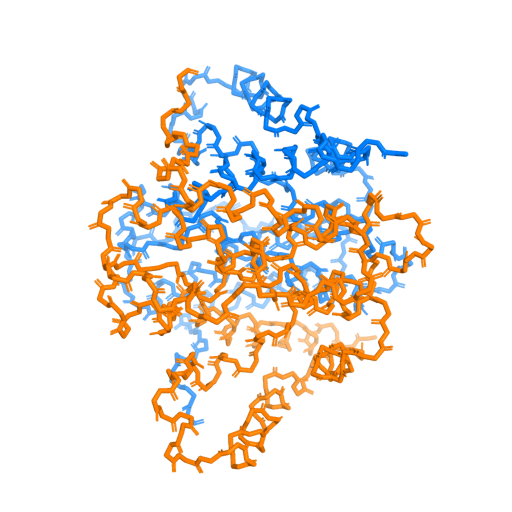 176 ALA B N 1
ATOM 2965 C CA . ALA B 1 176 ? -7.816 -20.562 -11.078 1 96.94 176 ALA B CA 1
ATOM 2966 C C . ALA B 1 176 ? -6.98 -19.375 -11.531 1 96.94 176 ALA B C 1
ATOM 2968 O O . ALA B 1 176 ? -6.676 -19.234 -12.719 1 96.94 176 ALA B O 1
ATOM 2969 N N . VAL B 1 177 ? -6.629 -18.484 -10.648 1 97.38 177 VAL B N 1
ATOM 2970 C CA . VAL B 1 177 ? -5.832 -17.297 -10.969 1 97.38 177 VAL B CA 1
ATOM 2971 C C . VAL B 1 177 ? -4.438 -17.719 -11.422 1 97.38 177 VAL B C 1
ATOM 2973 O O . VAL B 1 177 ? -3.928 -17.219 -12.43 1 97.38 177 VAL B O 1
ATOM 2976 N N . LEU B 1 178 ? -3.852 -18.688 -10.688 1 96.44 178 LEU B N 1
ATOM 2977 C CA . LEU B 1 178 ? -2.516 -19.156 -11.023 1 96.44 178 LEU B CA 1
ATOM 2978 C C . LEU B 1 178 ? -2.502 -19.812 -12.398 1 96.44 178 LEU B C 1
ATOM 2980 O O . LEU B 1 178 ? -1.56 -19.625 -13.172 1 96.44 178 LEU B O 1
ATOM 2984 N N . ASP B 1 179 ? -3.506 -20.562 -12.672 1 95.75 179 ASP B N 1
ATOM 2985 C CA . ASP B 1 179 ? -3.621 -21.188 -13.984 1 95.75 179 ASP B CA 1
ATOM 2986 C C . ASP B 1 179 ? -3.727 -20.141 -15.086 1 95.75 179 ASP B C 1
ATOM 2988 O O . ASP B 1 179 ? -3.115 -20.281 -16.156 1 95.75 179 ASP B O 1
ATOM 2992 N N . ARG B 1 180 ? -4.488 -19.125 -14.859 1 96.31 180 ARG B N 1
ATOM 2993 C CA . ARG B 1 180 ? -4.645 -18.062 -15.844 1 96.31 180 ARG B CA 1
ATOM 2994 C C . ARG B 1 180 ? -3.33 -17.312 -16.062 1 96.31 180 ARG B C 1
ATOM 2996 O O . ARG B 1 180 ? -3.006 -16.938 -17.188 1 96.31 180 ARG B O 1
ATOM 3003 N N . LEU B 1 181 ? -2.604 -17.062 -15.016 1 96.62 181 LEU B N 1
ATOM 3004 C CA . LEU B 1 181 ? -1.286 -16.438 -15.125 1 96.62 181 LEU B CA 1
ATOM 3005 C C . LEU B 1 181 ? -0.353 -17.297 -15.969 1 96.62 181 LEU B C 1
ATOM 3007 O O . LEU B 1 181 ? 0.384 -16.781 -16.812 1 96.62 181 LEU B O 1
ATOM 3011 N N . ARG B 1 182 ? -0.43 -18.578 -15.719 1 95.12 182 ARG B N 1
ATOM 3012 C CA . ARG B 1 182 ? 0.39 -19.5 -16.5 1 95.12 182 ARG B CA 1
ATOM 3013 C C . ARG B 1 182 ? 0.017 -19.453 -17.984 1 95.12 182 ARG B C 1
ATOM 3015 O O . ARG B 1 182 ? 0.89 -19.5 -18.844 1 95.12 182 ARG B O 1
ATOM 3022 N N . GLU B 1 183 ? -1.196 -19.391 -18.25 1 95.56 183 GLU B N 1
ATOM 3023 C CA . GLU B 1 183 ? -1.646 -19.266 -19.625 1 95.56 183 GLU B CA 1
ATOM 3024 C C . GLU B 1 183 ? -1.071 -18.016 -20.281 1 95.56 183 GLU B C 1
ATOM 3026 O O . GLU B 1 183 ? -0.611 -18.062 -21.422 1 95.56 183 GLU B O 1
ATOM 3031 N N . HIS B 1 184 ? -1.127 -16.891 -19.578 1 95.88 184 HIS B N 1
ATOM 3032 C CA . HIS B 1 184 ? -0.536 -15.664 -20.094 1 95.88 184 HIS B CA 1
ATOM 3033 C C . HIS B 1 184 ? 0.958 -15.844 -20.344 1 95.88 184 HIS B C 1
ATOM 3035 O O . HIS B 1 184 ? 1.484 -15.352 -21.344 1 95.88 184 HIS B O 1
ATOM 3041 N N . TRP B 1 185 ? 1.646 -16.484 -19.422 1 95 185 TRP B N 1
ATOM 3042 C CA . TRP B 1 185 ? 3.076 -16.734 -19.562 1 95 185 TRP B CA 1
ATOM 3043 C C . TRP B 1 185 ? 3.357 -17.562 -20.812 1 95 185 TRP B C 1
ATOM 3045 O O . TRP B 1 185 ? 4.207 -17.203 -21.625 1 95 185 TRP B O 1
ATOM 3055 N N . ASP B 1 186 ? 2.619 -18.625 -21.031 1 94.94 186 ASP B N 1
ATOM 3056 C CA . ASP B 1 186 ? 2.824 -19.547 -22.141 1 94.94 186 ASP B CA 1
ATOM 3057 C C . ASP B 1 186 ? 2.514 -18.875 -23.469 1 94.94 186 ASP B C 1
ATOM 3059 O O . ASP B 1 186 ? 3.191 -19.125 -24.469 1 94.94 186 ASP B O 1
ATOM 3063 N N . ASN B 1 187 ? 1.514 -18 -23.484 1 95.94 187 ASN B N 1
ATOM 3064 C CA . ASN B 1 187 ? 1.07 -17.344 -24.703 1 95.94 187 ASN B CA 1
ATOM 3065 C C . ASN B 1 187 ? 1.896 -16.094 -25 1 95.94 187 ASN B C 1
ATOM 3067 O O . ASN B 1 187 ? 1.741 -15.477 -26.062 1 95.94 187 ASN B O 1
ATOM 3071 N N . ASP B 1 188 ? 2.729 -15.758 -24.094 1 93.31 188 ASP B N 1
ATOM 3072 C CA . ASP B 1 188 ? 3.514 -14.531 -24.203 1 93.31 188 ASP B CA 1
ATOM 3073 C C . ASP B 1 188 ? 2.615 -13.328 -24.469 1 93.31 188 ASP B C 1
ATOM 3075 O O . ASP B 1 188 ? 2.842 -12.578 -25.438 1 93.31 188 ASP B O 1
ATOM 3079 N N . ASP B 1 189 ? 1.616 -13.219 -23.625 1 93.25 189 ASP B N 1
ATOM 3080 C CA . ASP B 1 189 ? 0.688 -12.094 -23.734 1 93.25 189 ASP B CA 1
ATOM 3081 C C . ASP B 1 189 ? 0.359 -11.531 -22.359 1 93.25 189 ASP B C 1
ATOM 3083 O O . ASP B 1 189 ? 0.534 -12.211 -21.344 1 93.25 189 ASP B O 1
ATOM 3087 N N . TRP B 1 190 ? 0.172 -10.32 -22.234 1 93.38 190 TRP B N 1
ATOM 3088 C CA . TRP B 1 190 ? -0.27 -9.617 -21.031 1 93.38 190 TRP B CA 1
ATOM 3089 C C . TRP B 1 190 ? -1.135 -8.414 -21.391 1 93.38 190 TRP B C 1
ATOM 3091 O O . TRP B 1 190 ? -1.219 -8.031 -22.547 1 93.38 190 TRP B O 1
ATOM 3101 N N . TYR B 1 191 ? -1.828 -8 -20.438 1 88.31 191 TYR B N 1
ATOM 3102 C CA . TYR B 1 191 ? -2.717 -6.867 -20.672 1 88.31 191 TYR B CA 1
ATOM 3103 C C . TYR B 1 191 ? -1.936 -5.648 -21.141 1 88.31 191 TYR B C 1
ATOM 3105 O O . TYR B 1 191 ? -0.811 -5.414 -20.688 1 88.31 191 TYR B O 1
ATOM 3113 N N . PRO B 1 192 ? -2.486 -4.953 -22.125 1 74.69 192 PRO B N 1
ATOM 3114 C CA . PRO B 1 192 ? -1.774 -3.775 -22.625 1 74.69 192 PRO B CA 1
ATOM 3115 C C . PRO B 1 192 ? -1.66 -2.668 -21.578 1 74.69 192 PRO B C 1
ATOM 3117 O O . PRO B 1 192 ? -2.529 -2.539 -20.719 1 74.69 192 PRO B O 1
ATOM 3120 N N . ALA B 1 193 ? -0.485 -2.09 -21.641 1 61.66 193 ALA B N 1
ATOM 3121 C CA . ALA B 1 193 ? -0.272 -0.933 -20.781 1 61.66 193 ALA B CA 1
ATOM 3122 C C . ALA B 1 193 ? -1.249 0.191 -21.109 1 61.66 193 ALA B C 1
ATOM 3124 O O . ALA B 1 193 ? -1.618 0.981 -20.25 1 61.66 193 ALA B O 1
ATOM 3125 N N . ASP B 1 194 ? -1.447 0.408 -22.453 1 54.94 194 ASP B N 1
ATOM 3126 C CA . ASP B 1 194 ? -2.236 1.54 -22.922 1 54.94 194 ASP B CA 1
ATOM 3127 C C . ASP B 1 194 ? -3.729 1.226 -22.891 1 54.94 194 ASP B C 1
ATOM 3129 O O . ASP B 1 194 ? -4.133 0.074 -23.062 1 54.94 194 ASP B O 1
ATOM 3133 N N . TYR B 1 195 ? -4.441 1.807 -21.875 1 50.69 195 TYR B N 1
ATOM 3134 C CA . TYR B 1 195 ? -5.887 1.678 -22 1 50.69 195 TYR B CA 1
ATOM 3135 C C . TYR B 1 195 ? -6.352 2.115 -23.391 1 50.69 195 TYR B C 1
ATOM 3137 O O . TYR B 1 195 ? -6.039 3.223 -23.828 1 50.69 195 TYR B O 1
ATOM 3145 N N . ASP B 1 196 ? -6.32 1.166 -24.297 1 41.19 196 ASP B N 1
ATOM 3146 C CA . ASP B 1 196 ? -7.008 1.529 -25.531 1 41.19 196 ASP B CA 1
ATOM 3147 C C . ASP B 1 196 ? -8.43 2.004 -25.25 1 41.19 196 ASP B C 1
ATOM 3149 O O . ASP B 1 196 ? -9.086 1.514 -24.328 1 41.19 196 ASP B O 1
#

pLDDT: mean 91.2, std 9.29, range [41.19, 98.81]